Protein AF-0000000083561039 (afdb_homodimer)

InterPro domains:
  IPR004045 Glutathione S-transferase, N-terminal [PF02798] (5-71)
  IPR004045 Glutathione S-transferase, N-terminal [PS50404] (2-79)
  IPR004046 Glutathione S-transferase, C-terminal [PF14497] (109-211)
  IPR010987 Glutathione S-transferase, C-terminal-like [PS50405] (82-212)
  IPR036249 Thioredoxin-like superfamily [SSF52833] (3-71)
  IPR036282 Glutathione S-transferase, C-terminal domain superfamily [SSF47616] (82-211)
  IPR040079 Glutathione transferase family [SFLDS00019] (1-210)
  IPR050213 Glutathione S-transferase superfamily [PTHR11571] (1-210)

pLDDT: mean 95.52, std 8.39, range [45.25, 98.94]

Nearest PDB structures (foldseek):
  6ztc-assembly1_B  TM=8.923E-01  e=7.999E-13  Homo sapiens
  1m0u-assembly1_B  TM=8.845E-01  e=2.140E-12  Drosophila melanogaster
  2on5-assembly4_E  TM=8.518E-01  e=4.477E-12  Necator americanus
  1tw9-assembly2_C  TM=8.919E-01  e=4.306E-11  Heligmosomoides polygyrus
  4oft-assembly1_B  TM=8.261E-01  e=2.386E-11  Necator americanus

Solvent-accessible surface area (backbone atoms only — not comparable to full-atom values): 22756 Å² total; per-residue (Å²): 130,74,53,37,36,41,36,35,54,84,58,57,76,80,45,33,55,34,54,49,31,24,49,64,41,68,48,76,61,40,78,43,57,41,59,73,88,52,39,77,76,48,31,82,75,34,78,78,57,58,72,36,32,39,30,53,73,83,45,78,43,46,47,50,67,22,49,31,49,38,31,13,48,77,36,63,26,38,50,66,88,37,56,65,60,32,25,53,34,37,27,48,39,54,51,46,47,54,56,52,60,68,47,45,64,36,63,68,43,81,49,66,69,59,21,42,51,45,38,49,55,37,61,70,42,63,47,52,54,51,51,48,36,50,35,52,50,52,51,54,46,54,70,62,47,81,66,77,58,86,58,65,37,82,54,80,52,72,35,53,33,41,43,44,50,30,51,55,52,46,44,49,52,69,50,73,41,74,73,46,59,53,66,75,56,64,91,31,62,67,54,46,44,27,30,51,52,52,60,61,33,66,49,48,43,51,52,62,56,64,76,98,132,73,54,37,36,41,36,36,54,83,58,56,78,79,45,32,54,36,52,49,31,25,50,64,41,68,49,75,62,42,77,42,58,41,58,72,87,53,40,77,74,48,32,82,75,34,79,78,57,57,73,37,33,38,30,54,73,84,46,77,42,45,46,50,68,21,49,32,50,37,32,13,49,77,35,63,26,38,49,66,88,36,56,67,60,32,26,54,34,37,25,49,39,55,52,48,48,55,54,51,58,69,47,44,64,37,63,69,42,81,49,67,69,60,20,43,50,44,38,50,55,36,62,68,42,64,48,52,55,52,53,50,38,51,37,52,48,53,52,54,47,54,68,63,46,82,69,74,61,88,58,64,39,82,54,82,52,71,33,52,32,43,42,44,50,31,51,55,53,47,44,49,51,69,49,73,43,72,73,48,57,54,66,76,55,65,90,31,62,66,54,48,44,27,29,51,51,52,59,62,31,68,51,46,42,51,54,61,56,65,77,98

Secondary structure (DSSP, 8-state):
---EEEEEESSSGGGHHHHHHHHHHT---EEEEE-GGGHHHHGGGSTTS-S-EEEETTEEE--HHHHHHHHHHHHT-S-TT-HHHHHHHHHHHHHHHHHHHHHHHHHH--SHHHHHHHHHHHHHTHHHHHHHHHHHHHHHHHHH--S---SSSSSSS--HHHHHHHHHHHHHHSSSSTT--GGGGTT-HHHHHHHHHHHH-HHHHHHHHHT-/---EEEEEESSSGGGHHHHHHHHHHT---EEEEE-GGGHHHHGGGSTTS-S-EEEETTEEE--HHHHHHHHHHHHT-S-TT-HHHHHHHHHHHHHHHHHHHHHHHHHH--SHHHHHHHHHHHHHTHHHHHHHHHHHHHHHHHHH--S---SSSSSSS--HHHHHHHHHHHHHHSSSSTT--GGGGTT-HHHHHHHHHHHH-HHHHHHHHHT-

Organism: NCBI:txid157072

Radius of gyration: 21.38 Å; Cα contacts (8 Å, |Δi|>4): 603; chains: 2; bounding box: 51×62×48 Å

Foldseek 3Di:
DWAKEWEDALDCPLCVLLVLLCLQLVHDYHDHHDHPVCLVVCQVVAPNSDDGWMATNRDIDDDSVVSNQVSQVSSVQADPPDVVSNVQLVVLLVLLVVLVVLCVVLLPDPDPVVSLVSQVVCLPPVNLVSLVVSLVVLVVQVVPPPDDQPALDSHSDHHSSLSSLLVSLCCQQVCSRVNRHNCSNVVRVSSVRSNVVSCPPPSNVVSVVVSD/DWAKEWEDAPDCPLCVLLVLLCLLLVHDYHDHHDHPVCLVVCQVVAPNSDDGWMATNRDIDDDSVVSNQVSQVSSVQADPPDVVSNVQLVVLLVLLVVLVVLCVVLLPDPDPVVSLVSQVVCLPPVNLVSLVVSLVSLVVQVVPPPDDQPALDSDSDHHSSLSSLLVSLCCQQVCSRVNRHNCSNVVRVSSVRSNVVSCPPPSNVVSVVVSD

Sequence (424 aa):
MPRLKLTYFDMPGRAEVTRLAFAIGGIAFDDHRLPRDQWPALKPTTPFLQIPILDVDGVVYSQSHAIERYAGTLSGLYPTTDALAALLVDEIVDFNEEILTLLIPARLEADPAAKRELTNALAAKPLPDKLALLEARLAATSAAKKSHGDGPWLLDAMSLADLAIHGIVDRLTSGWLPDMSPAIVDPYPRTMSIYHAVRMHPKVVAWYASKKMPRLKLTYFDMPGRAEVTRLAFAIGGIAFDDHRLPRDQWPALKPTTPFLQIPILDVDGVVYSQSHAIERYAGTLSGLYPTTDALAALLVDEIVDFNEEILTLLIPARLEADPAAKRELTNALAAKPLPDKLALLEARLAATSAAKKSHGDGPWLLDAMSLADLAIHGIVDRLTSGWLPDMSPAIVDPYPRTMSIYHAVRMHPKVVAWYASKK

Structure (mmCIF, N/CA/C/O backbone):
data_AF-0000000083561039-model_v1
#
loop_
_entity.id
_entity.type
_entity.pdbx_description
1 polymer 'GST N-terminal domain-containing protein'
#
loop_
_atom_site.group_PDB
_atom_site.id
_atom_site.type_symbol
_atom_site.label_atom_id
_atom_site.label_alt_id
_atom_site.label_comp_id
_atom_site.label_asym_id
_atom_site.label_entity_id
_atom_site.label_seq_id
_atom_site.pdbx_PDB_ins_code
_atom_site.Cartn_x
_atom_site.Cartn_y
_atom_site.Cartn_z
_atom_site.occupancy
_atom_site.B_iso_or_equiv
_atom_site.auth_seq_id
_atom_site.auth_comp_id
_atom_site.auth_asym_id
_atom_site.auth_atom_id
_atom_site.pdbx_PDB_model_num
ATOM 1 N N . MET A 1 1 ? 24.125 -11.258 8.539 1 85 1 MET A N 1
ATOM 2 C CA . MET A 1 1 ? 22.734 -11.117 8.102 1 85 1 MET A CA 1
ATOM 3 C C . MET A 1 1 ? 21.797 -11.109 9.297 1 85 1 MET A C 1
ATOM 5 O O . MET A 1 1 ? 22.062 -11.758 10.312 1 85 1 MET A O 1
ATOM 9 N N . PRO A 1 2 ? 20.734 -10.32 9.211 1 94.5 2 PRO A N 1
ATOM 10 C CA . PRO A 1 2 ? 19.812 -10.281 10.359 1 94.5 2 PRO A CA 1
ATOM 11 C C . PRO A 1 2 ? 19.109 -11.609 10.586 1 94.5 2 PRO A C 1
ATOM 13 O O . PRO A 1 2 ? 18.984 -12.422 9.664 1 94.5 2 PRO A O 1
ATOM 16 N N . ARG A 1 3 ? 18.781 -11.883 11.797 1 98.06 3 ARG A N 1
ATOM 17 C CA . ARG A 1 3 ? 17.875 -12.992 12.109 1 98.06 3 ARG A CA 1
ATOM 18 C C . ARG A 1 3 ? 16.438 -12.617 11.797 1 98.06 3 ARG A C 1
ATOM 20 O O . ARG A 1 3 ? 15.906 -11.648 12.344 1 98.06 3 ARG A O 1
ATOM 27 N N . LEU A 1 4 ? 15.852 -13.43 10.93 1 98.81 4 LEU A N 1
ATOM 28 C CA . LEU A 1 4 ? 14.508 -13.125 10.453 1 98.81 4 LEU A CA 1
ATOM 29 C C . LEU A 1 4 ? 13.516 -14.211 10.875 1 98.81 4 LEU A C 1
ATOM 31 O O . LEU A 1 4 ? 13.812 -15.398 10.758 1 98.81 4 LEU A O 1
ATOM 35 N N . LYS A 1 5 ? 12.336 -13.789 11.367 1 98.88 5 LYS A N 1
ATOM 36 C CA . LYS A 1 5 ? 11.211 -14.68 11.633 1 98.88 5 LYS A CA 1
ATOM 37 C C . LYS A 1 5 ? 9.914 -14.117 11.062 1 98.88 5 LYS A C 1
ATOM 39 O O . LYS A 1 5 ? 9.461 -13.047 11.477 1 98.88 5 LYS A O 1
ATOM 44 N N . LEU A 1 6 ? 9.43 -14.789 10.07 1 98.88 6 LEU A N 1
ATOM 45 C CA . LEU A 1 6 ? 8.148 -14.43 9.469 1 98.88 6 LEU A CA 1
ATOM 46 C C . LEU A 1 6 ? 7.016 -15.242 10.07 1 98.88 6 LEU A C 1
ATOM 48 O O . LEU A 1 6 ? 7.07 -16.484 10.086 1 98.88 6 LEU A O 1
ATOM 52 N N . THR A 1 7 ? 6.02 -14.547 10.617 1 98.94 7 THR A N 1
ATOM 53 C CA . THR A 1 7 ? 4.887 -15.227 11.234 1 98.94 7 THR A CA 1
ATOM 54 C C . THR A 1 7 ? 3.611 -14.992 10.438 1 98.94 7 THR A C 1
ATOM 56 O O . THR A 1 7 ? 3.23 -13.852 10.18 1 98.94 7 THR A O 1
ATOM 59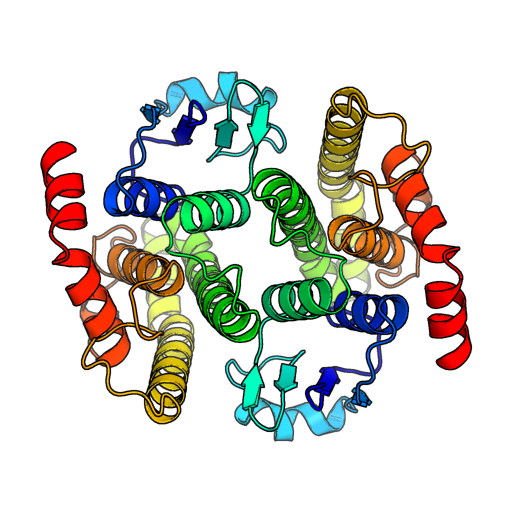 N N . TYR A 1 8 ? 3.006 -16.031 10.039 1 98.62 8 TYR A N 1
ATOM 60 C CA . TYR A 1 8 ? 1.712 -16.047 9.367 1 98.62 8 TYR A CA 1
ATOM 61 C C . TYR A 1 8 ? 1.059 -17.422 9.5 1 98.62 8 TYR A C 1
ATOM 63 O O . TYR A 1 8 ? 1.65 -18.344 10.055 1 98.62 8 TYR A O 1
ATOM 71 N N . PHE A 1 9 ? -0.193 -17.562 9.07 1 97.81 9 PHE A N 1
ATOM 72 C CA . PHE A 1 9 ? -0.894 -18.844 9.133 1 97.81 9 PHE A CA 1
ATOM 73 C C . PHE A 1 9 ? -0.246 -19.859 8.203 1 97.81 9 PHE A C 1
ATOM 75 O O . PHE A 1 9 ? 0.525 -19.5 7.312 1 97.81 9 PHE A O 1
ATOM 82 N N . ASP A 1 10 ? -0.614 -21.078 8.398 1 95.62 10 ASP A N 1
ATOM 83 C CA . ASP A 1 10 ? -0.091 -22.156 7.555 1 95.62 10 ASP A CA 1
ATOM 84 C C . ASP A 1 10 ? -0.804 -22.188 6.207 1 95.62 10 ASP A C 1
ATOM 86 O O . ASP A 1 10 ? -1.53 -23.141 5.906 1 95.62 10 ASP A O 1
ATOM 90 N N . MET A 1 11 ? -0.539 -21.281 5.41 1 93.88 11 MET A N 1
ATOM 91 C CA . MET A 1 11 ? -1.055 -21.062 4.062 1 93.88 11 MET A CA 1
ATOM 92 C C . MET A 1 11 ? -0.25 -19.984 3.334 1 93.88 11 MET A C 1
ATOM 94 O O . MET A 1 11 ? 0.396 -19.156 3.971 1 93.88 11 MET A O 1
ATOM 98 N N . PRO A 1 12 ? -0.147 -19.969 2.057 1 93.94 12 PRO A N 1
ATOM 99 C CA . PRO A 1 12 ? 0.582 -18.906 1.342 1 93.94 12 PRO A CA 1
ATOM 100 C C . PRO A 1 12 ? 0.128 -17.5 1.734 1 93.94 12 PRO A C 1
ATOM 102 O O . PRO A 1 12 ? 0.897 -16.75 2.33 1 93.94 12 PRO A O 1
ATOM 105 N N . GLY A 1 13 ? -1.205 -17.188 1.438 1 93.69 13 GLY A N 1
ATOM 106 C CA . GLY A 1 13 ? -1.816 -15.93 1.82 1 93.69 13 GLY A CA 1
ATOM 107 C C . GLY A 1 13 ? -0.916 -14.727 1.575 1 93.69 13 GLY A C 1
ATOM 108 O O . GLY A 1 13 ? -0.15 -14.711 0.61 1 93.69 13 GLY A O 1
ATOM 109 N N . ARG A 1 14 ? -0.997 -13.727 2.42 1 96.25 14 ARG A N 1
ATOM 110 C CA . ARG A 1 14 ? -0.314 -12.445 2.266 1 96.25 14 ARG A CA 1
ATOM 111 C C . ARG A 1 14 ? 1.175 -12.578 2.566 1 96.25 14 ARG A C 1
ATOM 113 O O . ARG A 1 14 ? 1.965 -11.703 2.221 1 96.25 14 ARG A O 1
ATOM 120 N N . ALA A 1 15 ? 1.604 -13.648 3.117 1 98.12 15 ALA A N 1
ATOM 121 C CA . ALA A 1 15 ? 3.008 -13.812 3.488 1 98.12 15 ALA A CA 1
ATOM 122 C C . ALA A 1 15 ? 3.801 -14.461 2.355 1 98.12 15 ALA A C 1
ATOM 124 O O . ALA A 1 15 ? 5.031 -14.5 2.398 1 98.12 15 ALA A O 1
ATOM 125 N N . GLU A 1 16 ? 3.113 -14.898 1.347 1 98.06 16 GLU A N 1
ATOM 126 C CA . GLU A 1 16 ? 3.762 -15.773 0.373 1 98.06 16 GLU A CA 1
ATOM 127 C C . GLU A 1 16 ? 4.777 -15.008 -0.466 1 98.06 16 GLU A C 1
ATOM 129 O O . GLU A 1 16 ? 5.832 -15.539 -0.815 1 98.06 16 GLU A O 1
ATOM 134 N N . VAL A 1 17 ? 4.445 -13.82 -0.854 1 98.62 17 VAL A N 1
ATOM 135 C CA . VAL A 1 17 ? 5.383 -13.016 -1.626 1 98.62 17 VAL A CA 1
ATOM 136 C C . VAL A 1 17 ? 6.691 -12.867 -0.856 1 98.62 17 VAL A C 1
ATOM 138 O O . VAL A 1 17 ? 7.777 -13 -1.429 1 98.62 17 VAL A O 1
ATOM 141 N N . THR A 1 18 ? 6.586 -12.617 0.443 1 98.88 18 THR A N 1
ATOM 142 C CA . THR A 1 18 ? 7.766 -12.477 1.29 1 98.88 18 THR A CA 1
ATOM 143 C C . THR A 1 18 ? 8.531 -13.797 1.362 1 98.88 18 THR A C 1
ATOM 145 O O . THR A 1 18 ? 9.758 -13.812 1.219 1 98.88 18 THR A O 1
ATOM 148 N N . ARG A 1 19 ? 7.832 -14.875 1.546 1 98.75 19 ARG A N 1
ATOM 149 C CA . ARG A 1 19 ? 8.453 -16.203 1.599 1 98.75 19 ARG A CA 1
ATOM 150 C C . ARG A 1 19 ? 9.227 -16.484 0.316 1 98.75 19 ARG A C 1
ATOM 152 O O . ARG A 1 19 ? 10.383 -16.922 0.364 1 98.75 19 ARG A O 1
ATOM 159 N N . LEU A 1 20 ? 8.602 -16.266 -0.782 1 98.75 20 LEU A N 1
ATOM 160 C CA . LEU A 1 20 ? 9.234 -16.516 -2.074 1 98.75 20 LEU A CA 1
ATOM 161 C C . LEU A 1 20 ? 10.43 -15.602 -2.289 1 98.75 20 LEU A C 1
ATOM 163 O O . LEU A 1 20 ? 11.453 -16.031 -2.834 1 98.75 20 LEU A O 1
ATOM 167 N N . ALA A 1 21 ? 10.312 -14.312 -1.922 1 98.81 21 ALA A N 1
ATOM 168 C CA . ALA A 1 21 ? 11.445 -13.398 -2.047 1 98.81 21 ALA A CA 1
ATOM 169 C C . ALA A 1 21 ? 12.656 -13.906 -1.273 1 98.81 21 ALA A C 1
ATOM 171 O O . ALA A 1 21 ? 13.773 -13.938 -1.799 1 98.81 21 ALA A O 1
ATOM 172 N N . PHE A 1 22 ? 12.43 -14.312 -0.012 1 98.69 22 PHE A N 1
ATOM 173 C CA . PHE A 1 22 ? 13.516 -14.836 0.803 1 98.69 22 PHE A CA 1
ATOM 174 C C . PHE A 1 22 ? 14.109 -16.094 0.177 1 98.69 22 PHE A C 1
ATOM 176 O O . PHE A 1 22 ? 15.328 -16.25 0.111 1 98.69 22 PHE A O 1
ATOM 183 N N . ALA A 1 23 ? 13.258 -16.969 -0.322 1 98.31 23 ALA A N 1
ATOM 184 C CA . ALA A 1 23 ? 13.695 -18.219 -0.94 1 98.31 23 ALA A CA 1
ATOM 185 C C . ALA A 1 23 ? 14.539 -17.938 -2.184 1 98.31 23 ALA A C 1
ATOM 187 O O . ALA A 1 23 ? 15.625 -18.5 -2.344 1 98.31 23 ALA A O 1
ATOM 188 N N . ILE A 1 24 ? 14.086 -17.078 -3.014 1 98.31 24 ILE A N 1
ATOM 189 C CA . ILE A 1 24 ? 14.75 -16.75 -4.266 1 98.31 24 ILE A CA 1
ATOM 190 C C . ILE A 1 24 ? 16.094 -16.078 -3.975 1 98.31 24 ILE A C 1
ATOM 192 O O . ILE A 1 24 ? 17.094 -16.359 -4.645 1 98.31 24 ILE A O 1
ATOM 196 N N . GLY A 1 25 ? 16.109 -15.219 -2.982 1 97.88 25 GLY A N 1
ATOM 197 C CA . GLY A 1 25 ? 17.312 -14.484 -2.625 1 97.88 25 GLY A CA 1
ATOM 198 C C . GLY A 1 25 ? 18.281 -15.312 -1.806 1 97.88 25 GLY A C 1
ATOM 199 O O . GLY A 1 25 ? 19.406 -14.859 -1.527 1 97.88 25 GLY A O 1
ATOM 200 N N . GLY A 1 26 ? 17.859 -16.5 -1.407 1 97.75 26 GLY A N 1
ATOM 201 C CA . GLY A 1 26 ? 18.703 -17.312 -0.547 1 97.75 26 GLY A CA 1
ATOM 202 C C . GLY A 1 26 ? 18.859 -16.75 0.851 1 97.75 26 GLY A C 1
ATOM 203 O O . GLY A 1 26 ? 19.938 -16.844 1.452 1 97.75 26 GLY A O 1
ATOM 204 N N . ILE A 1 27 ? 17.891 -16.109 1.326 1 98.19 27 ILE A N 1
ATOM 205 C CA . ILE A 1 27 ? 17.906 -15.484 2.645 1 98.19 27 ILE A CA 1
ATOM 206 C C . ILE A 1 27 ? 17.312 -16.438 3.674 1 98.19 27 ILE A C 1
ATOM 208 O O . ILE A 1 27 ? 16.156 -16.859 3.549 1 98.19 27 ILE A O 1
ATOM 212 N N . ALA A 1 28 ? 18.078 -16.766 4.676 1 98.06 28 ALA A N 1
ATOM 213 C CA . ALA A 1 28 ? 17.594 -17.625 5.754 1 98.06 28 ALA A CA 1
ATOM 214 C C . ALA A 1 28 ? 16.562 -16.891 6.613 1 98.06 28 ALA A C 1
ATOM 216 O O . ALA A 1 28 ? 16.734 -15.711 6.93 1 98.06 28 ALA A O 1
ATOM 217 N N . PHE A 1 29 ? 15.516 -17.625 6.957 1 98.5 29 PHE A N 1
ATOM 218 C CA . PHE A 1 29 ? 14.5 -17.078 7.852 1 98.5 29 PHE A CA 1
ATOM 219 C C . PHE A 1 29 ? 13.719 -18.188 8.531 1 98.5 29 PHE A C 1
ATOM 221 O O . PHE A 1 29 ? 13.648 -19.312 8.016 1 98.5 29 PHE A O 1
ATOM 228 N N . ASP A 1 30 ? 13.203 -17.875 9.664 1 98.56 30 ASP A N 1
ATOM 229 C CA . ASP A 1 30 ? 12.266 -18.75 10.336 1 98.56 30 ASP A CA 1
ATOM 230 C C . ASP A 1 30 ? 10.844 -18.547 9.828 1 98.56 30 ASP A C 1
ATOM 232 O O . ASP A 1 30 ? 10.234 -17.5 10.078 1 98.56 30 ASP A O 1
ATOM 236 N N . ASP A 1 31 ? 10.328 -19.516 9.109 1 98.31 31 ASP A N 1
ATOM 237 C CA . ASP A 1 31 ? 8.953 -19.484 8.633 1 98.31 31 ASP A CA 1
ATOM 238 C C . ASP A 1 31 ? 7.988 -20 9.703 1 98.31 31 ASP A C 1
ATOM 240 O O . ASP A 1 31 ? 7.57 -21.156 9.656 1 98.31 31 ASP A O 1
ATOM 244 N N . HIS A 1 32 ? 7.59 -19.141 10.539 1 98.56 32 HIS A N 1
ATOM 245 C CA . HIS A 1 32 ? 6.719 -19.531 11.648 1 98.56 32 HIS A CA 1
ATOM 246 C C . HIS A 1 32 ? 5.262 -19.594 11.203 1 98.56 32 HIS A C 1
ATOM 248 O O . HIS A 1 32 ? 4.574 -18.578 11.148 1 98.56 32 HIS A O 1
ATOM 254 N N . ARG A 1 33 ? 4.836 -20.781 10.992 1 97.94 33 ARG A N 1
ATOM 255 C CA . ARG A 1 33 ? 3.451 -21.016 10.602 1 97.94 33 ARG A CA 1
ATOM 256 C C . ARG A 1 33 ? 2.549 -21.141 11.82 1 97.94 33 ARG A C 1
ATOM 258 O O . ARG A 1 33 ? 2.529 -22.172 12.492 1 97.94 33 ARG A O 1
ATOM 265 N N . LEU A 1 34 ? 1.799 -20.141 12.023 1 98.31 34 LEU A N 1
ATOM 266 C CA . LEU A 1 34 ? 0.98 -20 13.227 1 98.31 34 LEU A CA 1
ATOM 267 C C . LEU A 1 34 ? -0.303 -20.812 13.102 1 98.31 34 LEU A C 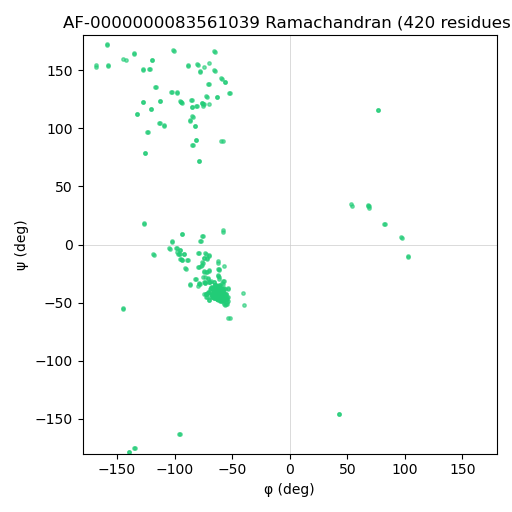1
ATOM 269 O O . LEU A 1 34 ? -1.104 -20.594 12.195 1 98.31 34 LEU A O 1
ATOM 273 N N . PRO A 1 35 ? -0.495 -21.797 14.023 1 97.75 35 PRO A N 1
ATOM 274 C CA . PRO A 1 35 ? -1.82 -22.422 14.062 1 97.75 35 PRO A CA 1
ATOM 275 C C . PRO A 1 35 ? -2.938 -21.422 14.344 1 97.75 35 PRO A C 1
ATOM 277 O O . PRO A 1 35 ? -2.773 -20.531 15.18 1 97.75 35 PRO A O 1
ATOM 280 N N . ARG A 1 36 ? -3.99 -21.594 13.75 1 96.62 36 ARG A N 1
ATOM 281 C CA . ARG A 1 36 ? -5.094 -20.641 13.812 1 96.62 36 ARG A CA 1
ATOM 282 C C . ARG A 1 36 ? -5.586 -20.469 15.25 1 96.62 36 ARG A C 1
ATOM 284 O O . ARG A 1 36 ? -6 -19.391 15.648 1 96.62 36 ARG A O 1
ATOM 291 N N . ASP A 1 37 ? -5.59 -21.484 15.992 1 97.62 37 ASP A N 1
ATOM 292 C CA . ASP A 1 37 ? -6.125 -21.453 17.344 1 97.62 37 ASP A CA 1
ATOM 293 C C . ASP A 1 37 ? -5.211 -20.672 18.281 1 97.62 37 ASP A C 1
ATOM 295 O O . ASP A 1 37 ? -5.602 -20.344 19.406 1 97.62 37 ASP A O 1
ATOM 299 N N . GLN A 1 38 ? -4.02 -20.359 17.844 1 98.38 38 GLN A N 1
ATOM 300 C CA . GLN A 1 38 ? -3.082 -19.578 18.656 1 98.38 38 GLN A CA 1
ATOM 301 C C . GLN A 1 38 ? -3.16 -18.094 18.312 1 98.38 38 GLN A C 1
ATOM 303 O O . GLN A 1 38 ? -2.562 -17.266 19 1 98.38 38 GLN A O 1
ATOM 308 N N . TRP A 1 39 ? -3.914 -17.766 17.359 1 98.19 39 TRP A N 1
ATOM 309 C CA . TRP A 1 39 ? -4.004 -16.391 16.875 1 98.19 39 TRP A CA 1
ATOM 310 C C . TRP A 1 39 ? -4.582 -15.469 17.953 1 98.19 39 TRP A C 1
ATOM 312 O O . TRP A 1 39 ? -4.035 -14.398 18.219 1 98.19 39 TRP A O 1
ATOM 322 N N . PRO A 1 40 ? -5.664 -15.859 18.641 1 98.25 40 PRO A N 1
ATOM 323 C CA . PRO A 1 40 ? -6.242 -14.953 19.641 1 98.25 40 PRO A CA 1
ATOM 324 C C . PRO A 1 40 ? -5.234 -14.539 20.719 1 98.25 40 PRO A C 1
ATOM 326 O O . PRO A 1 40 ? -5.258 -13.398 21.188 1 98.25 40 PRO A O 1
ATOM 329 N N . ALA A 1 41 ? -4.32 -15.383 21.047 1 98.44 41 ALA A N 1
ATOM 330 C CA . ALA A 1 41 ? -3.318 -15.086 22.062 1 98.44 41 ALA A CA 1
ATOM 331 C C . ALA A 1 41 ? -2.225 -14.18 21.5 1 98.44 41 ALA A C 1
ATOM 333 O O . ALA A 1 41 ? -1.692 -13.328 22.219 1 98.44 41 ALA A O 1
ATOM 334 N N . LEU A 1 42 ? -1.891 -14.328 20.25 1 98.44 42 LEU A N 1
ATOM 335 C CA . LEU A 1 42 ? -0.807 -13.57 19.641 1 98.44 42 LEU A CA 1
ATOM 336 C C . LEU A 1 42 ? -1.284 -12.188 19.219 1 98.44 42 LEU A C 1
ATOM 338 O O . LEU A 1 42 ? -0.517 -11.219 19.266 1 98.44 42 LEU A O 1
ATOM 342 N N . LYS A 1 43 ? -2.549 -12.086 18.891 1 98.38 43 LYS A N 1
ATOM 343 C CA . LYS A 1 43 ? -3.115 -10.906 18.234 1 98.38 43 LYS A CA 1
ATOM 344 C C . LYS A 1 43 ? -2.812 -9.641 19.031 1 98.38 43 LYS A C 1
ATOM 346 O O . LYS A 1 43 ? -2.264 -8.68 18.484 1 98.38 43 LYS A O 1
ATOM 351 N N . PRO A 1 44 ? -3.033 -9.594 20.281 1 97.88 44 PRO A N 1
ATOM 352 C CA . PRO A 1 44 ? -2.83 -8.344 21.016 1 97.88 44 PRO A CA 1
ATOM 353 C C . PRO A 1 44 ? -1.354 -7.969 21.141 1 97.88 44 PRO A C 1
ATOM 355 O O . PRO A 1 44 ? -1.032 -6.848 21.547 1 97.88 44 PRO A O 1
ATOM 358 N N . THR A 1 45 ? -0.451 -8.844 20.766 1 97.31 45 THR A N 1
ATOM 359 C CA . THR A 1 45 ? 0.976 -8.578 20.922 1 97.31 45 THR A CA 1
ATOM 360 C C . THR A 1 45 ? 1.553 -8.023 19.609 1 97.31 45 THR A C 1
ATOM 362 O O . THR A 1 45 ? 2.707 -7.594 19.578 1 97.31 45 THR A O 1
ATOM 365 N N . THR A 1 46 ? 0.765 -8.039 18.562 1 98.25 46 THR A N 1
ATOM 366 C CA . THR A 1 46 ? 1.245 -7.551 17.281 1 98.25 46 THR A CA 1
ATOM 367 C C . THR A 1 46 ? 0.998 -6.051 17.141 1 98.25 46 THR A C 1
ATOM 369 O O . THR A 1 46 ? 0.072 -5.512 17.75 1 98.25 46 THR A O 1
ATOM 372 N N . PRO A 1 47 ? 1.764 -5.355 16.359 1 97.69 47 PRO A N 1
ATOM 373 C CA . PRO A 1 47 ? 1.692 -3.895 16.281 1 97.69 47 PRO A CA 1
ATOM 374 C C . PRO A 1 47 ? 0.299 -3.389 15.914 1 97.69 47 PRO A C 1
ATOM 376 O O . PRO A 1 47 ? -0.176 -2.404 16.484 1 97.69 47 PRO A O 1
ATOM 379 N N . PHE A 1 48 ? -0.357 -3.98 14.984 1 98.5 48 PHE A N 1
ATOM 380 C CA . PHE A 1 48 ? -1.636 -3.484 14.484 1 98.5 48 PHE A CA 1
ATOM 381 C C . PHE A 1 48 ? -2.695 -4.578 14.531 1 98.5 48 PHE A C 1
ATOM 383 O O . PHE A 1 48 ? -3.664 -4.543 13.773 1 98.5 48 PHE A O 1
ATOM 390 N N . LEU A 1 49 ? -2.434 -5.629 15.328 1 98.44 49 LEU A N 1
ATOM 391 C CA . LEU A 1 49 ? -3.393 -6.703 15.57 1 98.44 49 LEU A CA 1
ATOM 392 C C . LEU A 1 49 ? -3.619 -7.523 14.305 1 98.44 49 LEU A C 1
ATOM 394 O O . LEU A 1 49 ? -4.738 -7.957 14.031 1 98.44 49 LEU A O 1
ATOM 398 N N . GLN A 1 50 ? -2.566 -7.645 13.562 1 98.12 50 GLN A N 1
ATOM 399 C CA . GLN A 1 50 ? -2.658 -8.367 12.297 1 98.12 50 GLN A CA 1
ATOM 400 C C . GLN A 1 50 ? -1.374 -9.141 12.016 1 98.12 50 GLN A C 1
ATOM 402 O O . GLN A 1 50 ? -0.326 -8.852 12.594 1 98.12 50 GLN A O 1
ATOM 407 N N . ILE A 1 51 ? -1.394 -10.086 11.219 1 98.5 51 ILE A N 1
ATOM 408 C CA . ILE A 1 51 ? -0.269 -10.805 10.625 1 98.5 51 ILE A CA 1
ATOM 409 C C . ILE A 1 51 ? -0.419 -10.828 9.109 1 98.5 51 ILE A C 1
ATOM 411 O O . ILE A 1 51 ? -1.53 -10.727 8.586 1 98.5 51 ILE A O 1
ATOM 415 N N . PRO A 1 52 ? 0.664 -10.875 8.352 1 98.62 52 PRO A N 1
ATOM 416 C CA . PRO A 1 52 ? 2.012 -11.297 8.742 1 98.62 52 PRO A CA 1
ATOM 417 C C . PRO A 1 52 ? 2.758 -10.219 9.531 1 98.62 52 PRO A C 1
ATOM 419 O O . PRO A 1 52 ? 2.471 -9.031 9.391 1 98.62 52 PRO A O 1
ATOM 422 N N . ILE A 1 53 ? 3.6 -10.648 10.414 1 98.94 53 ILE A N 1
ATOM 423 C CA . ILE A 1 53 ? 4.617 -9.812 11.039 1 98.94 53 ILE A CA 1
ATOM 424 C C . ILE A 1 53 ? 6 -10.391 10.773 1 98.94 53 ILE A C 1
ATOM 426 O O . ILE A 1 53 ? 6.145 -11.594 10.531 1 98.94 53 ILE A O 1
ATOM 430 N N . LEU A 1 54 ? 6.98 -9.562 10.727 1 98.94 54 LEU A N 1
ATOM 431 C CA . LEU A 1 54 ? 8.383 -9.93 10.555 1 98.94 54 LEU A CA 1
ATOM 432 C C . LEU A 1 54 ? 9.219 -9.453 11.734 1 98.94 54 LEU A C 1
ATOM 434 O O . LEU A 1 54 ? 9.25 -8.258 12.031 1 98.94 54 LEU A O 1
ATOM 438 N N . ASP A 1 55 ? 9.773 -10.359 12.43 1 98.75 55 ASP A N 1
ATOM 439 C CA . ASP A 1 55 ? 10.758 -10.062 13.469 1 98.75 55 ASP A CA 1
ATOM 440 C C . ASP A 1 55 ? 12.156 -9.938 12.875 1 98.75 55 ASP A C 1
ATOM 442 O O . ASP A 1 55 ? 12.648 -10.867 12.227 1 98.75 55 ASP A O 1
ATOM 446 N N . VAL A 1 56 ? 12.773 -8.812 12.984 1 98.44 56 VAL A N 1
ATOM 447 C CA . VAL A 1 56 ? 14.148 -8.57 12.555 1 98.44 56 VAL A CA 1
ATOM 448 C C . VAL A 1 56 ? 15.031 -8.305 13.773 1 98.44 56 VAL A C 1
ATOM 450 O O . VAL A 1 56 ? 14.984 -7.219 14.359 1 98.44 56 VAL A O 1
ATOM 453 N N . ASP A 1 57 ? 15.844 -9.266 14.172 1 97.81 57 ASP A N 1
ATOM 454 C CA . ASP A 1 57 ? 16.75 -9.164 15.305 1 97.81 57 ASP A CA 1
ATOM 455 C C . ASP A 1 57 ? 16.016 -8.734 16.562 1 97.81 57 ASP A C 1
ATOM 457 O O . ASP A 1 57 ? 16.5 -7.887 17.312 1 97.81 57 ASP A O 1
ATOM 461 N N . GLY A 1 58 ? 14.812 -9.18 16.672 1 96.5 58 GLY A N 1
ATOM 462 C CA . GLY A 1 58 ? 14.078 -8.961 17.922 1 96.5 58 GLY A CA 1
ATOM 463 C C . GLY A 1 58 ? 13.062 -7.836 17.828 1 96.5 58 GLY A C 1
ATOM 464 O O . GLY A 1 58 ? 12.25 -7.648 18.734 1 96.5 58 GLY A O 1
ATOM 465 N N . VAL A 1 59 ? 13.094 -7.074 16.781 1 96.44 59 VAL A N 1
ATOM 466 C CA . VAL A 1 59 ? 12.117 -6.004 16.594 1 96.44 59 VAL A CA 1
ATOM 467 C C . VAL A 1 59 ? 11.055 -6.438 15.586 1 96.44 59 VAL A C 1
ATOM 469 O O . VAL A 1 59 ? 11.375 -6.898 14.492 1 96.44 59 VAL A O 1
ATOM 472 N N . VAL A 1 60 ? 9.75 -6.266 15.906 1 98.19 60 VAL A N 1
ATOM 473 C CA . VAL A 1 60 ? 8.633 -6.773 15.109 1 98.19 60 VAL A CA 1
ATOM 474 C C . VAL A 1 60 ? 8.086 -5.66 14.219 1 98.19 60 VAL A C 1
ATOM 476 O O . VAL A 1 60 ? 7.844 -4.547 14.688 1 98.19 60 VAL A O 1
ATOM 479 N N . TYR A 1 61 ? 7.945 -6.004 12.984 1 98.38 61 TYR A N 1
ATOM 480 C CA . TYR A 1 61 ? 7.344 -5.121 11.984 1 98.38 61 TYR A CA 1
ATOM 481 C C . TYR A 1 61 ? 6.102 -5.758 11.375 1 98.38 61 TYR A C 1
ATOM 483 O O . TYR A 1 61 ? 5.938 -6.977 11.422 1 98.38 61 TYR A O 1
ATOM 491 N N . SER A 1 62 ? 5.254 -4.875 10.812 1 98.44 62 SER A N 1
ATOM 492 C CA . SER A 1 62 ? 3.996 -5.352 10.242 1 98.44 62 SER A CA 1
ATOM 493 C C . SER A 1 62 ? 3.74 -4.727 8.875 1 98.44 62 SER A C 1
ATOM 495 O O . SER A 1 62 ? 4.617 -4.066 8.312 1 98.44 62 SER A O 1
ATOM 497 N N . GLN A 1 63 ? 2.545 -5.059 8.352 1 98.56 63 GLN A N 1
ATOM 498 C CA . GLN A 1 63 ? 2.105 -4.617 7.031 1 98.56 63 GLN A CA 1
ATOM 499 C C . GLN A 1 63 ? 2.793 -5.418 5.926 1 98.56 63 GLN A C 1
ATOM 501 O O . GLN A 1 63 ? 3.998 -5.273 5.707 1 98.56 63 GLN A O 1
ATOM 506 N N . SER A 1 64 ? 2.021 -6.148 5.203 1 98.31 64 SER A N 1
ATOM 507 C CA . SER A 1 64 ? 2.514 -7.141 4.25 1 98.31 64 SER A CA 1
ATOM 508 C C . SER A 1 64 ? 3.387 -6.496 3.182 1 98.31 64 SER A C 1
ATOM 510 O O . SER A 1 64 ? 4.5 -6.953 2.922 1 98.31 64 SER A O 1
ATOM 512 N N . HIS A 1 65 ? 2.924 -5.383 2.65 1 98.31 65 HIS A N 1
ATOM 513 C CA . HIS A 1 65 ? 3.648 -4.781 1.535 1 98.31 65 HIS A CA 1
ATOM 514 C C . HIS A 1 65 ? 4.941 -4.125 2.008 1 98.31 65 HIS A C 1
ATOM 516 O O . HIS A 1 65 ? 5.938 -4.109 1.279 1 98.31 65 HIS A O 1
ATOM 522 N N . ALA A 1 66 ? 4.938 -3.576 3.244 1 98.81 66 ALA A N 1
ATOM 523 C CA . ALA A 1 66 ? 6.172 -3.061 3.834 1 98.81 66 ALA A CA 1
ATOM 524 C C . ALA A 1 66 ? 7.199 -4.172 4.016 1 98.81 66 ALA A C 1
ATOM 526 O O . ALA A 1 66 ? 8.367 -4.016 3.65 1 98.81 66 ALA A O 1
ATOM 527 N N . ILE A 1 67 ? 6.719 -5.289 4.512 1 98.88 67 ILE A N 1
ATOM 528 C CA . ILE A 1 67 ? 7.57 -6.449 4.758 1 98.88 67 ILE A CA 1
ATOM 529 C C . ILE A 1 67 ? 8.102 -6.992 3.43 1 98.88 67 ILE A C 1
ATOM 531 O O . ILE A 1 67 ? 9.273 -7.344 3.318 1 98.88 67 ILE A O 1
ATOM 535 N N . GLU A 1 68 ? 7.238 -7 2.418 1 98.88 68 GLU A N 1
ATOM 536 C CA . GLU A 1 68 ? 7.621 -7.48 1.093 1 98.88 68 GLU A CA 1
ATOM 537 C C . GLU A 1 68 ? 8.742 -6.629 0.499 1 98.88 68 GLU A C 1
ATOM 539 O O . GLU A 1 68 ? 9.672 -7.16 -0.103 1 98.88 68 GLU A O 1
ATOM 544 N N . ARG A 1 69 ? 8.617 -5.332 0.649 1 98.75 69 ARG A N 1
ATOM 545 C CA . ARG A 1 69 ? 9.641 -4.457 0.09 1 98.75 69 ARG A CA 1
ATOM 546 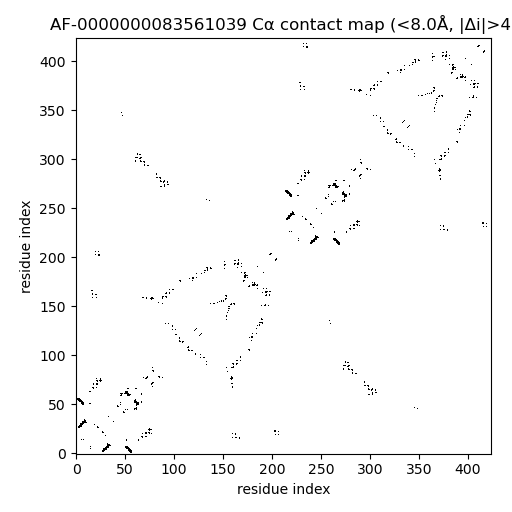C C . ARG A 1 69 ? 10.969 -4.633 0.815 1 98.75 69 ARG A C 1
ATOM 548 O O . ARG A 1 69 ? 12.031 -4.594 0.192 1 98.75 69 ARG A O 1
ATOM 555 N N . TYR A 1 70 ? 10.953 -4.836 2.129 1 98.88 70 TYR A N 1
ATOM 556 C CA . TYR A 1 70 ? 12.164 -5.152 2.881 1 98.88 70 TYR A CA 1
ATOM 557 C C . TYR A 1 70 ? 12.805 -6.441 2.377 1 98.88 70 TYR A C 1
ATOM 559 O O . TYR A 1 70 ? 14 -6.477 2.076 1 98.88 70 TYR A O 1
ATOM 567 N N . ALA A 1 71 ? 11.992 -7.492 2.203 1 98.88 71 ALA A N 1
ATOM 568 C CA . ALA A 1 71 ? 12.469 -8.773 1.693 1 98.88 71 ALA A CA 1
ATOM 569 C C . ALA A 1 71 ? 13.023 -8.633 0.279 1 98.88 71 ALA A C 1
ATOM 571 O O . ALA A 1 71 ? 14.047 -9.227 -0.058 1 98.88 71 ALA A O 1
ATOM 572 N N . GLY A 1 72 ? 12.281 -7.871 -0.512 1 98.75 72 GLY A N 1
ATOM 573 C CA . GLY A 1 72 ? 12.734 -7.609 -1.867 1 98.75 72 GLY A CA 1
ATOM 574 C C . GLY A 1 72 ? 14.078 -6.91 -1.917 1 98.75 72 GLY A C 1
ATOM 575 O O . GLY A 1 72 ? 14.914 -7.211 -2.775 1 98.75 72 GLY A O 1
ATOM 576 N N . THR A 1 73 ? 14.242 -5.957 -1.021 1 98.44 73 THR A N 1
ATOM 577 C CA . THR A 1 73 ? 15.516 -5.238 -0.945 1 98.44 73 THR A CA 1
ATOM 578 C C . THR A 1 73 ? 16.656 -6.188 -0.581 1 98.44 73 THR A C 1
ATOM 580 O O . THR A 1 73 ? 17.703 -6.184 -1.229 1 98.44 73 THR A O 1
ATOM 583 N N . LEU A 1 74 ? 16.469 -7.051 0.37 1 97.94 74 LEU A N 1
ATOM 584 C CA . LEU A 1 74 ? 17.484 -8 0.808 1 97.94 74 LEU A CA 1
ATOM 585 C C . LEU A 1 74 ? 17.812 -9.008 -0.293 1 97.94 74 LEU A C 1
ATOM 587 O O . LEU A 1 74 ? 18.938 -9.461 -0.416 1 97.94 74 LEU A O 1
ATOM 591 N N . SER A 1 75 ? 16.797 -9.328 -1.098 1 98.12 75 SER A N 1
ATOM 592 C CA . SER A 1 75 ? 16.922 -10.43 -2.047 1 98.12 75 SER A CA 1
ATOM 593 C C . SER A 1 75 ? 17.281 -9.922 -3.438 1 98.12 75 SER A C 1
ATOM 595 O O . SER A 1 75 ? 17.469 -10.711 -4.363 1 98.12 75 SER A O 1
ATOM 597 N N . GLY A 1 76 ? 17.281 -8.609 -3.592 1 97.44 76 GLY A N 1
ATOM 598 C CA . GLY A 1 76 ? 17.562 -8.039 -4.898 1 97.44 76 GLY A CA 1
ATOM 599 C C . GLY A 1 76 ? 16.359 -8.023 -5.82 1 97.44 76 GLY A C 1
ATOM 600 O O . GLY A 1 76 ? 16.5 -7.836 -7.031 1 97.44 76 GLY A O 1
ATOM 601 N N . LEU A 1 77 ? 15.188 -8.172 -5.273 1 98.62 77 LEU A N 1
ATOM 602 C CA . LEU A 1 77 ? 13.969 -8.242 -6.062 1 98.62 77 LEU A CA 1
ATOM 603 C C . LEU A 1 77 ? 13.219 -6.91 -6.023 1 98.62 77 LEU A C 1
ATOM 605 O O . LEU A 1 77 ? 12.102 -6.805 -6.535 1 98.62 77 LEU A O 1
ATOM 609 N N . TYR A 1 78 ? 13.727 -5.926 -5.387 1 98.5 78 TYR A N 1
ATOM 610 C CA . TYR A 1 78 ? 13.242 -4.551 -5.363 1 98.5 78 TYR A CA 1
ATOM 611 C C . TYR A 1 78 ? 14.352 -3.572 -5.727 1 98.5 78 TYR A C 1
ATOM 613 O O . TYR A 1 78 ? 15.422 -3.58 -5.109 1 98.5 78 TYR A O 1
ATOM 621 N N . PRO A 1 79 ? 14.133 -2.76 -6.773 1 97 79 PRO A N 1
ATOM 622 C CA . PRO A 1 79 ? 15.227 -1.922 -7.281 1 97 79 PRO A CA 1
ATOM 623 C C . PRO A 1 79 ? 15.422 -0.648 -6.465 1 97 79 PRO A C 1
ATOM 625 O O . PRO A 1 79 ? 15.039 0.439 -6.906 1 97 79 PRO A O 1
ATOM 628 N N . THR A 1 80 ? 16.203 -0.642 -5.477 1 94.62 80 THR A N 1
ATOM 629 C CA . THR A 1 80 ? 16.391 0.466 -4.547 1 94.62 80 THR A CA 1
ATOM 630 C C . THR A 1 80 ? 17.25 1.562 -5.172 1 94.62 80 THR A C 1
ATOM 632 O O . THR A 1 80 ? 17.25 2.703 -4.707 1 94.62 80 THR A O 1
ATOM 635 N N . THR A 1 81 ? 17.984 1.246 -6.242 1 95.62 81 THR A N 1
ATOM 636 C CA . THR A 1 81 ? 18.906 2.225 -6.82 1 95.62 81 THR A CA 1
ATOM 637 C C . THR A 1 81 ? 18.344 2.795 -8.117 1 95.62 81 THR A C 1
ATOM 639 O O . THR A 1 81 ? 19 3.594 -8.789 1 95.62 81 THR A O 1
ATOM 642 N N . ASP A 1 82 ? 17.281 2.359 -8.547 1 96.81 82 ASP A N 1
ATOM 643 C CA . ASP A 1 82 ? 16.562 2.842 -9.727 1 96.81 82 ASP A CA 1
ATOM 644 C C . ASP A 1 82 ? 15.133 3.244 -9.359 1 96.81 82 ASP A C 1
ATOM 646 O O . ASP A 1 82 ? 14.219 2.412 -9.391 1 96.81 82 ASP A O 1
ATOM 650 N N . ALA A 1 83 ? 14.93 4.512 -9.133 1 97.31 83 ALA A N 1
ATOM 651 C CA . ALA A 1 83 ? 13.68 5.031 -8.578 1 97.31 83 ALA A CA 1
ATOM 652 C C . ALA A 1 83 ? 12.516 4.789 -9.531 1 97.31 83 ALA A C 1
ATOM 654 O O . ALA A 1 83 ? 11.391 4.523 -9.094 1 97.31 83 ALA A O 1
ATOM 655 N N . LEU A 1 84 ? 12.734 4.898 -10.797 1 97.06 84 LEU A N 1
ATOM 656 C CA . LEU A 1 84 ? 11.664 4.691 -11.758 1 97.06 84 LEU A CA 1
ATOM 657 C C . LEU A 1 84 ? 11.273 3.217 -11.836 1 97.06 84 LEU A C 1
ATOM 659 O O . LEU A 1 84 ? 10.094 2.887 -11.938 1 97.06 84 LEU A O 1
ATOM 663 N N . ALA A 1 85 ? 12.297 2.32 -11.828 1 96.94 85 ALA A N 1
ATOM 664 C CA . ALA A 1 85 ? 12 0.891 -11.789 1 96.94 85 ALA A CA 1
ATOM 665 C C . ALA A 1 85 ? 11.219 0.529 -10.531 1 96.94 85 ALA A C 1
ATOM 667 O O . ALA A 1 85 ? 10.281 -0.265 -10.578 1 96.94 85 ALA A O 1
ATOM 668 N N . ALA A 1 86 ? 11.617 1.145 -9.406 1 98.44 86 ALA A N 1
ATOM 669 C CA . ALA A 1 86 ? 10.906 0.907 -8.148 1 98.44 86 ALA A CA 1
ATOM 670 C C . ALA A 1 86 ? 9.469 1.397 -8.234 1 98.44 86 ALA A C 1
ATOM 672 O O . ALA A 1 86 ? 8.547 0.732 -7.754 1 98.44 86 ALA A O 1
ATOM 673 N N . LEU A 1 87 ? 9.273 2.533 -8.844 1 98.56 87 LEU A N 1
ATOM 674 C CA . LEU A 1 87 ? 7.941 3.09 -9.055 1 98.56 87 LEU A CA 1
ATOM 675 C C . LEU A 1 87 ? 7.066 2.125 -9.844 1 98.56 87 LEU A C 1
ATOM 677 O O . LEU A 1 87 ? 5.91 1.89 -9.484 1 98.56 87 LEU A O 1
ATOM 681 N N . LEU A 1 88 ? 7.613 1.587 -10.852 1 97.94 88 LEU A N 1
ATOM 682 C CA . LEU A 1 88 ? 6.871 0.654 -11.695 1 97.94 88 LEU A CA 1
ATOM 683 C C . LEU A 1 88 ? 6.52 -0.614 -10.922 1 97.94 88 LEU A C 1
ATOM 685 O O . LEU A 1 88 ? 5.398 -1.117 -11.023 1 97.94 88 LEU A O 1
ATOM 689 N N . VAL A 1 89 ? 7.473 -1.145 -10.172 1 98.56 89 VAL A N 1
ATOM 690 C CA . VAL A 1 89 ? 7.23 -2.324 -9.352 1 98.56 89 VAL A CA 1
ATOM 691 C C . VAL A 1 89 ? 6.102 -2.041 -8.367 1 98.56 89 VAL A C 1
ATOM 693 O O . VAL A 1 89 ? 5.141 -2.811 -8.273 1 98.56 89 VAL A O 1
ATOM 696 N N . ASP A 1 90 ? 6.18 -0.919 -7.695 1 98.75 90 ASP A N 1
ATOM 697 C CA . ASP A 1 90 ? 5.18 -0.558 -6.695 1 98.75 90 ASP A CA 1
ATOM 698 C C . ASP A 1 90 ? 3.811 -0.344 -7.34 1 98.75 90 ASP A C 1
ATOM 700 O O . ASP A 1 90 ? 2.781 -0.664 -6.742 1 98.75 90 ASP A O 1
ATOM 704 N N . GLU A 1 91 ? 3.779 0.241 -8.508 1 98.81 91 GLU A N 1
ATOM 705 C CA . GLU A 1 91 ? 2.529 0.437 -9.242 1 98.81 91 GLU A CA 1
ATOM 706 C C . GLU A 1 91 ? 1.792 -0.885 -9.43 1 98.81 91 GLU A C 1
ATOM 708 O O . GLU A 1 91 ? 0.598 -0.984 -9.141 1 98.81 91 GLU A O 1
ATOM 713 N N . ILE A 1 92 ? 2.504 -1.88 -9.844 1 98.69 92 ILE A N 1
ATOM 714 C CA . ILE A 1 92 ? 1.904 -3.178 -10.133 1 98.69 92 ILE A CA 1
ATOM 715 C C . ILE A 1 92 ? 1.515 -3.867 -8.828 1 98.69 92 ILE A C 1
ATOM 717 O O . ILE A 1 92 ? 0.435 -4.457 -8.727 1 98.69 92 ILE A O 1
ATOM 721 N N . VAL A 1 93 ? 2.377 -3.801 -7.816 1 98.75 93 VAL A N 1
ATOM 722 C CA . VAL A 1 93 ? 2.086 -4.402 -6.52 1 98.75 93 VAL A CA 1
ATOM 723 C C . VAL A 1 93 ? 0.822 -3.779 -5.934 1 98.75 93 VAL A C 1
ATOM 725 O O . VAL A 1 93 ? -0.066 -4.488 -5.457 1 98.75 93 VAL A O 1
ATOM 728 N N . ASP A 1 94 ? 0.757 -2.438 -5.992 1 98.62 94 ASP A N 1
ATOM 729 C CA . ASP A 1 94 ? -0.401 -1.733 -5.449 1 98.62 94 ASP A CA 1
ATOM 730 C C . ASP A 1 94 ? -1.668 -2.08 -6.23 1 98.62 94 ASP A C 1
ATOM 732 O O . ASP A 1 94 ? -2.74 -2.242 -5.645 1 98.62 94 ASP A O 1
ATOM 736 N N . PHE A 1 95 ? -1.589 -2.17 -7.535 1 98.75 95 PHE A N 1
ATOM 737 C CA . PHE A 1 95 ? -2.762 -2.514 -8.328 1 98.75 95 PHE A CA 1
ATOM 738 C C . PHE A 1 95 ? -3.213 -3.941 -8.039 1 98.75 95 PHE A C 1
ATOM 740 O O . PHE A 1 95 ? -4.414 -4.223 -8 1 98.75 95 PHE A O 1
ATOM 747 N N . ASN A 1 96 ? -2.266 -4.859 -7.855 1 98.44 96 ASN A N 1
ATOM 748 C CA . ASN A 1 96 ? -2.598 -6.223 -7.457 1 98.44 96 ASN A CA 1
ATOM 749 C C . ASN A 1 96 ? -3.357 -6.25 -6.133 1 98.44 96 ASN A C 1
ATOM 751 O O . ASN A 1 96 ? -4.246 -7.082 -5.941 1 98.44 96 ASN A O 1
ATOM 755 N N . GLU A 1 97 ? -2.977 -5.395 -5.25 1 97.69 97 GLU A N 1
ATOM 756 C CA . GLU A 1 97 ? -3.703 -5.297 -3.988 1 97.69 97 GLU A CA 1
ATOM 757 C C . GLU A 1 97 ? -5.16 -4.918 -4.219 1 97.69 97 GLU A C 1
ATOM 759 O O . GLU A 1 97 ? -6.051 -5.391 -3.51 1 97.69 97 GLU A O 1
ATOM 764 N N . GLU A 1 98 ? -5.438 -4.039 -5.18 1 97.56 98 GLU A N 1
ATOM 765 C CA . GLU A 1 98 ? -6.82 -3.689 -5.504 1 97.56 98 GLU A CA 1
ATOM 766 C C . GLU A 1 98 ? -7.602 -4.91 -5.977 1 97.56 98 GLU A C 1
ATOM 768 O O . GLU A 1 98 ? -8.766 -5.082 -5.625 1 97.56 98 GLU A O 1
ATOM 773 N N . ILE A 1 99 ? -6.957 -5.738 -6.758 1 98.25 99 ILE A N 1
ATOM 774 C CA . ILE A 1 99 ? -7.602 -6.957 -7.238 1 98.25 99 ILE A CA 1
ATOM 775 C C . ILE A 1 99 ? -7.887 -7.887 -6.062 1 98.25 99 ILE A C 1
ATOM 777 O O . ILE A 1 99 ? -8.992 -8.414 -5.934 1 98.25 99 ILE A O 1
ATOM 781 N N . LEU A 1 100 ? -6.918 -8.062 -5.188 1 97.19 100 LEU A N 1
ATOM 782 C CA . LEU A 1 100 ? -7.082 -8.938 -4.027 1 97.19 100 LEU A CA 1
ATOM 783 C C . LEU A 1 100 ? -8.227 -8.453 -3.143 1 97.19 100 LEU A C 1
ATOM 785 O O . LEU A 1 100 ? -9.047 -9.25 -2.691 1 97.19 100 LEU A O 1
ATOM 789 N N . THR A 1 101 ? -8.266 -7.172 -2.918 1 95.5 101 THR A N 1
ATOM 790 C CA . THR A 1 101 ? -9.281 -6.582 -2.051 1 95.5 101 THR A CA 1
ATOM 791 C C . THR A 1 101 ? -10.68 -6.844 -2.602 1 95.5 101 THR A C 1
ATOM 793 O O . THR A 1 101 ? -11.625 -7.055 -1.836 1 95.5 101 THR A O 1
ATOM 796 N N . LEU A 1 102 ? -10.797 -6.848 -3.877 1 95.81 102 LEU A N 1
ATOM 797 C CA . LEU A 1 102 ? -12.062 -7.133 -4.539 1 95.81 102 LEU A CA 1
ATOM 798 C C . LEU A 1 102 ? -12.539 -8.547 -4.219 1 95.81 102 LEU A C 1
ATOM 800 O O . LEU A 1 102 ? -13.742 -8.812 -4.199 1 95.81 102 LEU A O 1
ATOM 804 N N . LEU A 1 103 ? -11.641 -9.453 -3.922 1 97.12 103 LEU A N 1
ATOM 805 C CA . LEU A 1 103 ? -11.945 -10.875 -3.771 1 97.12 103 LEU A CA 1
ATOM 806 C C . LEU A 1 103 ? -12.312 -11.195 -2.326 1 97.12 103 LEU A C 1
ATOM 808 O O . LEU A 1 103 ? -12.992 -12.195 -2.062 1 97.12 103 LEU A O 1
ATOM 812 N N . ILE A 1 104 ? -11.93 -10.391 -1.432 1 95.19 104 ILE A N 1
ATOM 813 C CA . ILE A 1 104 ? -11.93 -10.711 -0.007 1 95.19 104 ILE A CA 1
ATOM 814 C C . ILE A 1 104 ? -13.367 -10.891 0.48 1 95.19 104 ILE A C 1
ATOM 816 O O . ILE A 1 104 ? -13.672 -11.859 1.179 1 95.19 104 ILE A O 1
ATOM 820 N N . PRO A 1 105 ? -14.312 -9.992 0.1 1 95 105 PRO A N 1
ATOM 821 C CA . PRO A 1 105 ? -15.68 -10.188 0.583 1 95 105 PRO A CA 1
ATOM 822 C C . PRO A 1 105 ? -16.25 -11.547 0.191 1 95 105 PRO A C 1
ATOM 824 O O . PRO A 1 105 ? -16.906 -12.203 1.004 1 95 105 PRO A O 1
ATOM 827 N N . ALA A 1 106 ? -16.016 -11.992 -1.027 1 96.56 106 ALA A N 1
ATOM 828 C CA . ALA A 1 106 ? -16.484 -13.305 -1.455 1 96.56 106 ALA A CA 1
ATOM 829 C C . ALA A 1 106 ? -15.82 -14.414 -0.646 1 96.56 106 ALA A C 1
ATOM 831 O O . ALA A 1 106 ? -16.484 -15.375 -0.235 1 96.56 106 ALA A O 1
ATOM 832 N N . ARG A 1 107 ? -14.57 -14.258 -0.402 1 95.62 107 ARG A N 1
ATOM 833 C CA . ARG A 1 107 ? -13.82 -15.273 0.333 1 95.62 107 ARG A CA 1
ATOM 834 C C . ARG A 1 107 ? -14.336 -15.406 1.76 1 95.62 107 ARG A C 1
ATOM 836 O O . ARG A 1 107 ? -14.391 -16.516 2.303 1 95.62 107 ARG A O 1
ATOM 843 N N . LEU A 1 108 ? -14.75 -14.352 2.357 1 94.69 108 LEU A N 1
ATOM 844 C CA . LEU A 1 108 ? -15.125 -14.336 3.768 1 94.69 108 LEU A CA 1
ATOM 845 C C . LEU A 1 108 ? -16.594 -14.695 3.947 1 94.69 108 LEU A C 1
ATOM 847 O O . LEU A 1 108 ? -17.031 -14.969 5.066 1 94.69 108 LEU A O 1
ATOM 851 N N . GLU A 1 109 ? -17.344 -14.68 2.84 1 96.88 109 GLU A N 1
ATOM 852 C CA . GLU A 1 109 ? -18.766 -15.016 2.916 1 96.88 109 GLU A CA 1
ATOM 853 C C . GLU A 1 109 ? -18.969 -16.453 3.381 1 96.88 109 GLU A C 1
ATOM 855 O O . GLU A 1 109 ? -18.422 -17.391 2.789 1 96.88 109 GLU A O 1
ATOM 860 N N . ALA A 1 110 ? -19.797 -16.641 4.453 1 95.81 110 ALA A N 1
ATOM 861 C CA . ALA A 1 110 ? -19.953 -17.938 5.098 1 95.81 110 ALA A CA 1
ATOM 862 C C . ALA A 1 110 ? -21.031 -18.766 4.406 1 95.81 110 ALA A C 1
ATOM 864 O O . ALA A 1 110 ? -20.938 -20 4.355 1 95.81 110 ALA A O 1
ATOM 865 N N . ASP A 1 111 ? -22.047 -18.109 3.922 1 97.69 111 ASP A N 1
ATOM 866 C CA . ASP A 1 111 ? -23.141 -18.797 3.238 1 97.69 111 ASP A CA 1
ATOM 867 C C . ASP A 1 111 ? -22.719 -19.25 1.841 1 97.69 111 ASP A C 1
ATOM 869 O O . ASP A 1 111 ? -22.406 -18.406 0.987 1 97.69 111 ASP A O 1
ATOM 873 N N . PRO A 1 112 ? -22.797 -20.531 1.634 1 96.31 112 PRO A N 1
ATOM 874 C CA . PRO A 1 112 ? -22.297 -21.047 0.355 1 96.31 112 PRO A CA 1
ATOM 875 C C . PRO A 1 112 ? -23.047 -20.469 -0.844 1 96.31 112 PRO A C 1
ATOM 877 O O . PRO A 1 112 ? -22.438 -20.188 -1.878 1 96.31 112 PRO A O 1
ATOM 880 N N . ALA A 1 113 ? -24.297 -20.328 -0.676 1 97.56 113 ALA A N 1
ATOM 881 C CA . ALA A 1 113 ? -25.078 -19.781 -1.78 1 97.56 113 ALA A CA 1
ATOM 882 C C . ALA A 1 113 ? -24.719 -18.312 -2.027 1 97.56 113 ALA A C 1
ATOM 884 O O . ALA A 1 113 ? -24.562 -17.891 -3.176 1 97.56 113 ALA A O 1
ATOM 885 N N . ALA A 1 114 ? -24.625 -17.562 -1.005 1 97.81 114 ALA A N 1
ATOM 886 C CA . ALA A 1 114 ? -24.234 -16.156 -1.114 1 97.81 114 ALA A CA 1
ATOM 887 C C . ALA A 1 114 ? -22.812 -16.031 -1.659 1 97.81 114 ALA A C 1
ATOM 889 O O . ALA A 1 114 ? -22.531 -15.125 -2.453 1 97.81 114 ALA A O 1
ATOM 890 N N . LYS A 1 115 ? -21.969 -16.922 -1.272 1 97.69 115 LYS A N 1
ATOM 891 C CA . LYS A 1 115 ? -20.594 -16.938 -1.759 1 97.69 115 LYS A CA 1
ATOM 892 C C . LYS A 1 115 ? -20.547 -17.172 -3.266 1 97.69 115 LYS A C 1
ATOM 894 O O . LYS A 1 115 ? -19.812 -16.484 -3.984 1 97.69 115 LYS A O 1
ATOM 899 N N . ARG A 1 116 ? -21.25 -18.094 -3.676 1 97.38 116 ARG A N 1
ATOM 900 C CA . ARG A 1 116 ? -21.312 -18.391 -5.102 1 97.38 116 ARG A CA 1
ATOM 901 C C . ARG A 1 116 ? -21.844 -17.188 -5.887 1 97.38 116 ARG A C 1
ATOM 903 O O . ARG A 1 116 ? -21.312 -16.859 -6.945 1 97.38 116 ARG A O 1
ATOM 910 N N . GLU A 1 117 ? -22.828 -16.562 -5.34 1 97.81 117 GLU A N 1
ATOM 911 C CA . GLU A 1 117 ? -23.406 -15.391 -6 1 97.81 117 GLU A CA 1
ATOM 912 C C . GLU A 1 117 ? -22.391 -14.258 -6.09 1 97.81 117 GLU A C 1
ATOM 914 O O . GLU A 1 117 ? -22.25 -13.625 -7.137 1 97.81 117 GLU A O 1
ATOM 919 N N . LEU A 1 118 ? -21.703 -14.039 -5.02 1 97.62 118 LEU A N 1
ATOM 920 C CA . LEU A 1 118 ? -20.672 -13.008 -5 1 97.62 118 LEU A CA 1
ATOM 921 C C . LEU A 1 118 ? -19.547 -13.336 -5.984 1 97.62 118 LEU A C 1
ATOM 923 O O . LEU A 1 118 ? -19.094 -12.453 -6.719 1 97.62 118 LEU A O 1
ATOM 927 N N . THR A 1 119 ? -19.172 -14.547 -6.012 1 97.75 119 THR A N 1
ATOM 928 C CA . THR A 1 119 ? -18.094 -14.977 -6.887 1 97.75 119 THR A CA 1
ATOM 929 C C . THR A 1 119 ? -18.484 -14.82 -8.352 1 97.75 119 THR A C 1
ATOM 931 O O . THR A 1 119 ? -17.703 -14.312 -9.156 1 97.75 119 THR A O 1
ATOM 934 N N . ASN A 1 120 ? -19.672 -15.18 -8.664 1 97.44 120 ASN A N 1
ATOM 935 C CA . ASN A 1 120 ? -20.172 -15.047 -10.031 1 97.44 120 ASN A CA 1
ATOM 936 C C . ASN A 1 120 ? -20.25 -13.578 -10.445 1 97.44 120 ASN A C 1
ATOM 938 O O . ASN A 1 120 ? -19.922 -13.234 -11.586 1 97.44 120 ASN A O 1
ATOM 942 N N . ALA A 1 121 ? -20.734 -12.812 -9.555 1 97.69 121 ALA A N 1
ATOM 943 C CA . ALA A 1 121 ? -20.828 -11.383 -9.836 1 97.69 121 ALA A CA 1
ATOM 944 C C . ALA A 1 121 ? -19.453 -10.781 -10.094 1 97.69 121 ALA A C 1
ATOM 946 O O . ALA A 1 121 ? -19.297 -9.953 -10.992 1 97.69 121 ALA A O 1
ATOM 947 N N . LEU A 1 122 ? -18.469 -11.18 -9.336 1 97.69 122 LEU A N 1
ATOM 948 C CA . LEU A 1 122 ? -17.094 -10.727 -9.516 1 97.69 122 LEU A CA 1
ATOM 949 C C . LEU A 1 122 ? -16.547 -11.164 -10.867 1 97.69 122 LEU A C 1
ATOM 951 O O . LEU A 1 122 ? -15.867 -10.391 -11.555 1 97.69 122 LEU A O 1
ATOM 955 N N . ALA A 1 123 ? -16.844 -12.359 -11.203 1 97.69 123 ALA A N 1
ATOM 956 C CA . ALA A 1 123 ? -16.312 -12.961 -12.43 1 97.69 123 ALA A CA 1
ATOM 957 C C . ALA A 1 123 ? -16.938 -12.328 -13.664 1 97.69 123 ALA A C 1
ATOM 959 O O . ALA A 1 123 ? -16.344 -12.359 -14.75 1 97.69 123 ALA A O 1
ATOM 960 N N . ALA A 1 124 ? -18.062 -11.766 -13.531 1 97.31 124 ALA A N 1
ATOM 961 C CA . ALA A 1 124 ? -18.828 -11.227 -14.664 1 97.31 124 ALA A CA 1
ATOM 962 C C . ALA A 1 124 ? -18.188 -9.945 -15.188 1 97.31 124 ALA A C 1
ATOM 964 O O . ALA A 1 124 ? -18.062 -9.758 -16.406 1 97.31 124 ALA A O 1
ATOM 965 N N . LYS A 1 125 ? -17.781 -9.102 -14.266 1 96.25 125 LYS A N 1
ATOM 966 C CA . LYS A 1 125 ? -17.328 -7.832 -14.836 1 96.25 125 LYS A CA 1
ATOM 967 C C . LYS A 1 125 ? -16.156 -7.262 -14.039 1 96.25 125 LYS A C 1
ATOM 969 O O . LYS A 1 125 ? -15.086 -7.016 -14.594 1 96.25 125 LYS A O 1
ATOM 974 N N . PRO A 1 126 ? -16.281 -7.066 -12.727 1 97.5 126 PRO A N 1
ATOM 975 C CA . PRO A 1 126 ? -15.234 -6.328 -12.008 1 97.5 126 PRO A CA 1
ATOM 976 C C . PRO A 1 126 ? -13.859 -6.984 -12.133 1 97.5 126 PRO A C 1
ATOM 978 O O . PRO A 1 126 ? -12.859 -6.293 -12.312 1 97.5 126 PRO A O 1
ATOM 981 N N . LEU A 1 127 ? -13.867 -8.266 -11.961 1 98.25 127 LEU A N 1
ATOM 982 C CA . LEU A 1 127 ? -12.578 -8.953 -11.969 1 98.25 127 LEU A CA 1
ATOM 983 C C . LEU A 1 127 ? -11.977 -8.961 -13.375 1 98.25 127 LEU A C 1
ATOM 985 O O . LEU A 1 127 ? -10.82 -8.594 -13.555 1 98.25 127 LEU A O 1
ATOM 989 N N . PRO A 1 128 ? -12.727 -9.312 -14.438 1 98.5 128 PRO A N 1
ATOM 990 C CA . PRO A 1 128 ? -12.195 -9.211 -15.805 1 98.5 128 PRO A CA 1
ATOM 991 C C . PRO A 1 128 ? -11.742 -7.797 -16.156 1 98.5 128 PRO A C 1
ATOM 993 O O . PRO A 1 128 ? -10.727 -7.621 -16.828 1 98.5 128 PRO A O 1
ATOM 996 N N . ASP A 1 129 ? -12.477 -6.785 -15.719 1 98.56 129 ASP A N 1
ATOM 997 C CA . ASP A 1 129 ? -12.078 -5.406 -15.961 1 98.56 129 ASP A CA 1
ATOM 998 C C . ASP A 1 129 ? -10.703 -5.117 -15.359 1 98.56 129 ASP A C 1
ATOM 1000 O O . ASP A 1 129 ? -9.844 -4.516 -16 1 98.56 129 ASP A O 1
ATOM 1004 N N . LYS A 1 130 ? -10.508 -5.555 -14.125 1 98.75 130 LYS A N 1
ATOM 1005 C CA . LYS A 1 130 ? -9.227 -5.328 -13.453 1 98.75 130 LYS A CA 1
ATOM 1006 C C . LYS A 1 130 ? -8.109 -6.113 -14.117 1 98.75 130 LYS A C 1
ATOM 1008 O O . LYS A 1 130 ? -7.004 -5.598 -14.297 1 98.75 130 LYS A O 1
ATOM 1013 N N . LEU A 1 131 ? -8.359 -7.336 -14.453 1 98.81 131 LEU A N 1
ATOM 1014 C CA . LEU A 1 131 ? -7.348 -8.172 -15.086 1 98.81 131 LEU A CA 1
ATOM 1015 C C . LEU A 1 131 ? -6.973 -7.625 -16.469 1 98.81 131 LEU A C 1
ATOM 1017 O O . LEU A 1 131 ? -5.812 -7.699 -16.875 1 98.81 131 LEU A O 1
ATOM 1021 N N . ALA A 1 132 ? -7.941 -7.07 -17.156 1 98.81 132 ALA A N 1
ATOM 1022 C CA . ALA A 1 132 ? -7.676 -6.457 -18.453 1 98.81 132 ALA A CA 1
ATOM 1023 C C . ALA A 1 132 ? -6.781 -5.23 -18.312 1 98.81 132 ALA A C 1
ATOM 1025 O O . ALA A 1 132 ? -5.898 -5 -19.141 1 98.81 132 ALA A O 1
ATOM 1026 N N . LEU A 1 133 ? -7.039 -4.457 -17.312 1 98.81 133 LEU A N 1
ATOM 1027 C CA . LEU A 1 133 ? -6.203 -3.293 -17.047 1 98.81 133 LEU A CA 1
ATOM 1028 C C . LEU A 1 133 ? -4.773 -3.715 -16.719 1 98.81 133 LEU A C 1
ATOM 1030 O O . LEU A 1 133 ? -3.816 -3.098 -17.203 1 98.81 133 LEU A O 1
ATOM 1034 N N . LEU A 1 134 ? -4.625 -4.762 -15.922 1 98.81 134 LEU A N 1
ATOM 1035 C CA . LEU A 1 134 ? -3.299 -5.289 -15.609 1 98.81 134 LEU A CA 1
ATOM 1036 C C . LEU A 1 134 ? -2.586 -5.742 -16.891 1 98.81 134 LEU A C 1
ATOM 1038 O O . LEU A 1 134 ? -1.433 -5.375 -17.125 1 98.81 134 LEU A O 1
ATOM 1042 N N . GLU A 1 135 ? -3.277 -6.473 -17.672 1 98.5 135 GLU A N 1
ATOM 1043 C CA . GLU A 1 135 ? -2.74 -6.98 -18.938 1 98.5 135 GLU A CA 1
ATOM 1044 C C . GLU A 1 135 ? -2.275 -5.844 -19.844 1 98.5 135 GLU A C 1
ATOM 1046 O O . GLU A 1 135 ? -1.188 -5.91 -20.422 1 98.5 135 GLU A O 1
ATOM 1051 N N . ALA A 1 136 ? -3.082 -4.848 -19.969 1 97.94 136 ALA A N 1
ATOM 1052 C CA . ALA A 1 136 ? -2.762 -3.697 -20.812 1 97.94 136 ALA A CA 1
ATOM 1053 C C . ALA A 1 136 ? -1.528 -2.963 -20.281 1 97.94 136 ALA A C 1
ATOM 1055 O O . ALA A 1 136 ? -0.687 -2.52 -21.078 1 97.94 136 ALA A O 1
ATOM 1056 N N . ARG A 1 137 ? -1.429 -2.834 -19 1 97.81 137 ARG A N 1
ATOM 1057 C CA . ARG A 1 137 ? -0.29 -2.135 -18.422 1 97.81 137 ARG A CA 1
ATOM 1058 C C . ARG A 1 137 ? 1.004 -2.91 -18.641 1 97.81 137 ARG A C 1
ATOM 1060 O O . ARG A 1 137 ? 2.041 -2.322 -18.953 1 97.81 137 ARG A O 1
ATOM 1067 N N . LEU A 1 138 ? 0.927 -4.184 -18.469 1 96.75 138 LEU A N 1
ATOM 1068 C CA . LEU A 1 138 ? 2.084 -5.035 -18.719 1 96.75 138 LEU A CA 1
ATOM 1069 C C . LEU A 1 138 ? 2.518 -4.938 -20.188 1 96.75 138 LEU A C 1
ATOM 1071 O O . LEU A 1 138 ? 3.715 -4.867 -20.469 1 96.75 138 LEU A O 1
ATOM 1075 N N . ALA A 1 139 ? 1.584 -4.918 -21.078 1 94.12 139 ALA A N 1
ATOM 1076 C CA . ALA A 1 139 ? 1.878 -4.793 -22.5 1 94.12 139 ALA A CA 1
ATOM 1077 C C . ALA A 1 139 ? 2.557 -3.463 -22.797 1 94.12 139 ALA A C 1
ATOM 1079 O O . ALA A 1 139 ? 3.555 -3.42 -23.531 1 94.12 139 ALA A O 1
ATOM 1080 N N . ALA A 1 140 ? 2.061 -2.426 -22.219 1 93.25 140 ALA A N 1
ATOM 1081 C CA . ALA A 1 140 ? 2.619 -1.094 -22.453 1 93.25 140 ALA A CA 1
ATOM 1082 C C . ALA A 1 140 ? 4.047 -1 -21.906 1 93.25 140 ALA A C 1
ATOM 1084 O O . ALA A 1 140 ? 4.91 -0.384 -22.531 1 93.25 140 ALA A O 1
ATOM 1085 N N . THR A 1 141 ? 4.23 -1.599 -20.766 1 91.62 141 THR A N 1
ATOM 1086 C CA . THR A 1 141 ? 5.547 -1.572 -20.156 1 91.62 141 THR A CA 1
ATOM 1087 C C . THR A 1 141 ? 6.551 -2.383 -20.969 1 91.62 141 THR A C 1
ATOM 1089 O O . THR A 1 141 ? 7.695 -1.964 -21.141 1 91.62 141 THR A O 1
ATOM 1092 N N . SER A 1 142 ? 6.156 -3.5 -21.422 1 85.38 142 SER A N 1
ATOM 1093 C CA . SER A 1 142 ? 7.004 -4.352 -22.25 1 85.38 142 SER A CA 1
ATOM 1094 C C . SER A 1 142 ? 7.398 -3.648 -23.547 1 85.38 142 SER A C 1
ATOM 1096 O O . SER A 1 142 ? 8.547 -3.74 -23.984 1 85.38 142 SER A O 1
ATOM 1098 N N . ALA A 1 143 ? 6.527 -2.918 -24.109 1 80.94 143 ALA A N 1
ATOM 1099 C CA . ALA A 1 143 ? 6.773 -2.209 -25.359 1 80.94 143 ALA A CA 1
ATOM 1100 C C . ALA A 1 143 ? 7.785 -1.086 -25.172 1 80.94 143 ALA A C 1
ATOM 1102 O O . ALA A 1 143 ? 8.547 -0.765 -26.078 1 80.94 143 ALA A O 1
ATOM 1103 N N . ALA A 1 144 ? 7.812 -0.522 -24.047 1 77.5 144 ALA A N 1
ATOM 1104 C CA . ALA A 1 144 ? 8.703 0.596 -23.734 1 77.5 144 ALA A CA 1
ATOM 1105 C C . ALA A 1 144 ? 10.109 0.104 -23.422 1 77.5 144 ALA A C 1
ATOM 1107 O O . ALA A 1 144 ? 11.086 0.854 -23.531 1 77.5 144 ALA A O 1
ATOM 1108 N N . LYS A 1 145 ? 10.125 -1.018 -22.797 1 74.31 145 LYS A N 1
ATOM 1109 C CA . LYS A 1 145 ? 11.422 -1.598 -22.469 1 74.31 145 LYS A CA 1
ATOM 1110 C C . LYS A 1 145 ? 12.258 -1.821 -23.719 1 74.31 145 LYS A C 1
ATOM 1112 O O . LYS A 1 145 ? 11.758 -2.318 -24.734 1 74.31 145 LYS A O 1
ATOM 1117 N N . LYS A 1 146 ? 13.016 -0.621 -23.969 1 51.44 146 LYS A N 1
ATOM 1118 C CA . LYS A 1 146 ? 13.961 -0.762 -25.078 1 51.44 146 LYS A CA 1
ATOM 1119 C C . LYS A 1 146 ? 14.641 -2.127 -25.047 1 51.44 146 LYS A C 1
ATOM 1121 O O . LYS A 1 146 ? 15.312 -2.51 -26.016 1 51.44 146 LYS A O 1
ATOM 1126 N N . SER A 1 147 ? 14.984 -2.457 -23.766 1 45.97 147 SER A N 1
ATOM 1127 C CA . SER A 1 147 ? 16.031 -3.467 -23.609 1 45.97 147 SER A CA 1
ATOM 1128 C C . SER A 1 147 ? 15.5 -4.859 -23.922 1 45.97 147 SER A C 1
ATOM 1130 O O . SER A 1 147 ? 14.289 -5.102 -23.859 1 45.97 147 SER A O 1
ATOM 1132 N N . HIS A 1 148 ? 16.453 -5.594 -24.328 1 45.84 148 HIS A N 1
ATOM 1133 C CA . HIS A 1 148 ? 16.797 -6.906 -24.859 1 45.84 148 HIS A CA 1
ATOM 1134 C C . HIS A 1 148 ? 16.344 -8.016 -23.922 1 45.84 148 HIS A C 1
ATOM 1136 O O . HIS A 1 148 ? 16.641 -9.195 -24.156 1 45.84 148 HIS A O 1
ATOM 1142 N N . GLY A 1 149 ? 16.047 -7.754 -22.562 1 53.06 149 GLY A N 1
ATOM 1143 C CA . GLY A 1 149 ? 16.047 -9.094 -22 1 53.06 149 GLY A CA 1
ATOM 1144 C C . GLY A 1 149 ? 14.805 -9.891 -22.344 1 53.06 149 GLY A C 1
ATOM 1145 O O . GLY A 1 149 ? 13.75 -9.312 -22.609 1 53.06 149 GLY A O 1
ATOM 1146 N N . ASP A 1 150 ? 14.859 -10.922 -22.969 1 60.94 150 ASP A N 1
ATOM 1147 C CA . ASP A 1 150 ? 13.93 -11.906 -23.531 1 60.94 150 ASP A CA 1
ATOM 1148 C C . ASP A 1 150 ? 13.031 -12.492 -22.438 1 60.94 150 ASP A C 1
ATOM 1150 O O . ASP A 1 150 ? 12.219 -13.383 -22.719 1 60.94 150 ASP A O 1
ATOM 1154 N N . GLY A 1 151 ? 13.023 -11.875 -21.234 1 78.25 151 GLY A N 1
ATOM 1155 C CA . GLY A 1 151 ? 12.266 -12.648 -20.266 1 78.25 151 GLY A CA 1
ATOM 1156 C C . GLY A 1 151 ? 10.867 -12.109 -20.031 1 78.25 151 GLY A C 1
ATOM 1157 O O . GLY A 1 151 ? 10.492 -11.078 -20.594 1 78.25 151 GLY A O 1
ATOM 1158 N N . PRO A 1 152 ? 10.062 -12.812 -19.422 1 91.31 152 PRO A N 1
ATOM 1159 C CA . PRO A 1 152 ? 8.641 -12.516 -19.203 1 91.31 152 PRO A CA 1
ATOM 1160 C C . PRO A 1 152 ? 8.422 -11.477 -18.109 1 91.31 152 PRO A C 1
ATOM 1162 O O . PRO A 1 152 ? 7.277 -11.133 -17.797 1 91.31 152 PRO A O 1
ATOM 1165 N N . TRP A 1 153 ? 9.523 -10.977 -17.594 1 95.19 153 TRP A N 1
ATOM 1166 C CA . TRP A 1 153 ? 9.422 -10.195 -16.359 1 95.19 153 TRP A CA 1
ATOM 1167 C C . TRP A 1 153 ? 8.977 -8.766 -16.672 1 95.19 153 TRP A C 1
ATOM 1169 O O . TRP A 1 153 ? 9.18 -8.266 -17.781 1 95.19 153 TRP A O 1
ATOM 1179 N N . LEU A 1 154 ? 8.352 -8.094 -15.664 1 95.19 154 LEU A N 1
ATOM 1180 C CA . LEU A 1 154 ? 7.984 -6.688 -15.789 1 95.19 154 LEU A CA 1
ATOM 1181 C C . LEU A 1 154 ? 9.203 -5.84 -16.141 1 95.19 154 LEU A C 1
ATOM 1183 O O . LEU A 1 154 ? 9.133 -5 -17.047 1 95.19 154 LEU A O 1
ATOM 1187 N N . LEU A 1 155 ? 10.266 -6.035 -15.336 1 94.44 155 LEU A N 1
ATOM 1188 C CA . LEU A 1 155 ? 11.539 -5.371 -15.594 1 94.44 155 LEU A CA 1
ATOM 1189 C C . LEU A 1 155 ? 12.484 -6.281 -16.375 1 94.44 155 LEU A C 1
ATOM 1191 O O . LEU A 1 155 ? 12.031 -7.207 -17.062 1 94.44 155 LEU A O 1
ATOM 1195 N N . ASP A 1 156 ? 13.789 -5.953 -16.391 1 91.94 156 ASP A N 1
ATOM 1196 C CA . ASP A 1 156 ? 14.766 -6.789 -17.078 1 91.94 156 ASP A CA 1
ATOM 1197 C C . ASP A 1 156 ? 15.008 -8.094 -16.328 1 91.94 156 ASP A C 1
ATOM 1199 O O . ASP A 1 156 ? 15.445 -9.086 -16.906 1 91.94 156 ASP A O 1
ATOM 1203 N N . ALA A 1 157 ? 14.742 -8.078 -15.055 1 93.38 157 ALA A N 1
ATOM 1204 C CA . ALA A 1 157 ? 14.844 -9.242 -14.18 1 93.38 157 ALA A CA 1
ATOM 1205 C C . ALA A 1 157 ? 13.625 -9.352 -13.266 1 93.38 157 ALA A C 1
ATOM 1207 O O . ALA A 1 157 ? 12.852 -8.406 -13.141 1 93.38 157 ALA A O 1
ATOM 1208 N N . MET A 1 158 ? 13.484 -10.539 -12.688 1 96.81 158 MET A N 1
ATOM 1209 C CA . MET A 1 158 ? 12.367 -10.789 -11.773 1 96.81 158 MET A CA 1
ATOM 1210 C C . MET A 1 158 ? 12.359 -9.781 -10.633 1 96.81 158 MET A C 1
ATOM 1212 O O . MET A 1 158 ? 13.414 -9.445 -10.086 1 96.81 158 MET A O 1
ATOM 1216 N N . SER A 1 159 ? 11.195 -9.328 -10.258 1 98.25 159 SER A N 1
ATOM 1217 C CA . SER A 1 159 ? 11.016 -8.406 -9.133 1 98.25 159 SER A CA 1
ATOM 1218 C C . SER A 1 159 ? 9.789 -8.773 -8.305 1 98.25 159 SER A C 1
ATOM 1220 O O . SER A 1 159 ? 9.094 -9.742 -8.617 1 98.25 159 SER A O 1
ATOM 1222 N N . LEU A 1 160 ? 9.492 -8.023 -7.281 1 98.81 160 LEU A N 1
ATOM 1223 C CA . LEU A 1 160 ? 8.328 -8.203 -6.426 1 98.81 160 LEU A CA 1
ATOM 1224 C C . LEU A 1 160 ? 7.039 -8.125 -7.242 1 98.81 160 LEU A C 1
ATOM 1226 O O . LEU A 1 160 ? 6.047 -8.781 -6.906 1 98.81 160 LEU A O 1
ATOM 1230 N N . ALA A 1 161 ? 7.055 -7.293 -8.281 1 98.69 161 ALA A N 1
ATOM 1231 C CA . ALA A 1 161 ? 5.867 -7.168 -9.117 1 98.69 161 ALA A CA 1
ATOM 1232 C C . ALA A 1 161 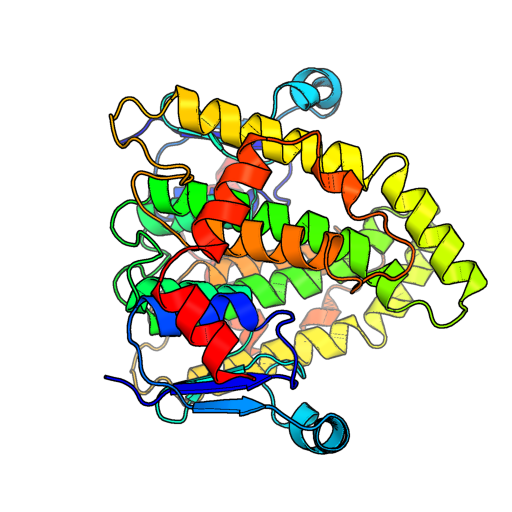? 5.473 -8.516 -9.719 1 98.69 161 ALA A C 1
ATOM 1234 O O . ALA A 1 161 ? 4.293 -8.859 -9.766 1 98.69 161 ALA A O 1
ATOM 1235 N N . ASP A 1 162 ? 6.445 -9.266 -10.125 1 98.69 162 ASP A N 1
ATOM 1236 C CA . ASP A 1 162 ? 6.195 -10.57 -10.734 1 98.69 162 ASP A CA 1
ATOM 1237 C C . ASP A 1 162 ? 5.66 -11.562 -9.703 1 98.69 162 ASP A C 1
ATOM 1239 O O . ASP A 1 162 ? 4.777 -12.367 -10.008 1 98.69 162 ASP A O 1
ATOM 1243 N N . LEU A 1 163 ? 6.184 -11.484 -8.523 1 98.88 163 LEU A N 1
ATOM 1244 C CA . LEU A 1 163 ? 5.703 -12.352 -7.449 1 98.88 163 LEU A CA 1
ATOM 1245 C C . LEU A 1 163 ? 4.27 -12 -7.07 1 98.88 163 LEU A C 1
ATOM 1247 O O . LEU A 1 163 ? 3.477 -12.883 -6.738 1 98.88 163 LEU A O 1
ATOM 1251 N N . ALA A 1 164 ? 3.953 -10.711 -7.062 1 98.75 164 ALA A N 1
ATOM 1252 C CA . ALA A 1 164 ? 2.586 -10.273 -6.785 1 98.75 164 ALA A CA 1
ATOM 1253 C C . ALA A 1 164 ? 1.616 -10.82 -7.832 1 98.75 164 ALA A C 1
ATOM 1255 O O . ALA A 1 164 ? 0.526 -11.289 -7.492 1 98.75 164 ALA A O 1
ATOM 1256 N N . ILE A 1 165 ? 2.031 -10.734 -9.07 1 98.75 165 ILE A N 1
ATOM 1257 C CA . ILE A 1 165 ? 1.216 -11.258 -10.164 1 98.75 165 ILE A CA 1
ATOM 1258 C C . ILE A 1 165 ? 1.023 -12.766 -9.984 1 98.75 165 ILE A C 1
ATOM 1260 O O . ILE A 1 165 ? -0.094 -13.273 -10.109 1 98.75 165 ILE A O 1
ATOM 1264 N N . HIS A 1 166 ? 2.104 -13.445 -9.68 1 98.69 166 HIS A N 1
ATOM 1265 C CA . HIS A 1 166 ? 2.018 -14.875 -9.391 1 98.69 166 HIS A CA 1
ATOM 1266 C C . HIS A 1 166 ? 0.994 -15.156 -8.297 1 98.69 166 HIS A C 1
ATOM 1268 O O . HIS A 1 166 ? 0.193 -16.078 -8.414 1 98.69 166 HIS A O 1
ATOM 1274 N N . GLY A 1 167 ? 1.015 -14.391 -7.258 1 97.69 167 GLY A N 1
ATOM 1275 C CA . GLY A 1 167 ? 0.108 -14.57 -6.137 1 97.69 167 GLY A CA 1
ATOM 1276 C C . GLY A 1 167 ? -1.353 -14.43 -6.52 1 97.69 167 GLY A C 1
ATOM 1277 O O . GLY A 1 167 ? -2.191 -15.234 -6.102 1 97.69 167 GLY A O 1
ATOM 1278 N N . ILE A 1 168 ? -1.683 -13.398 -7.312 1 98.12 168 ILE A N 1
ATOM 1279 C CA . ILE A 1 168 ? -3.066 -13.148 -7.699 1 98.12 168 ILE A CA 1
ATOM 1280 C C . ILE A 1 168 ? -3.564 -14.281 -8.594 1 98.12 168 ILE A C 1
ATOM 1282 O O . ILE A 1 168 ? -4.668 -14.797 -8.391 1 98.12 168 ILE A O 1
ATOM 1286 N N . VAL A 1 169 ? -2.736 -14.688 -9.555 1 98.5 169 VAL A N 1
ATOM 1287 C CA . VAL A 1 169 ? -3.123 -15.766 -10.453 1 98.5 169 VAL A CA 1
ATOM 1288 C C . VAL A 1 169 ? -3.305 -17.062 -9.664 1 98.5 169 VAL A C 1
ATOM 1290 O O . VAL A 1 169 ? -4.266 -17.797 -9.883 1 98.5 169 VAL A O 1
ATOM 1293 N N . ASP A 1 170 ? -2.416 -17.328 -8.766 1 97 170 ASP A N 1
ATOM 1294 C CA . ASP A 1 170 ? -2.523 -18.531 -7.926 1 97 170 ASP A CA 1
ATOM 1295 C C . ASP A 1 170 ? -3.844 -18.531 -7.156 1 97 170 ASP A C 1
ATOM 1297 O O . ASP A 1 170 ? -4.523 -19.562 -7.098 1 97 170 ASP A O 1
ATOM 1301 N N . ARG A 1 171 ? -4.266 -17.438 -6.602 1 96.62 171 ARG A N 1
ATOM 1302 C CA . ARG A 1 171 ? -5.52 -17.328 -5.859 1 96.62 171 ARG A CA 1
ATOM 1303 C C . ARG A 1 171 ? -6.711 -17.609 -6.77 1 96.62 171 ARG A C 1
ATOM 1305 O O . ARG A 1 171 ? -7.688 -18.234 -6.348 1 96.62 171 ARG A O 1
ATOM 1312 N N . LEU A 1 172 ? -6.609 -17.156 -7.973 1 97.75 172 LEU A N 1
ATOM 1313 C CA . LEU A 1 172 ? -7.734 -17.25 -8.898 1 97.75 172 LEU A CA 1
ATOM 1314 C C . LEU A 1 172 ? -7.84 -18.656 -9.484 1 97.75 172 LEU A C 1
ATOM 1316 O O . LEU A 1 172 ? -8.906 -19.047 -9.977 1 97.75 172 LEU A O 1
ATOM 1320 N N . THR A 1 173 ? -6.734 -19.453 -9.414 1 97.44 173 THR A N 1
ATOM 1321 C CA . THR A 1 173 ? -6.719 -20.703 -10.172 1 97.44 173 THR A CA 1
ATOM 1322 C C . THR A 1 173 ? -6.586 -21.906 -9.227 1 97.44 173 THR A C 1
ATOM 1324 O O . THR A 1 173 ? -6.789 -23.047 -9.641 1 97.44 173 THR A O 1
ATOM 1327 N N . SER A 1 174 ? -6.352 -21.703 -7.961 1 94.69 174 SER A N 1
ATOM 1328 C CA . SER A 1 174 ? -5.996 -22.781 -7.035 1 94.69 174 SER A CA 1
ATOM 1329 C C . SER A 1 174 ? 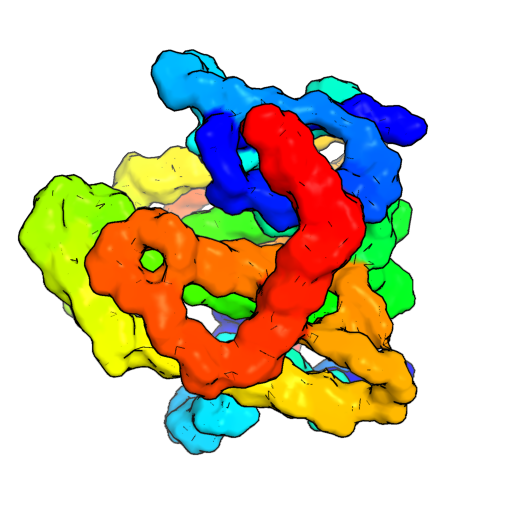-7.23 -23.328 -6.332 1 94.69 174 SER A C 1
ATOM 1331 O O . SER A 1 174 ? -7.145 -24.312 -5.598 1 94.69 174 SER A O 1
ATOM 1333 N N . GLY A 1 175 ? -8.391 -22.672 -6.387 1 93.81 175 GLY A N 1
ATOM 1334 C CA . GLY A 1 175 ? -9.57 -23.047 -5.625 1 93.81 175 GLY A CA 1
ATOM 1335 C C . GLY A 1 175 ? -9.734 -22.266 -4.34 1 93.81 175 GLY A C 1
ATOM 1336 O O . GLY A 1 175 ? -10.633 -22.547 -3.543 1 93.81 175 GLY A O 1
ATOM 1337 N N . TRP A 1 176 ? -8.891 -21.297 -4.145 1 93.56 176 TRP A N 1
ATOM 1338 C CA . TRP A 1 176 ? -9 -20.406 -2.994 1 93.56 176 TRP A CA 1
ATOM 1339 C C . TRP A 1 176 ? -10.398 -19.797 -2.918 1 93.56 176 TRP A C 1
ATOM 1341 O O . TRP A 1 176 ? -10.938 -19.609 -1.828 1 93.56 176 TRP A O 1
ATOM 1351 N N . LEU A 1 177 ? -10.906 -19.5 -4.012 1 94.81 177 LEU A N 1
ATOM 1352 C CA . LEU A 1 177 ? -12.32 -19.188 -4.191 1 94.81 177 LEU A CA 1
ATOM 1353 C C . LEU A 1 177 ? -13.039 -20.297 -4.945 1 94.81 177 LEU A C 1
ATOM 1355 O O . LEU A 1 177 ? -12.898 -20.422 -6.164 1 94.81 177 LEU A O 1
ATOM 1359 N N . PRO A 1 178 ? -13.766 -21.141 -4.273 1 93.31 178 PRO A N 1
ATOM 1360 C CA . PRO A 1 178 ? -14.242 -22.406 -4.812 1 93.31 178 PRO A CA 1
ATOM 1361 C C . PRO A 1 178 ? -15.047 -22.234 -6.102 1 93.31 178 PRO A C 1
ATOM 1363 O O . PRO A 1 178 ? -14.961 -23.078 -7 1 93.31 178 PRO A O 1
ATOM 1366 N N . ASP A 1 179 ? -15.875 -21.234 -6.277 1 94.44 179 ASP A N 1
ATOM 1367 C CA . ASP A 1 179 ? -16.766 -21.109 -7.426 1 94.44 179 ASP A CA 1
ATOM 1368 C C . ASP A 1 179 ? -16.125 -20.281 -8.531 1 94.44 179 ASP A C 1
ATOM 1370 O O . ASP A 1 179 ? -16.75 -20 -9.555 1 94.44 179 ASP A O 1
ATOM 1374 N N . MET A 1 180 ? -14.898 -19.984 -8.383 1 97.56 180 MET A N 1
ATOM 1375 C CA . MET A 1 180 ? -14.172 -19.266 -9.422 1 97.56 180 MET A CA 1
ATOM 1376 C C . MET A 1 180 ? -13.609 -20.219 -10.461 1 97.56 180 MET A C 1
ATOM 1378 O O . MET A 1 180 ? -12.883 -21.156 -10.125 1 97.56 180 MET A O 1
ATOM 1382 N N . SER A 1 181 ? -13.938 -20 -11.68 1 97.44 181 SER A N 1
ATOM 1383 C CA . SER A 1 181 ? -13.359 -20.797 -12.758 1 97.44 181 SER A CA 1
ATOM 1384 C C . SER A 1 181 ? -11.898 -20.438 -12.992 1 97.44 181 SER A C 1
ATOM 1386 O O . SER A 1 181 ? -11.57 -19.281 -13.234 1 97.44 181 SER A O 1
ATOM 1388 N N . PRO A 1 182 ? -10.992 -21.453 -12.984 1 97.44 182 PRO A N 1
ATOM 1389 C CA . PRO A 1 182 ? -9.586 -21.156 -13.266 1 97.44 182 PRO A CA 1
ATOM 1390 C C . PRO A 1 182 ? -9.375 -20.594 -14.672 1 97.44 182 PRO A C 1
ATOM 1392 O O . PRO A 1 182 ? -8.328 -19.984 -14.945 1 97.44 182 PRO A O 1
ATOM 1395 N N . ALA A 1 183 ? -10.305 -20.688 -15.539 1 97.88 183 ALA A N 1
ATOM 1396 C CA . ALA A 1 183 ? -10.203 -20.203 -16.906 1 97.88 183 ALA A CA 1
ATOM 1397 C C . ALA A 1 183 ? -10.289 -18.688 -16.969 1 97.88 183 ALA A C 1
ATOM 1399 O O . ALA A 1 183 ? -10.016 -18.078 -18.016 1 97.88 183 ALA A O 1
ATOM 1400 N N . ILE A 1 184 ? -10.586 -18.031 -15.828 1 98.38 184 ILE A N 1
ATOM 1401 C CA . ILE A 1 184 ? -10.797 -16.594 -15.758 1 98.38 184 ILE A CA 1
ATOM 1402 C C . ILE A 1 184 ? -9.523 -15.859 -16.172 1 98.38 184 ILE A C 1
ATOM 1404 O O . ILE A 1 184 ? -9.57 -14.703 -16.609 1 98.38 184 ILE A O 1
ATOM 1408 N N . VAL A 1 185 ? -8.375 -16.578 -16.078 1 98.56 185 VAL A N 1
ATOM 1409 C CA . VAL A 1 185 ? -7.09 -15.922 -16.328 1 98.56 185 VAL A CA 1
ATOM 1410 C C . VAL A 1 185 ? -6.637 -16.219 -17.766 1 98.56 185 VAL A C 1
ATOM 1412 O O . VAL A 1 185 ? -5.641 -15.656 -18.219 1 98.56 185 VAL A O 1
ATOM 1415 N N . ASP A 1 186 ? -7.309 -16.984 -18.531 1 98.31 186 ASP A N 1
ATOM 1416 C CA . ASP A 1 186 ? -6.906 -17.453 -19.859 1 98.31 186 ASP A CA 1
ATOM 1417 C C . ASP A 1 186 ? -6.762 -16.297 -20.844 1 98.31 186 ASP A C 1
ATOM 1419 O O . ASP A 1 186 ? -5.867 -16.297 -21.688 1 98.31 186 ASP A O 1
ATOM 1423 N N . PRO A 1 187 ? -7.609 -15.25 -20.766 1 98.56 187 PRO A N 1
ATOM 1424 C CA . PRO A 1 187 ? -7.555 -14.18 -21.766 1 98.56 187 PRO A CA 1
ATOM 1425 C C . PRO A 1 187 ? -6.375 -13.234 -21.562 1 98.56 187 PRO A C 1
ATOM 1427 O O . PRO A 1 187 ? -6.25 -12.234 -22.266 1 98.56 187 PRO A O 1
ATOM 1430 N N . TYR A 1 188 ? -5.523 -13.547 -20.672 1 98.62 188 TYR A N 1
ATOM 1431 C CA . TYR A 1 188 ? -4.48 -12.594 -20.297 1 98.62 188 TYR A CA 1
ATOM 1432 C C . TYR A 1 188 ? -3.1 -13.227 -20.422 1 98.62 188 TYR A C 1
ATOM 1434 O O . TYR A 1 188 ? -2.453 -13.508 -19.406 1 98.62 188 TYR A O 1
ATOM 1442 N N . PRO A 1 189 ? -2.574 -13.312 -21.625 1 97.62 189 PRO A N 1
ATOM 1443 C CA . PRO A 1 189 ? -1.367 -14.094 -21.891 1 97.62 189 PRO A CA 1
ATOM 1444 C C . PRO A 1 189 ? -0.118 -13.492 -21.25 1 97.62 189 PRO A C 1
ATOM 1446 O O . PRO A 1 189 ? 0.793 -14.227 -20.859 1 97.62 189 PRO A O 1
ATOM 1449 N N . ARG A 1 190 ? 0.04 -12.18 -21.203 1 96.56 190 ARG A N 1
ATOM 1450 C CA . ARG A 1 190 ? 1.223 -11.602 -20.578 1 96.56 190 ARG A CA 1
ATOM 1451 C C . ARG A 1 190 ? 1.241 -11.883 -19.078 1 96.56 190 ARG A C 1
ATOM 1453 O O . ARG A 1 190 ? 2.285 -12.227 -18.516 1 96.56 190 ARG A O 1
ATOM 1460 N N . THR A 1 191 ? 0.095 -11.703 -18.484 1 98.31 191 THR A N 1
ATOM 1461 C CA . THR A 1 191 ? -0.057 -12.031 -17.062 1 98.31 191 THR A CA 1
ATOM 1462 C C . THR A 1 191 ? 0.303 -13.492 -16.812 1 98.31 191 THR A C 1
ATOM 1464 O O . THR A 1 191 ? 1.075 -13.797 -15.906 1 98.31 191 THR A O 1
ATOM 1467 N N . MET A 1 192 ? -0.179 -14.344 -17.641 1 98.31 192 MET A N 1
ATOM 1468 C CA . MET A 1 192 ? 0.044 -15.781 -17.469 1 98.31 192 MET A CA 1
ATOM 1469 C C . MET A 1 192 ? 1.499 -16.141 -17.75 1 98.31 192 MET A C 1
ATOM 1471 O O . MET A 1 192 ? 2.049 -17.047 -17.125 1 98.31 192 MET A O 1
ATOM 1475 N N . SER A 1 193 ? 2.117 -15.43 -18.656 1 97.38 193 SER A N 1
ATOM 1476 C CA . SER A 1 193 ? 3.533 -15.656 -18.922 1 97.38 193 SER A CA 1
ATOM 1477 C C . SER A 1 193 ? 4.383 -15.406 -17.688 1 97.38 193 SER A C 1
ATOM 1479 O O . SER A 1 193 ? 5.277 -16.188 -17.375 1 97.38 193 SER A O 1
ATOM 1481 N N . ILE A 1 194 ? 4.105 -14.359 -17 1 98.12 194 ILE A N 1
ATOM 1482 C CA . ILE A 1 194 ? 4.816 -14.039 -15.773 1 98.12 194 ILE A CA 1
ATOM 1483 C C . ILE A 1 194 ? 4.523 -15.102 -14.719 1 98.12 194 ILE A C 1
ATOM 1485 O O . ILE A 1 194 ? 5.434 -15.586 -14.047 1 98.12 194 ILE A O 1
ATOM 1489 N N . TYR A 1 195 ? 3.279 -15.492 -14.617 1 98.31 195 TYR A N 1
ATOM 1490 C CA . TYR A 1 195 ? 2.885 -16.516 -13.656 1 98.31 195 TYR A CA 1
ATOM 1491 C C . TYR A 1 195 ? 3.676 -17.797 -13.867 1 98.31 195 TYR A C 1
ATOM 1493 O O . TYR A 1 195 ? 4.27 -18.328 -12.922 1 98.31 195 TYR A O 1
ATOM 1501 N N . HIS A 1 196 ? 3.695 -18.266 -15.031 1 97.81 196 HIS A N 1
ATOM 1502 C CA . HIS A 1 196 ? 4.367 -19.516 -15.344 1 97.81 196 HIS A CA 1
ATOM 1503 C C . HIS A 1 196 ? 5.871 -19.406 -15.125 1 97.81 196 HIS A C 1
ATOM 1505 O O . HIS A 1 196 ? 6.508 -20.344 -14.648 1 97.81 196 HIS A O 1
ATOM 1511 N N . ALA A 1 197 ? 6.41 -18.297 -15.539 1 97.5 197 ALA A N 1
ATOM 1512 C CA . ALA A 1 197 ? 7.844 -18.078 -15.352 1 97.5 197 ALA A CA 1
ATOM 1513 C C . ALA A 1 197 ? 8.219 -18.156 -13.867 1 97.5 197 ALA A C 1
ATOM 1515 O O . ALA A 1 197 ? 9.211 -18.797 -13.508 1 97.5 197 ALA A O 1
ATOM 1516 N N . VAL A 1 198 ? 7.453 -17.5 -13.031 1 98.25 198 VAL A N 1
ATOM 1517 C CA . VAL A 1 198 ? 7.715 -17.547 -11.594 1 98.25 198 VAL A CA 1
ATOM 1518 C C . VAL A 1 198 ? 7.582 -18.984 -11.086 1 98.25 198 VAL A C 1
ATOM 1520 O O . VAL A 1 198 ? 8.445 -19.484 -10.359 1 98.25 198 VAL A O 1
ATOM 1523 N N . ARG A 1 199 ? 6.535 -19.641 -11.492 1 97 199 ARG A N 1
ATOM 1524 C CA . ARG A 1 199 ? 6.234 -20.984 -11.023 1 97 199 ARG A CA 1
ATOM 1525 C C . ARG A 1 199 ? 7.344 -21.969 -11.406 1 97 199 ARG A C 1
ATOM 1527 O O . ARG A 1 199 ? 7.613 -22.922 -10.68 1 97 199 ARG A O 1
ATOM 1534 N N . MET A 1 200 ? 7.98 -21.656 -12.461 1 96.75 200 MET A N 1
ATOM 1535 C CA . MET A 1 200 ? 8.984 -22.578 -12.992 1 96.75 200 MET A CA 1
ATOM 1536 C C . MET A 1 200 ? 10.375 -22.203 -12.492 1 96.75 200 MET A C 1
ATOM 1538 O O . MET A 1 200 ? 11.344 -22.938 -12.711 1 96.75 200 MET A O 1
ATOM 1542 N N . HIS A 1 201 ? 10.508 -21.062 -11.93 1 97.06 201 HIS A N 1
ATOM 1543 C CA . HIS A 1 201 ? 11.805 -20.688 -11.375 1 97.06 201 HIS A CA 1
ATOM 1544 C C . HIS A 1 201 ? 12.328 -21.75 -10.43 1 97.06 201 HIS A C 1
ATOM 1546 O O . HIS A 1 201 ? 11.609 -22.203 -9.539 1 97.06 201 HIS A O 1
ATOM 1552 N N . PRO A 1 202 ? 13.539 -22.188 -10.57 1 97.69 202 PRO A N 1
ATOM 1553 C CA . PRO A 1 202 ? 14.062 -23.328 -9.812 1 97.69 202 PRO A CA 1
ATOM 1554 C C . PRO A 1 202 ? 13.93 -23.141 -8.305 1 97.69 202 PRO A C 1
ATOM 1556 O O . PRO A 1 202 ? 13.586 -24.094 -7.59 1 97.69 202 PRO A O 1
ATOM 1559 N N . LYS A 1 203 ? 14.203 -22.016 -7.805 1 97.62 203 LYS A N 1
ATOM 1560 C CA . LYS A 1 203 ? 14.133 -21.781 -6.367 1 97.62 203 LYS A CA 1
ATOM 1561 C C . LYS A 1 203 ? 12.688 -21.766 -5.883 1 97.62 203 LYS A C 1
ATOM 1563 O O . LYS A 1 203 ? 12.414 -22.062 -4.719 1 97.62 203 LYS A O 1
ATOM 1568 N N . VAL A 1 204 ? 11.758 -21.359 -6.727 1 98.06 204 VAL A N 1
ATOM 1569 C CA . VAL A 1 204 ? 10.344 -21.391 -6.391 1 98.06 204 VAL A CA 1
ATOM 1570 C C . VAL A 1 204 ? 9.844 -22.844 -6.387 1 98.06 204 VAL A C 1
ATOM 1572 O O . VAL A 1 204 ? 9.117 -23.25 -5.477 1 98.06 204 VAL A O 1
ATOM 1575 N N . VAL A 1 205 ? 10.219 -23.578 -7.371 1 97.88 205 VAL A N 1
ATOM 1576 C CA . VAL A 1 205 ? 9.883 -25 -7.43 1 97.88 205 VAL A CA 1
ATOM 1577 C C . VAL A 1 205 ? 10.375 -25.703 -6.164 1 97.88 205 VAL A C 1
ATOM 1579 O O . VAL A 1 205 ? 9.633 -26.453 -5.531 1 97.88 205 VAL A O 1
ATOM 1582 N N . ALA A 1 206 ? 11.617 -25.422 -5.805 1 97.69 206 ALA A N 1
ATOM 1583 C CA . ALA A 1 206 ? 12.203 -26.016 -4.605 1 97.69 206 ALA A CA 1
ATOM 1584 C C . ALA A 1 206 ? 11.414 -25.625 -3.361 1 97.69 206 ALA A C 1
ATOM 1586 O O . ALA A 1 206 ? 11.211 -26.438 -2.463 1 97.69 206 ALA A O 1
ATOM 1587 N N . TRP A 1 207 ? 10.992 -24.359 -3.297 1 97.44 207 TRP A N 1
ATOM 1588 C CA . TRP A 1 207 ? 10.227 -23.859 -2.16 1 97.44 207 TRP A CA 1
ATOM 1589 C C . TRP A 1 207 ? 8.93 -24.656 -1.992 1 97.44 207 TRP A C 1
ATOM 1591 O O . TRP A 1 207 ? 8.609 -25.109 -0.892 1 97.44 207 TRP A O 1
ATOM 1601 N N . TYR A 1 208 ? 8.195 -24.844 -3.068 1 95.38 208 TYR A N 1
ATOM 1602 C CA . TYR A 1 208 ? 6.895 -25.516 -2.99 1 95.38 208 TYR A CA 1
ATOM 1603 C C . TYR A 1 208 ? 7.062 -27.016 -2.793 1 95.38 208 TYR A C 1
ATOM 1605 O O . TYR A 1 208 ? 6.18 -27.672 -2.244 1 95.38 208 TYR A O 1
ATOM 1613 N N . ALA A 1 209 ? 8.219 -27.547 -3.188 1 94.44 209 ALA A N 1
ATOM 1614 C CA . ALA A 1 209 ? 8.5 -28.953 -2.971 1 94.44 209 ALA A CA 1
ATOM 1615 C C . ALA A 1 209 ? 8.828 -29.234 -1.506 1 94.44 209 ALA A C 1
ATOM 1617 O O . ALA A 1 209 ? 8.578 -30.328 -1.005 1 94.44 209 ALA A O 1
ATOM 1618 N N . SER A 1 210 ? 9.445 -28.219 -0.874 1 87.88 210 SER A N 1
ATOM 1619 C CA . SER A 1 210 ? 9.852 -28.391 0.519 1 87.88 210 SER A CA 1
ATOM 1620 C C . SER A 1 210 ? 8.648 -28.312 1.453 1 87.88 210 SER A C 1
ATOM 1622 O O . SER A 1 210 ? 8.711 -28.766 2.596 1 87.88 210 SER A O 1
ATOM 1624 N N . LYS A 1 211 ? 7.617 -27.641 1.166 1 72.75 211 LYS A N 1
ATOM 1625 C CA . LYS A 1 211 ? 6.418 -27.469 1.983 1 72.75 211 LYS A CA 1
ATOM 1626 C C . LYS A 1 211 ? 5.555 -28.734 1.954 1 72.75 211 LYS A C 1
ATOM 1628 O O . LYS A 1 211 ? 4.598 -28.859 2.725 1 72.75 211 LYS A O 1
ATOM 1633 N N . LYS A 1 212 ? 5.855 -29.594 0.977 1 54.03 212 LYS A N 1
ATOM 1634 C CA . LYS A 1 212 ? 5.184 -30.891 0.914 1 54.03 212 LYS A CA 1
ATOM 1635 C C . LYS A 1 212 ? 5.828 -31.891 1.873 1 54.03 212 LYS A C 1
ATOM 1637 O O . LYS A 1 212 ? 7.031 -31.828 2.129 1 54.03 212 LYS A O 1
ATOM 1642 N N . MET B 1 1 ? 17.359 16.984 -14.094 1 84.69 1 MET B N 1
ATOM 1643 C CA . MET B 1 1 ? 16.203 16.484 -13.352 1 84.69 1 MET B CA 1
ATOM 1644 C C . MET B 1 1 ? 15.047 16.172 -14.289 1 84.69 1 MET B C 1
ATOM 1646 O O . MET B 1 1 ? 14.875 16.828 -15.32 1 84.69 1 MET B O 1
ATOM 1650 N N . PRO B 1 2 ? 14.297 15.125 -14 1 94.44 2 PRO B N 1
ATOM 1651 C CA . PRO B 1 2 ? 13.188 14.781 -14.898 1 94.44 2 PRO B CA 1
ATOM 1652 C C . PRO B 1 2 ? 12.094 15.852 -14.922 1 94.44 2 PRO B C 1
ATOM 1654 O O . PRO B 1 2 ? 11.969 16.625 -13.977 1 94.44 2 PRO B O 1
ATOM 1657 N N . ARG B 1 3 ? 11.438 15.984 -16.016 1 98 3 ARG B N 1
ATOM 1658 C CA . ARG B 1 3 ? 10.219 16.781 -16.078 1 98 3 ARG B CA 1
ATOM 1659 C C . ARG B 1 3 ? 9.047 16.031 -15.461 1 98 3 ARG B C 1
ATOM 1661 O O . ARG B 1 3 ? 8.695 14.93 -15.898 1 98 3 ARG B O 1
ATOM 1668 N N . LEU B 1 4 ? 8.477 16.672 -14.453 1 98.81 4 LEU B N 1
ATOM 1669 C CA . LEU B 1 4 ? 7.422 16.016 -13.688 1 98.81 4 LEU B CA 1
ATOM 1670 C C . LEU B 1 4 ? 6.102 16.766 -13.836 1 98.81 4 LEU B C 1
ATOM 1672 O O . LEU B 1 4 ? 6.07 18 -13.758 1 98.81 4 LEU B O 1
ATOM 1676 N N . LYS B 1 5 ? 5.008 16 -14.062 1 98.88 5 LYS B N 1
ATOM 1677 C CA . LYS B 1 5 ? 3.65 16.531 -14.039 1 98.88 5 LYS B CA 1
ATOM 1678 C C . LYS B 1 5 ? 2.73 15.648 -13.203 1 98.88 5 LYS B C 1
ATOM 1680 O O . LYS B 1 5 ? 2.512 14.484 -13.531 1 98.88 5 LYS B O 1
ATOM 1685 N N . LEU B 1 6 ? 2.307 16.188 -12.102 1 98.88 6 LEU B N 1
ATOM 1686 C CA . LEU B 1 6 ? 1.354 15.508 -11.234 1 98.88 6 LEU B CA 1
ATOM 1687 C C . LEU B 1 6 ? -0.074 15.953 -11.539 1 98.88 6 LEU B C 1
ATOM 1689 O O . LEU B 1 6 ? -0.372 17.156 -11.531 1 98.88 6 LEU B O 1
ATOM 1693 N N . THR B 1 7 ? -0.926 14.977 -11.859 1 98.94 7 THR B N 1
ATOM 1694 C CA . THR B 1 7 ? -2.314 15.289 -12.18 1 98.94 7 THR B CA 1
ATOM 1695 C C . THR B 1 7 ? -3.256 14.734 -11.117 1 98.94 7 THR B C 1
ATOM 1697 O O . THR B 1 7 ? -3.23 13.539 -10.82 1 98.94 7 THR B O 1
ATOM 1700 N N . TYR B 1 8 ? -4.02 15.578 -10.555 1 98.62 8 TYR B N 1
ATOM 1701 C CA . TYR B 1 8 ? -5.078 15.266 -9.602 1 98.62 8 TYR B CA 1
ATOM 1702 C C . TYR B 1 8 ? -6.105 16.391 -9.539 1 98.62 8 TYR B C 1
ATOM 1704 O O . TYR B 1 8 ? -5.949 17.422 -10.195 1 98.62 8 TYR B O 1
ATOM 1712 N N . PHE B 1 9 ? -7.219 16.172 -8.844 1 97.88 9 PHE B N 1
ATOM 1713 C CA . PHE B 1 9 ? -8.25 17.203 -8.703 1 97.88 9 PHE B CA 1
ATOM 1714 C C . PHE B 1 9 ? -7.715 18.391 -7.914 1 97.88 9 PHE B C 1
ATOM 1716 O O . PHE B 1 9 ? -6.691 18.281 -7.234 1 97.88 9 PHE B O 1
ATOM 1723 N N . ASP B 1 10 ? -8.438 19.453 -7.98 1 95.69 10 ASP B N 1
ATOM 1724 C CA . ASP B 1 10 ? -8.062 20.656 -7.25 1 95.69 10 ASP B CA 1
ATOM 1725 C C . ASP B 1 10 ? -8.43 20.547 -5.77 1 95.69 10 ASP B C 1
ATOM 1727 O O . ASP B 1 10 ? -9.305 21.25 -5.285 1 95.69 10 ASP B O 1
ATOM 1731 N N . MET B 1 11 ? -7.73 19.766 -5.086 1 93.88 11 MET B N 1
ATOM 1732 C CA . MET B 1 11 ? -7.844 19.469 -3.662 1 93.88 11 MET B CA 1
ATOM 1733 C C . MET B 1 11 ? -6.629 18.688 -3.17 1 93.88 11 MET B C 1
ATOM 1735 O O . MET B 1 11 ? -5.934 18.047 -3.963 1 93.88 11 MET B O 1
ATOM 1739 N N . PRO B 1 12 ? -6.238 18.719 -1.952 1 93.94 12 PRO B N 1
ATOM 1740 C CA . PRO B 1 12 ? -5.102 17.953 -1.453 1 93.94 12 PRO B CA 1
ATOM 1741 C C . PRO B 1 12 ? -5.219 16.453 -1.771 1 93.94 12 PRO B C 1
ATOM 1743 O O . PRO B 1 12 ? -4.43 15.93 -2.555 1 93.94 12 PRO B O 1
ATOM 1746 N N . GLY B 1 13 ? -6.301 15.797 -1.188 1 93.75 13 GLY B N 1
ATOM 1747 C CA . GLY B 1 13 ? -6.602 14.398 -1.451 1 93.75 13 GLY B CA 1
ATOM 1748 C C . GLY B 1 13 ? -5.371 13.516 -1.465 1 93.75 13 GLY B C 1
ATOM 1749 O O . GLY B 1 13 ? -4.43 13.742 -0.703 1 93.75 13 GLY B O 1
ATOM 1750 N N . ARG B 1 14 ? -5.355 12.5 -2.305 1 96.38 14 ARG B N 1
ATOM 1751 C CA . ARG B 1 14 ? -4.324 11.469 -2.359 1 96.38 14 ARG B CA 1
ATOM 1752 C C . ARG B 1 14 ? -3.045 12.008 -2.992 1 96.38 14 ARG B C 1
ATOM 1754 O O . ARG B 1 14 ? -1.982 11.398 -2.873 1 96.38 14 ARG B O 1
ATOM 1761 N N . ALA B 1 15 ? -3.068 13.141 -3.584 1 98.19 15 ALA B N 1
ATOM 1762 C CA . ALA B 1 15 ? -1.894 13.68 -4.262 1 98.19 15 ALA B CA 1
ATOM 1763 C C . ALA B 1 15 ? -1.076 14.562 -3.32 1 98.19 15 ALA B C 1
ATOM 1765 O O . ALA B 1 15 ? 0.05 14.945 -3.643 1 98.19 15 ALA B O 1
ATOM 1766 N N . GLU B 1 16 ? -1.607 14.828 -2.17 1 98.06 16 GLU B N 1
ATOM 1767 C CA . GLU B 1 16 ? -1.025 15.875 -1.343 1 98.06 16 GLU B CA 1
ATOM 1768 C C . GLU B 1 16 ? 0.33 15.453 -0.784 1 98.06 16 GLU B C 1
ATOM 1770 O O . GLU B 1 16 ? 1.242 16.281 -0.665 1 98.06 16 GLU B O 1
ATOM 1775 N N . VAL B 1 17 ? 0.44 14.234 -0.368 1 98.62 17 VAL B N 1
ATOM 1776 C CA . VAL B 1 17 ? 1.719 13.75 0.142 1 98.62 17 VAL B CA 1
ATOM 1777 C C . VAL B 1 17 ? 2.805 13.953 -0.914 1 98.62 17 VAL B C 1
ATOM 1779 O O . VAL B 1 17 ? 3.908 14.406 -0.601 1 98.62 17 VAL B O 1
ATOM 1782 N N . THR B 1 18 ? 2.475 13.633 -2.162 1 98.88 18 THR B N 1
ATOM 1783 C CA . THR B 1 18 ? 3.418 13.805 -3.262 1 98.88 18 THR B CA 1
ATOM 1784 C C . THR B 1 18 ? 3.752 15.281 -3.465 1 98.88 18 THR B C 1
ATOM 1786 O O . THR B 1 18 ? 4.922 15.641 -3.605 1 98.88 18 THR B O 1
ATOM 1789 N N . ARG B 1 19 ? 2.752 16.125 -3.449 1 98.75 19 ARG B N 1
ATOM 1790 C CA . ARG B 1 19 ? 2.951 17.562 -3.6 1 98.75 19 ARG B CA 1
ATOM 1791 C C . ARG B 1 19 ? 3.881 18.109 -2.52 1 98.75 19 ARG B C 1
ATOM 1793 O O . ARG B 1 19 ? 4.832 18.828 -2.816 1 98.75 19 ARG B O 1
ATOM 1800 N N . LEU B 1 20 ? 3.619 17.75 -1.31 1 98.75 20 LEU B N 1
ATOM 1801 C CA . LEU B 1 20 ? 4.426 18.203 -0.188 1 98.75 20 LEU B CA 1
ATOM 1802 C C . LEU B 1 20 ? 5.852 17.672 -0.284 1 98.75 20 LEU B C 1
ATOM 1804 O O . LEU B 1 20 ? 6.809 18.391 0.026 1 98.75 20 LEU B O 1
ATOM 1808 N N . ALA B 1 21 ? 6.012 16.391 -0.657 1 98.81 21 ALA B N 1
ATOM 1809 C CA . ALA B 1 21 ? 7.352 15.836 -0.825 1 98.81 21 ALA B CA 1
ATOM 1810 C C . ALA B 1 21 ? 8.156 16.641 -1.84 1 98.81 21 ALA B C 1
ATOM 1812 O O . ALA B 1 21 ? 9.312 17 -1.585 1 98.81 21 ALA B O 1
ATOM 1813 N N . PHE B 1 22 ? 7.551 16.922 -2.996 1 98.69 22 PHE B N 1
ATOM 1814 C CA . PHE B 1 22 ? 8.234 17.703 -4.023 1 98.69 22 PHE B CA 1
ATOM 1815 C C . PHE B 1 22 ? 8.57 19.094 -3.504 1 98.69 22 PHE B C 1
ATOM 1817 O O . PHE B 1 22 ? 9.68 19.594 -3.713 1 98.69 22 PHE B O 1
ATOM 1824 N N . ALA B 1 23 ? 7.652 19.719 -2.805 1 98.31 23 ALA B N 1
ATOM 1825 C CA . ALA B 1 23 ? 7.859 21.062 -2.264 1 98.31 23 ALA B CA 1
ATOM 1826 C C . ALA B 1 23 ? 9 21.062 -1.255 1 98.31 23 ALA B C 1
ATOM 1828 O O . ALA B 1 23 ? 9.891 21.922 -1.33 1 98.31 23 ALA B O 1
ATOM 1829 N N . ILE B 1 24 ? 9.008 20.141 -0.366 1 98.31 24 ILE B N 1
ATOM 1830 C CA . ILE B 1 24 ? 10.008 20.062 0.69 1 98.31 24 ILE B CA 1
ATOM 1831 C C . ILE B 1 24 ? 11.375 19.781 0.078 1 98.31 24 ILE B C 1
ATOM 1833 O O . ILE B 1 24 ? 12.383 20.344 0.512 1 98.31 24 ILE B O 1
ATOM 1837 N N . GLY B 1 25 ? 11.406 18.922 -0.917 1 97.81 25 GLY B N 1
ATOM 1838 C CA . GLY B 1 25 ? 12.648 18.547 -1.565 1 97.81 25 GLY B CA 1
ATOM 1839 C C . GLY B 1 25 ? 13.141 19.578 -2.559 1 97.81 25 GLY B C 1
ATOM 1840 O O . GLY B 1 25 ? 14.242 19.453 -3.098 1 97.81 25 GLY B O 1
ATOM 1841 N N . GLY B 1 26 ? 12.32 20.594 -2.812 1 97.75 26 GLY B N 1
ATOM 1842 C CA . GLY B 1 26 ? 12.68 21.578 -3.814 1 97.75 26 GLY B CA 1
ATOM 1843 C C . GLY B 1 26 ? 12.664 21.031 -5.23 1 97.75 26 GLY B C 1
ATOM 1844 O O . GLY B 1 26 ? 13.5 21.406 -6.055 1 97.75 26 GLY B O 1
ATOM 1845 N N . ILE B 1 27 ? 11.82 20.141 -5.492 1 98.19 27 ILE B N 1
ATOM 1846 C CA . ILE B 1 27 ? 11.711 19.5 -6.797 1 98.19 27 ILE B CA 1
ATOM 1847 C C . ILE B 1 27 ? 10.648 20.219 -7.629 1 98.19 27 ILE B C 1
ATOM 1849 O O . ILE B 1 27 ? 9.484 20.281 -7.23 1 98.19 27 ILE B O 1
ATOM 1853 N N . ALA B 1 28 ? 11.047 20.703 -8.773 1 98 28 ALA B N 1
ATOM 1854 C CA . ALA B 1 28 ? 10.102 21.344 -9.68 1 98 28 ALA B CA 1
ATOM 1855 C C . ALA B 1 28 ? 9.156 20.328 -10.305 1 98 28 ALA B C 1
ATOM 1857 O O . ALA B 1 28 ? 9.57 19.234 -10.688 1 98 28 ALA B O 1
ATOM 1858 N N . PHE B 1 29 ? 7.891 20.734 -10.375 1 98.5 29 PHE B N 1
ATOM 1859 C CA . PHE B 1 29 ? 6.898 19.891 -11.031 1 98.5 29 PHE B CA 1
ATOM 1860 C C . PHE B 1 29 ? 5.699 20.719 -11.484 1 98.5 29 PHE B C 1
ATOM 1862 O O . PHE B 1 29 ? 5.438 21.781 -10.922 1 98.5 29 PHE B O 1
ATOM 1869 N N . ASP B 1 30 ? 5.047 20.219 -12.477 1 98.5 30 ASP B N 1
ATOM 1870 C CA . ASP B 1 30 ? 3.766 20.781 -12.883 1 98.5 30 ASP B CA 1
ATOM 1871 C C . ASP B 1 30 ? 2.617 20.203 -12.062 1 98.5 30 ASP B C 1
ATOM 1873 O O . ASP B 1 30 ? 2.287 19.016 -12.203 1 98.5 30 ASP B O 1
ATOM 1877 N N . ASP B 1 31 ? 2.033 21.016 -11.219 1 98.31 31 ASP B N 1
ATOM 1878 C CA . ASP B 1 31 ? 0.866 20.609 -10.445 1 98.31 31 ASP B CA 1
ATOM 1879 C C . ASP B 1 31 ? -0.421 20.797 -11.242 1 98.31 31 ASP B C 1
ATOM 1881 O O . ASP B 1 31 ? -1.127 21.797 -11.062 1 98.31 31 ASP B O 1
ATOM 1885 N N . HIS B 1 32 ? -0.736 19.828 -12.008 1 98.56 32 HIS B N 1
ATOM 1886 C CA . HIS B 1 32 ? -1.906 19.922 -12.875 1 98.56 32 HIS B CA 1
ATOM 1887 C C . HIS B 1 32 ? -3.186 19.594 -12.109 1 98.56 32 HIS B C 1
ATOM 1889 O O . HIS B 1 32 ? -3.523 18.422 -11.922 1 98.56 32 HIS B O 1
ATOM 1895 N N . ARG B 1 33 ? -3.867 20.609 -11.773 1 98 33 ARG B N 1
ATOM 1896 C CA . ARG B 1 33 ? -5.137 20.469 -11.07 1 98 33 ARG B CA 1
ATOM 1897 C C . ARG B 1 33 ? -6.293 20.297 -12.047 1 98 33 ARG B C 1
ATOM 1899 O O . ARG B 1 33 ? -6.746 21.25 -12.664 1 98 33 ARG B O 1
ATOM 1906 N N . LEU B 1 34 ? -6.77 19.125 -12.094 1 98.31 34 LEU B N 1
ATOM 1907 C CA . LEU B 1 34 ? -7.77 18.719 -13.078 1 98.31 34 LEU B CA 1
ATOM 1908 C C . LEU B 1 34 ? -9.164 19.141 -12.633 1 98.31 34 LEU B C 1
ATOM 1910 O O . LEU B 1 34 ? -9.641 18.719 -11.578 1 98.31 34 LEU B O 1
ATOM 1914 N N . PRO B 1 35 ? -9.82 20 -13.461 1 97.75 35 PRO B N 1
ATOM 1915 C CA . PRO B 1 35 ? -11.242 20.234 -13.172 1 97.75 35 PRO B CA 1
ATOM 1916 C C . PRO B 1 35 ? -12.062 18.938 -13.227 1 97.75 35 PRO B C 1
ATOM 1918 O O . PRO B 1 35 ? -11.852 18.109 -14.109 1 97.75 35 PRO B O 1
ATOM 1921 N N . ARG B 1 36 ? -12.969 18.828 -12.406 1 96.56 36 ARG B N 1
ATOM 1922 C CA . ARG B 1 36 ? -13.742 17.594 -12.25 1 96.56 36 ARG B CA 1
ATOM 1923 C C . ARG B 1 36 ? -14.477 17.25 -13.539 1 96.56 36 ARG B C 1
ATOM 1925 O O . ARG B 1 36 ? -14.648 16.078 -13.875 1 96.56 36 ARG B O 1
ATOM 1932 N N . ASP B 1 37 ? -14.93 18.203 -14.227 1 97.62 37 ASP B N 1
ATOM 1933 C CA . ASP B 1 37 ? -15.727 17.984 -15.43 1 97.62 37 ASP B CA 1
ATOM 1934 C C . ASP B 1 37 ? -14.867 17.453 -16.578 1 97.62 37 ASP B C 1
ATOM 1936 O O . ASP B 1 37 ? -15.391 16.984 -17.594 1 97.62 37 ASP B O 1
ATOM 1940 N N . GLN B 1 38 ? -13.562 17.5 -16.438 1 98.38 38 GLN B N 1
ATOM 1941 C CA . GLN B 1 38 ? -12.656 16.984 -17.453 1 98.38 38 GLN B CA 1
ATOM 1942 C C . GLN B 1 38 ? -12.234 15.555 -17.141 1 98.38 38 GLN B C 1
ATOM 1944 O O . GLN B 1 38 ? -11.594 14.898 -17.969 1 98.38 38 GLN B O 1
ATOM 1949 N N . TRP B 1 39 ? -12.625 15.047 -16.062 1 98.19 39 TRP B N 1
ATOM 1950 C CA . TRP B 1 39 ? -12.219 13.719 -15.617 1 98.19 39 TRP B CA 1
ATOM 1951 C C . TRP B 1 39 ? -12.75 12.641 -16.562 1 98.19 39 TRP B C 1
ATOM 1953 O O . TRP B 1 39 ? -12 11.758 -16.984 1 98.19 39 TRP B O 1
ATOM 1963 N N . PRO B 1 40 ? -14.016 12.695 -16.984 1 98.31 40 PRO B N 1
ATOM 1964 C CA . PRO B 1 40 ? -14.531 11.625 -17.844 1 98.31 40 PRO B CA 1
ATOM 1965 C C . PRO B 1 40 ? -13.719 11.477 -19.125 1 98.31 40 PRO B C 1
ATOM 1967 O O . PRO B 1 40 ? -13.531 10.359 -19.609 1 98.31 40 PRO B O 1
ATOM 1970 N N . ALA B 1 41 ? -13.172 12.523 -19.625 1 98.44 41 ALA B N 1
ATOM 1971 C CA . ALA B 1 41 ? -12.383 12.484 -20.859 1 98.44 41 ALA B CA 1
ATOM 1972 C C . ALA B 1 41 ? -10.984 11.945 -20.594 1 98.44 41 ALA B C 1
ATOM 1974 O O . ALA B 1 41 ? -10.414 11.25 -21.438 1 98.44 41 ALA B O 1
ATOM 1975 N N . LEU B 1 42 ? -10.43 12.227 -19.453 1 98.5 42 LEU B N 1
ATOM 1976 C CA . LEU B 1 42 ? -9.062 11.82 -19.125 1 98.5 42 LEU B CA 1
ATOM 1977 C C . LEU B 1 42 ? -9.023 10.375 -18.656 1 98.5 42 LEU B C 1
ATOM 1979 O O . LEU B 1 42 ? -8.047 9.664 -18.906 1 98.5 42 LEU B O 1
ATOM 1983 N N . LYS B 1 43 ? -10.102 9.938 -18.047 1 98.38 43 LYS B N 1
ATOM 1984 C CA . LYS B 1 43 ? -10.148 8.672 -17.328 1 98.38 43 LYS B CA 1
ATOM 1985 C C . LYS B 1 43 ? -9.695 7.512 -18.203 1 98.38 43 LYS B C 1
ATOM 1987 O O . LYS B 1 43 ? -8.789 6.762 -17.828 1 98.38 43 LYS B O 1
ATOM 1992 N N . PRO B 1 44 ? -10.172 7.371 -19.375 1 97.94 44 PRO B N 1
ATOM 1993 C CA . PRO B 1 44 ? -9.805 6.203 -20.172 1 97.94 44 PRO B CA 1
ATOM 1994 C C . PRO B 1 44 ? -8.352 6.246 -20.641 1 97.94 44 PRO B C 1
ATOM 1996 O O . PRO B 1 44 ? -7.832 5.246 -21.156 1 97.94 44 PRO B O 1
ATOM 1999 N N . THR B 1 45 ? -7.668 7.352 -20.469 1 97.38 45 THR B N 1
ATOM 2000 C CA . THR B 1 45 ? -6.293 7.48 -20.938 1 97.38 45 THR B CA 1
ATOM 2001 C C . THR B 1 45 ? -5.309 7.156 -19.812 1 97.38 45 THR B C 1
ATOM 2003 O O . THR B 1 45 ? -4.102 7.074 -20.047 1 97.38 45 THR B O 1
ATOM 2006 N N . THR B 1 46 ? -5.801 6.988 -18.625 1 98.25 46 THR B N 1
ATOM 2007 C CA . THR B 1 46 ? -4.926 6.699 -17.484 1 98.25 46 THR B CA 1
ATOM 2008 C C . THR B 1 46 ? -4.703 5.199 -17.344 1 98.25 46 THR B C 1
ATOM 2010 O O . THR B 1 46 ? -5.551 4.398 -17.75 1 98.25 46 THR B O 1
ATOM 2013 N N . PRO B 1 47 ? -3.629 4.77 -16.766 1 97.75 47 PRO B N 1
ATOM 2014 C CA . PRO B 1 47 ? -3.27 3.352 -16.734 1 97.75 47 PRO B CA 1
ATOM 2015 C C . PRO B 1 47 ? -4.344 2.49 -16.078 1 97.75 47 PRO B C 1
ATOM 2017 O O . PRO B 1 47 ? -4.645 1.395 -16.547 1 97.75 47 PRO B O 1
ATOM 2020 N N . PHE B 1 48 ? -4.914 2.912 -14.992 1 98.5 48 PHE B N 1
ATOM 2021 C CA . PHE B 1 48 ? -5.855 2.094 -14.234 1 98.5 48 PHE B CA 1
ATOM 2022 C C . PHE B 1 48 ? -7.16 2.846 -14.008 1 98.5 48 PHE B C 1
ATOM 2024 O O . PHE B 1 48 ? -7.887 2.564 -13.047 1 98.5 48 PHE B O 1
ATOM 2031 N N . LEU B 1 49 ? -7.391 3.904 -14.812 1 98.44 49 LEU B N 1
ATOM 2032 C CA . LEU B 1 49 ? -8.641 4.66 -14.797 1 98.44 49 LEU B CA 1
ATOM 2033 C C . LEU B 1 49 ? -8.789 5.43 -13.484 1 98.44 49 LEU B C 1
ATOM 2035 O O . LEU B 1 49 ? -9.898 5.551 -12.953 1 98.44 49 LEU B O 1
ATOM 2039 N N . GLN B 1 50 ? -7.66 5.84 -12.992 1 98.06 50 GLN B N 1
ATOM 2040 C CA . GLN B 1 50 ? -7.652 6.551 -11.719 1 98.06 50 GLN B CA 1
ATOM 2041 C C . GLN B 1 50 ? -6.617 7.672 -11.719 1 98.06 50 GLN B C 1
ATOM 2043 O O . GLN B 1 50 ? -5.703 7.676 -12.547 1 98.06 50 GLN B O 1
ATOM 2048 N N . ILE B 1 51 ? -6.727 8.609 -10.906 1 98.5 51 ILE B N 1
ATOM 2049 C CA . ILE B 1 51 ? -5.742 9.625 -10.57 1 98.5 51 ILE B CA 1
ATOM 2050 C C . ILE B 1 51 ? -5.543 9.672 -9.055 1 98.5 51 ILE B C 1
ATOM 2052 O O . ILE B 1 51 ? -6.43 9.281 -8.297 1 98.5 51 ILE B O 1
ATOM 2056 N N . PRO B 1 52 ? -4.363 10.039 -8.562 1 98.69 52 PRO B N 1
ATOM 2057 C CA . PRO B 1 52 ? -3.312 10.805 -9.242 1 98.69 52 PRO B CA 1
ATOM 2058 C C . PRO B 1 52 ? -2.496 9.953 -10.211 1 98.69 52 PRO B C 1
ATOM 2060 O O . PRO B 1 52 ? -2.396 8.734 -10.039 1 98.69 52 PRO B O 1
ATOM 2063 N N . ILE B 1 53 ? -2.035 10.578 -11.234 1 98.94 53 ILE B N 1
ATOM 2064 C CA . ILE B 1 53 ? -0.994 10.039 -12.109 1 98.94 53 ILE B CA 1
ATOM 2065 C C . ILE B 1 53 ? 0.198 10.992 -12.141 1 98.94 53 ILE B C 1
ATOM 2067 O O . ILE B 1 53 ? 0.047 12.195 -11.898 1 98.94 53 ILE B O 1
ATOM 2071 N N . LEU B 1 54 ? 1.349 10.469 -12.344 1 98.94 54 LEU B N 1
ATOM 2072 C CA . LEU B 1 54 ? 2.588 11.219 -12.484 1 98.94 54 LEU B CA 1
ATOM 2073 C C . LEU B 1 54 ? 3.234 10.953 -13.844 1 98.94 54 LEU B C 1
ATOM 2075 O O . LEU B 1 54 ? 3.537 9.812 -14.18 1 98.94 54 LEU B O 1
ATOM 2079 N N . ASP B 1 55 ? 3.336 11.961 -14.617 1 98.75 55 ASP B N 1
ATOM 2080 C CA . ASP B 1 55 ? 4.102 11.922 -15.859 1 98.75 55 ASP B CA 1
ATOM 2081 C C . ASP B 1 55 ? 5.578 12.211 -15.602 1 98.75 55 ASP B C 1
ATOM 2083 O O . ASP B 1 55 ? 5.922 13.266 -15.055 1 98.75 55 ASP B O 1
ATOM 2087 N N . VAL B 1 56 ? 6.445 11.305 -15.891 1 98.44 56 VAL B N 1
ATOM 2088 C CA . VAL B 1 56 ? 7.895 11.469 -15.797 1 98.44 56 VAL B CA 1
ATOM 2089 C C . VAL B 1 56 ? 8.508 11.422 -17.188 1 98.44 56 VAL B C 1
ATOM 2091 O O . VAL B 1 56 ? 8.641 10.352 -17.781 1 98.44 56 VAL B O 1
ATOM 2094 N N . ASP B 1 57 ? 8.906 12.57 -17.734 1 97.81 57 ASP B N 1
ATOM 2095 C CA . ASP B 1 57 ? 9.523 12.688 -19.047 1 97.81 57 ASP B CA 1
ATOM 2096 C C . ASP B 1 57 ? 8.664 12.031 -20.125 1 97.81 57 ASP B C 1
ATOM 2098 O O . ASP B 1 57 ? 9.18 11.32 -21 1 97.81 57 ASP B O 1
ATOM 2102 N N . GLY B 1 58 ? 7.387 12.102 -19.938 1 96.56 58 GLY B N 1
ATOM 2103 C CA . GLY B 1 58 ? 6.488 11.648 -20.984 1 96.56 58 GLY B CA 1
ATOM 2104 C C . GLY B 1 58 ? 5.879 10.289 -20.703 1 96.56 58 GLY B C 1
ATOM 2105 O O . GLY B 1 58 ? 4.969 9.844 -21.406 1 96.56 58 GLY B O 1
ATOM 2106 N N . VAL B 1 59 ? 6.355 9.594 -19.703 1 96.5 59 VAL B N 1
ATOM 2107 C CA . VAL B 1 59 ? 5.797 8.297 -19.344 1 96.5 59 VAL B CA 1
ATOM 2108 C C . VAL B 1 59 ? 4.914 8.445 -18.109 1 96.5 59 VAL B C 1
ATOM 2110 O O . VAL B 1 59 ? 5.332 9.016 -17.094 1 96.5 59 VAL B O 1
ATOM 2113 N N . VAL B 1 60 ? 3.672 7.91 -18.125 1 98.19 60 VAL B N 1
ATOM 2114 C CA . VAL B 1 60 ? 2.676 8.109 -17.078 1 98.19 60 VAL B CA 1
ATOM 2115 C C . VAL B 1 60 ? 2.682 6.918 -16.125 1 98.19 60 VAL B C 1
ATOM 2117 O O . VAL B 1 60 ? 2.664 5.766 -16.562 1 98.19 60 VAL B O 1
ATOM 2120 N N . TYR B 1 61 ? 2.734 7.254 -14.883 1 98.38 61 TYR B N 1
ATOM 2121 C CA . TYR B 1 61 ? 2.646 6.27 -13.805 1 98.38 61 TYR B CA 1
ATOM 2122 C C . TYR B 1 61 ? 1.451 6.551 -12.906 1 98.38 61 TYR B C 1
ATOM 2124 O O . TYR B 1 61 ? 0.943 7.676 -12.867 1 98.38 61 TYR B O 1
ATOM 2132 N N . SER B 1 62 ? 1.039 5.496 -12.195 1 98.44 62 SER B N 1
ATOM 2133 C CA . SER B 1 62 ? -0.136 5.617 -11.336 1 98.44 62 SER B CA 1
ATOM 2134 C C . SER B 1 62 ? 0.111 4.992 -9.969 1 98.44 62 SER B C 1
ATOM 2136 O O . SER B 1 62 ? 1.243 4.629 -9.641 1 98.44 62 SER B O 1
ATOM 2138 N N . GLN B 1 63 ? -0.976 4.992 -9.172 1 98.62 63 GLN B N 1
ATOM 2139 C CA . GLN B 1 63 ? -0.966 4.484 -7.805 1 98.62 63 GLN B CA 1
ATOM 2140 C C . GLN B 1 63 ? -0.296 5.477 -6.855 1 98.62 63 GLN B C 1
ATOM 2142 O O . GLN B 1 63 ? 0.917 5.684 -6.926 1 98.62 63 GLN B O 1
ATOM 2147 N N . SER B 1 64 ? -1.057 5.988 -5.949 1 98.31 64 SER B N 1
ATOM 2148 C CA . SER B 1 64 ? -0.661 7.105 -5.098 1 98.31 64 SER B CA 1
ATOM 2149 C C . SER B 1 64 ? 0.581 6.77 -4.281 1 98.31 64 SER B C 1
ATOM 2151 O O . SER B 1 64 ? 1.551 7.527 -4.273 1 98.31 64 SER B O 1
ATOM 2153 N N . HIS B 1 65 ? 0.585 5.586 -3.703 1 98.38 65 HIS B N 1
ATOM 2154 C CA . HIS B 1 65 ? 1.684 5.25 -2.805 1 98.38 65 HIS B CA 1
ATOM 2155 C C . HIS B 1 65 ? 2.965 4.969 -3.582 1 98.38 65 HIS B C 1
ATOM 2157 O O . HIS B 1 65 ? 4.062 5.258 -3.102 1 98.38 65 HIS B O 1
ATOM 2163 N N . ALA B 1 66 ? 2.83 4.406 -4.797 1 98.81 66 ALA B N 1
ATOM 2164 C CA . ALA B 1 66 ? 3.99 4.238 -5.672 1 98.81 66 ALA B CA 1
ATOM 2165 C C . ALA B 1 66 ? 4.594 5.586 -6.047 1 98.81 66 ALA B C 1
ATOM 2167 O O . ALA B 1 66 ? 5.809 5.773 -5.965 1 98.81 66 ALA B O 1
ATOM 2168 N N . ILE B 1 67 ? 3.723 6.512 -6.387 1 98.88 67 ILE B N 1
ATOM 2169 C CA . ILE B 1 67 ? 4.133 7.855 -6.781 1 98.88 67 ILE B CA 1
ATOM 2170 C C . ILE B 1 67 ? 4.777 8.57 -5.594 1 98.88 67 ILE B C 1
ATOM 2172 O O . ILE B 1 67 ? 5.801 9.234 -5.742 1 98.88 67 ILE B O 1
ATOM 2176 N N . GLU B 1 68 ? 4.211 8.359 -4.414 1 98.88 68 GLU B N 1
ATOM 2177 C CA . GLU B 1 68 ? 4.734 8.977 -3.199 1 98.88 68 GLU B CA 1
ATOM 2178 C C . GLU B 1 68 ? 6.152 8.492 -2.906 1 98.88 68 GLU B C 1
ATOM 2180 O O . GLU B 1 68 ? 7.016 9.281 -2.516 1 98.88 68 GLU B O 1
ATOM 2185 N N . ARG B 1 69 ? 6.363 7.215 -3.064 1 98.75 69 ARG B N 1
ATOM 2186 C CA . ARG B 1 69 ? 7.691 6.68 -2.783 1 98.75 69 ARG B CA 1
ATOM 2187 C C . ARG B 1 69 ? 8.719 7.195 -3.789 1 98.75 69 ARG B C 1
ATOM 2189 O O . ARG B 1 69 ? 9.859 7.473 -3.43 1 98.75 69 ARG B O 1
ATOM 2196 N N . TYR B 1 70 ? 8.336 7.352 -5.047 1 98.88 70 TYR B N 1
ATOM 2197 C CA . TYR B 1 70 ? 9.203 7.969 -6.043 1 98.88 70 TYR B CA 1
ATOM 2198 C C . TYR B 1 70 ? 9.555 9.398 -5.652 1 98.88 70 TYR B C 1
ATOM 2200 O O . TYR B 1 70 ? 10.727 9.773 -5.629 1 98.88 70 TYR B O 1
ATOM 2208 N N . ALA B 1 71 ? 8.547 10.188 -5.277 1 98.88 71 ALA B N 1
ATOM 2209 C CA . ALA B 1 71 ? 8.758 11.57 -4.848 1 98.88 71 ALA B CA 1
ATOM 2210 C C . ALA B 1 71 ? 9.633 11.625 -3.6 1 98.88 71 ALA B C 1
ATOM 2212 O O . ALA B 1 71 ? 10.5 12.5 -3.486 1 98.88 71 ALA B O 1
ATOM 2213 N N . GLY B 1 72 ? 9.336 10.711 -2.688 1 98.75 72 GLY B N 1
ATOM 2214 C CA . GLY B 1 72 ? 10.148 10.633 -1.483 1 98.75 72 GLY B CA 1
ATOM 2215 C C . GLY B 1 72 ? 11.609 10.336 -1.765 1 98.75 72 GLY B C 1
ATOM 2216 O O . GLY B 1 72 ? 12.492 10.891 -1.109 1 98.75 72 GLY B O 1
ATOM 2217 N N . THR B 1 73 ? 11.812 9.445 -2.703 1 98.44 73 THR B N 1
ATOM 2218 C CA . THR B 1 73 ? 13.18 9.102 -3.092 1 98.44 73 THR B CA 1
ATOM 2219 C C . THR B 1 73 ? 13.898 10.32 -3.672 1 98.44 73 T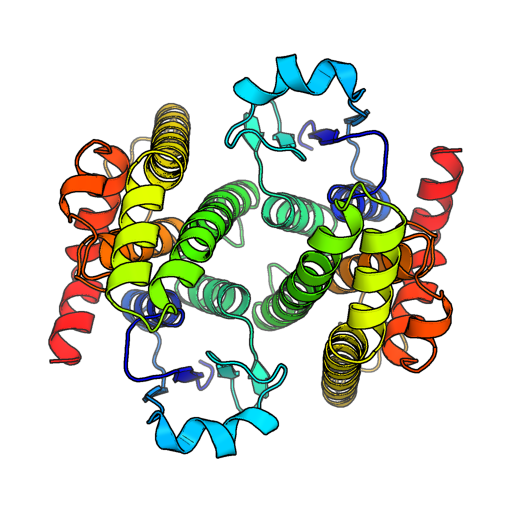HR B C 1
ATOM 2221 O O . THR B 1 73 ? 15.023 10.633 -3.277 1 98.44 73 THR B O 1
ATOM 2224 N N . LEU B 1 74 ? 13.266 11.078 -4.531 1 97.94 74 LEU B N 1
ATOM 2225 C CA . LEU B 1 74 ? 13.852 12.258 -5.156 1 97.94 74 LEU B CA 1
ATOM 2226 C C . LEU B 1 74 ? 14.117 13.344 -4.121 1 97.94 74 LEU B C 1
ATOM 2228 O O . LEU B 1 74 ? 15.086 14.102 -4.242 1 97.94 74 LEU B O 1
ATOM 2232 N N . SER B 1 75 ? 13.273 13.406 -3.105 1 98.12 75 SER B N 1
ATOM 2233 C CA . SER B 1 75 ? 13.297 14.523 -2.17 1 98.12 75 SER B CA 1
ATOM 2234 C C . SER B 1 75 ? 14.102 14.188 -0.919 1 98.12 75 SER B C 1
ATOM 2236 O O . SER B 1 75 ? 14.273 15.031 -0.037 1 98.12 75 SER B O 1
ATOM 2238 N N . GLY B 1 76 ? 14.484 12.93 -0.804 1 97.44 76 GLY B N 1
ATOM 2239 C CA . GLY B 1 76 ? 15.211 12.5 0.38 1 97.44 76 GLY B CA 1
ATOM 2240 C C . GLY B 1 76 ? 14.312 12.18 1.554 1 97.44 76 GLY B C 1
ATOM 2241 O O . GLY B 1 76 ? 14.773 12.086 2.693 1 97.44 76 GLY B O 1
ATOM 2242 N N . LEU B 1 77 ? 13.055 11.977 1.297 1 98.62 77 LEU B N 1
ATOM 2243 C CA . LEU B 1 77 ? 12.07 11.727 2.348 1 98.62 77 LEU B CA 1
ATOM 2244 C C . LEU B 1 77 ? 11.734 10.242 2.434 1 98.62 77 LEU B C 1
ATOM 2246 O O . LEU B 1 77 ? 10.844 9.844 3.182 1 98.62 77 LEU B O 1
ATOM 2250 N N . TYR B 1 78 ? 12.336 9.414 1.685 1 98.5 78 TYR B N 1
ATOM 2251 C CA . TYR B 1 78 ? 12.266 7.957 1.725 1 98.5 78 TYR B CA 1
ATOM 2252 C C . TYR B 1 78 ? 13.656 7.34 1.794 1 98.5 78 TYR B C 1
ATOM 2254 O O . TYR B 1 78 ? 14.508 7.625 0.95 1 98.5 78 TYR B O 1
ATOM 2262 N N . PRO B 1 79 ? 13.922 6.539 2.809 1 97 79 PRO B N 1
ATOM 2263 C CA . PRO B 1 79 ? 15.289 6.059 3.031 1 97 79 PRO B CA 1
ATOM 2264 C C . PRO B 1 79 ? 15.641 4.863 2.146 1 97 79 PRO B C 1
ATOM 2266 O O . PRO B 1 79 ? 15.711 3.73 2.629 1 97 79 PRO B O 1
ATOM 2269 N N . THR B 1 80 ? 16.141 5.047 1.021 1 94.81 80 THR B N 1
ATOM 2270 C CA . THR B 1 80 ? 16.406 4.008 0.036 1 94.81 80 THR B CA 1
ATOM 2271 C C . THR B 1 80 ? 17.672 3.221 0.41 1 94.81 80 THR B C 1
ATOM 2273 O O . THR B 1 80 ? 17.875 2.109 -0.081 1 94.81 80 THR B O 1
ATOM 2276 N N . THR B 1 81 ? 18.516 3.775 1.279 1 95.69 81 THR B N 1
ATOM 2277 C CA . THR B 1 81 ? 19.766 3.111 1.598 1 95.69 81 THR B CA 1
ATOM 2278 C C . THR B 1 81 ? 19.703 2.445 2.969 1 95.69 81 THR B C 1
ATOM 2280 O O . THR B 1 81 ? 20.688 1.877 3.441 1 95.69 81 THR B O 1
ATOM 2283 N N . ASP B 1 82 ? 18.703 2.584 3.65 1 96.81 82 ASP B N 1
ATOM 2284 C CA . ASP B 1 82 ? 18.438 1.958 4.941 1 96.81 82 ASP B CA 1
ATOM 2285 C C . ASP B 1 82 ? 17.141 1.158 4.906 1 96.81 82 ASP B C 1
ATOM 2287 O O . ASP B 1 82 ? 16.062 1.702 5.16 1 96.81 82 ASP B O 1
ATOM 2291 N N . ALA B 1 83 ? 17.25 -0.129 4.691 1 97.38 83 ALA B N 1
ATOM 2292 C CA . ALA B 1 83 ? 16.109 -0.995 4.418 1 97.38 83 ALA B CA 1
ATOM 2293 C C . ALA B 1 83 ? 15.164 -1.06 5.621 1 97.38 83 ALA B C 1
ATOM 2295 O O . ALA B 1 83 ? 13.945 -1.133 5.461 1 97.38 83 ALA B O 1
ATOM 2296 N N . LEU B 1 84 ? 15.688 -1.072 6.789 1 97.06 84 LEU B N 1
ATOM 2297 C CA . LEU B 1 84 ? 14.852 -1.145 7.98 1 97.06 84 LEU B CA 1
ATOM 2298 C C . LEU B 1 84 ? 14.094 0.163 8.195 1 97.06 84 LEU B C 1
ATOM 2300 O O . LEU B 1 84 ? 12.922 0.152 8.578 1 97.06 84 LEU B O 1
ATOM 2304 N N . ALA B 1 85 ? 14.789 1.313 7.988 1 96.94 85 ALA B N 1
ATOM 2305 C CA . ALA B 1 85 ? 14.102 2.6 8.062 1 96.94 85 ALA B CA 1
ATOM 2306 C C . ALA B 1 85 ? 12.984 2.689 7.031 1 96.94 85 ALA B C 1
ATOM 2308 O O . ALA B 1 85 ? 11.898 3.188 7.324 1 96.94 85 ALA B O 1
ATOM 2309 N N . ALA B 1 86 ? 13.273 2.168 5.82 1 98.44 86 ALA B N 1
ATOM 2310 C CA . ALA B 1 86 ? 12.258 2.156 4.773 1 98.44 86 ALA B CA 1
ATOM 2311 C C . ALA B 1 86 ? 11.07 1.284 5.172 1 98.44 86 ALA B C 1
ATOM 2313 O O . ALA B 1 86 ? 9.914 1.647 4.934 1 98.44 86 ALA B O 1
ATOM 2314 N N . LEU B 1 87 ? 11.352 0.16 5.77 1 98.62 87 LEU B N 1
ATOM 2315 C CA . LEU B 1 87 ? 10.312 -0.742 6.258 1 98.62 87 LEU B CA 1
ATOM 2316 C C . LEU B 1 87 ? 9.406 -0.037 7.262 1 98.62 87 LEU B C 1
ATOM 2318 O O . LEU B 1 87 ? 8.18 -0.147 7.184 1 98.62 87 LEU B O 1
ATOM 2322 N N . LEU B 1 88 ? 9.992 0.667 8.141 1 97.94 88 LEU B N 1
ATOM 2323 C CA . LEU B 1 88 ? 9.234 1.381 9.156 1 97.94 88 LEU B CA 1
ATOM 2324 C C . LEU B 1 88 ? 8.375 2.473 8.531 1 97.94 88 LEU B C 1
ATOM 2326 O O . LEU B 1 88 ? 7.211 2.643 8.906 1 97.94 88 LEU B O 1
ATOM 2330 N N . VAL B 1 89 ? 8.938 3.23 7.602 1 98.62 89 VAL B N 1
ATOM 2331 C CA . VAL B 1 89 ? 8.195 4.266 6.891 1 98.62 89 VAL B CA 1
ATOM 2332 C C . VAL B 1 89 ? 6.992 3.646 6.18 1 98.62 89 VAL B C 1
ATOM 2334 O O . VAL B 1 89 ? 5.859 4.113 6.34 1 98.62 89 VAL B O 1
ATOM 2337 N N . ASP B 1 90 ? 7.234 2.564 5.48 1 98.75 90 ASP B N 1
ATOM 2338 C CA . ASP B 1 90 ? 6.176 1.905 4.719 1 98.75 90 ASP B CA 1
ATOM 2339 C C . ASP B 1 90 ? 5.109 1.334 5.648 1 98.75 90 ASP B C 1
ATOM 2341 O O . ASP B 1 90 ? 3.924 1.328 5.312 1 98.75 90 ASP B O 1
ATOM 2345 N N . GLU B 1 91 ? 5.508 0.806 6.777 1 98.81 91 GLU B N 1
ATOM 2346 C CA . GLU B 1 91 ? 4.566 0.29 7.766 1 98.81 91 GLU B CA 1
ATOM 2347 C C . GLU B 1 91 ? 3.551 1.356 8.172 1 98.81 91 GLU B C 1
ATOM 2349 O O . GLU B 1 91 ? 2.344 1.105 8.164 1 98.81 91 GLU B O 1
ATOM 2354 N N . ILE B 1 92 ? 4.027 2.527 8.438 1 98.69 92 ILE B N 1
ATOM 2355 C CA . ILE B 1 92 ? 3.168 3.613 8.898 1 98.69 92 ILE B CA 1
ATOM 2356 C C . ILE B 1 92 ? 2.314 4.121 7.738 1 98.69 92 ILE B C 1
ATOM 2358 O O . ILE B 1 92 ? 1.118 4.375 7.906 1 98.69 92 ILE B O 1
ATOM 2362 N N . VAL B 1 93 ? 2.91 4.262 6.559 1 98.75 93 VAL B N 1
ATOM 2363 C CA . VAL B 1 93 ? 2.174 4.719 5.383 1 98.75 93 VAL B CA 1
ATOM 2364 C C . VAL B 1 93 ? 1.036 3.746 5.078 1 98.75 93 VAL B C 1
ATOM 2366 O O . VAL B 1 93 ? -0.099 4.164 4.836 1 98.75 93 VAL B O 1
ATOM 2369 N N . ASP B 1 94 ? 1.37 2.447 5.105 1 98.62 94 ASP B N 1
ATOM 2370 C CA . ASP B 1 94 ? 0.363 1.431 4.816 1 98.62 94 ASP B CA 1
ATOM 2371 C C . ASP B 1 94 ? -0.737 1.433 5.875 1 98.62 94 ASP B C 1
ATOM 2373 O O . ASP B 1 94 ? -1.916 1.265 5.555 1 98.62 94 ASP B O 1
ATOM 2377 N N . PHE B 1 95 ? -0.398 1.579 7.137 1 98.75 95 PHE B N 1
ATOM 2378 C CA . PHE B 1 95 ? -1.407 1.608 8.188 1 98.75 95 PHE B CA 1
ATOM 2379 C C . PHE B 1 95 ? -2.293 2.842 8.055 1 98.75 95 PHE B C 1
ATOM 2381 O O . PHE B 1 95 ? -3.5 2.775 8.297 1 98.75 95 PHE B O 1
ATOM 2388 N N . ASN B 1 96 ? -1.706 3.982 7.684 1 98.44 96 ASN B N 1
ATOM 2389 C CA . ASN B 1 96 ? -2.488 5.184 7.414 1 98.44 96 ASN B CA 1
ATOM 2390 C C . ASN B 1 96 ? -3.508 4.949 6.301 1 98.44 96 ASN B C 1
ATOM 2392 O O . ASN B 1 96 ? -4.613 5.496 6.344 1 98.44 96 ASN B O 1
ATOM 2396 N N . GLU B 1 97 ? -3.113 4.215 5.324 1 97.75 97 GLU B N 1
ATOM 2397 C CA . GLU B 1 97 ? -4.051 3.873 4.258 1 97.75 97 GLU B CA 1
ATOM 2398 C C . GLU B 1 97 ? -5.254 3.109 4.805 1 97.75 97 GLU B C 1
ATOM 2400 O O . GLU B 1 97 ? -6.375 3.291 4.328 1 97.75 97 GLU B O 1
ATOM 2405 N N . GLU B 1 98 ? -5.043 2.213 5.777 1 97.56 98 GLU B N 1
ATOM 2406 C CA . GLU B 1 98 ? -6.16 1.504 6.395 1 97.56 98 GLU B CA 1
ATOM 2407 C C . GLU B 1 98 ? -7.121 2.477 7.074 1 97.56 98 GLU B C 1
ATOM 2409 O O . GLU B 1 98 ? -8.336 2.301 7.004 1 97.56 98 GLU B O 1
ATOM 2414 N N . ILE B 1 99 ? -6.578 3.486 7.711 1 98.31 99 ILE B N 1
ATOM 2415 C CA . ILE B 1 99 ? -7.41 4.492 8.359 1 98.31 99 ILE B CA 1
ATOM 2416 C C . ILE B 1 99 ? -8.203 5.27 7.312 1 98.31 99 ILE B C 1
ATOM 2418 O O . ILE B 1 99 ? -9.414 5.457 7.453 1 98.31 99 ILE B O 1
ATOM 2422 N N . LEU B 1 100 ? -7.551 5.676 6.258 1 97.19 100 LEU B N 1
ATOM 2423 C CA . LEU B 1 100 ? -8.203 6.426 5.195 1 97.19 100 LEU B CA 1
ATOM 2424 C C . LEU B 1 100 ? -9.336 5.617 4.574 1 97.19 100 LEU B C 1
ATOM 2426 O O . LEU B 1 100 ? -10.43 6.145 4.348 1 97.19 100 LEU B O 1
ATOM 2430 N N . THR B 1 101 ? -9.07 4.375 4.32 1 95.5 101 THR B N 1
ATOM 2431 C CA . THR B 1 101 ? -10.055 3.504 3.682 1 95.5 101 THR B CA 1
ATOM 2432 C C . THR B 1 101 ? -11.305 3.379 4.543 1 95.5 101 THR B C 1
ATOM 2434 O O . THR B 1 101 ? -12.422 3.293 4.02 1 95.5 101 THR B O 1
ATOM 2437 N N . LEU B 1 102 ? -11.125 3.389 5.816 1 95.81 102 LEU B N 1
ATOM 2438 C CA . LEU B 1 102 ? -12.242 3.328 6.758 1 95.81 102 LEU B CA 1
ATOM 2439 C C . LEU B 1 102 ? -13.148 4.543 6.605 1 95.81 102 LEU B C 1
ATOM 2441 O O . LEU B 1 102 ? -14.352 4.461 6.867 1 95.81 102 LEU B O 1
ATOM 2445 N N . LEU B 1 103 ? -12.633 5.66 6.141 1 97.12 103 LEU B N 1
ATOM 2446 C CA . LEU B 1 103 ? -13.352 6.93 6.117 1 97.12 103 LEU B CA 1
ATOM 2447 C C . LEU B 1 103 ? -14.109 7.102 4.805 1 97.12 103 LEU B C 1
ATOM 2449 O O . LEU B 1 103 ? -15.078 7.859 4.742 1 97.12 103 LEU B O 1
ATOM 2453 N N . ILE B 1 104 ? -13.727 6.402 3.809 1 95.12 104 ILE B N 1
ATOM 2454 C CA . ILE B 1 104 ? -14.141 6.664 2.436 1 95.12 104 ILE B CA 1
ATOM 2455 C C . ILE B 1 104 ? -15.641 6.422 2.289 1 95.12 104 ILE B C 1
ATOM 2457 O O . ILE B 1 104 ? -16.359 7.242 1.717 1 95.12 104 ILE B O 1
ATOM 2461 N N . PRO B 1 105 ? -16.172 5.301 2.848 1 95 105 PRO B N 1
ATOM 2462 C CA . PRO B 1 105 ? -17.609 5.09 2.695 1 95 105 PRO B CA 1
ATOM 2463 C C . PRO B 1 105 ? -18.438 6.242 3.256 1 95 105 PRO B C 1
ATOM 2465 O O . PRO B 1 105 ? -19.422 6.66 2.639 1 95 105 PRO B O 1
ATOM 2468 N N . ALA B 1 106 ? -18.078 6.773 4.395 1 96.62 106 ALA B N 1
ATOM 2469 C CA . ALA B 1 106 ? -18.781 7.918 4.969 1 96.62 106 ALA B CA 1
ATOM 2470 C C . ALA B 1 106 ? -18.656 9.141 4.07 1 96.62 106 ALA B C 1
ATOM 2472 O O . ALA B 1 106 ? -19.641 9.867 3.855 1 96.62 106 ALA B O 1
ATOM 2473 N N . ARG B 1 107 ? -17.516 9.336 3.539 1 95.69 107 ARG B N 1
ATOM 2474 C CA . ARG B 1 107 ? -17.266 10.5 2.691 1 95.69 107 ARG B CA 1
ATOM 2475 C C . ARG B 1 107 ? -18.109 10.445 1.4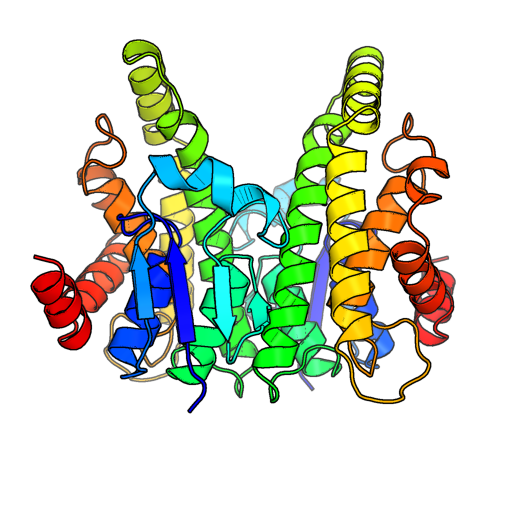25 1 95.69 107 ARG B C 1
ATOM 2477 O O . ARG B 1 107 ? -18.578 11.469 0.941 1 95.69 107 ARG B O 1
ATOM 2484 N N . LEU B 1 108 ? -18.344 9.289 0.903 1 94.69 108 LEU B N 1
ATOM 2485 C CA . LEU B 1 108 ? -19 9.125 -0.388 1 94.69 108 LEU B CA 1
ATOM 2486 C C . LEU B 1 108 ? -20.516 9.055 -0.219 1 94.69 108 LEU B C 1
ATOM 2488 O O . LEU B 1 108 ? -21.25 9.156 -1.197 1 94.69 108 LEU B O 1
ATOM 2492 N N . GLU B 1 109 ? -20.953 8.867 1.027 1 96.88 109 GLU B N 1
ATOM 2493 C CA . GLU B 1 109 ? -22.391 8.781 1.287 1 96.88 109 GLU B CA 1
ATOM 2494 C C . GLU B 1 109 ? -23.094 10.094 0.928 1 96.88 109 GLU B C 1
ATOM 2496 O O . GLU B 1 109 ? -22.703 11.156 1.406 1 96.88 109 GLU B O 1
ATOM 2501 N N . ALA B 1 110 ? -24.156 9.992 0.075 1 95.81 110 ALA B N 1
ATOM 2502 C CA . ALA B 1 110 ? -24.812 11.172 -0.476 1 95.81 110 ALA B CA 1
ATOM 2503 C C . ALA B 1 110 ? -25.891 11.688 0.469 1 95.81 110 ALA B C 1
ATOM 2505 O O . ALA B 1 110 ? -26.141 12.898 0.536 1 95.81 110 ALA B O 1
ATOM 2506 N N . ASP B 1 111 ? -26.547 10.797 1.167 1 97.69 111 ASP B N 1
ATOM 2507 C CA . ASP B 1 111 ? -27.594 11.18 2.104 1 97.69 111 ASP B CA 1
ATOM 2508 C C . ASP B 1 111 ? -27 11.773 3.381 1 97.69 111 ASP B C 1
ATOM 2510 O O . ASP B 1 111 ? -26.281 11.094 4.109 1 97.69 111 ASP B O 1
ATOM 2514 N N . PRO B 1 112 ? -27.391 12.992 3.633 1 96.25 112 PRO B N 1
ATOM 2515 C CA . PRO B 1 112 ? -26.781 13.664 4.781 1 96.25 112 PRO B CA 1
ATOM 2516 C C . PRO B 1 112 ? -27.047 12.945 6.098 1 96.25 112 PRO B C 1
ATOM 2518 O O . PRO B 1 112 ? -26.156 12.875 6.957 1 96.25 112 PRO B O 1
ATOM 2521 N N . ALA B 1 113 ? -28.203 12.445 6.223 1 97.62 113 ALA B N 1
ATOM 2522 C CA . ALA B 1 113 ? -28.531 11.742 7.457 1 97.62 113 ALA B CA 1
ATOM 2523 C C . ALA B 1 113 ? -27.734 10.445 7.57 1 97.62 113 ALA B C 1
ATOM 2525 O O . ALA B 1 113 ? -27.219 10.117 8.641 1 97.62 113 ALA B O 1
ATOM 2526 N N . ALA B 1 114 ? -27.672 9.734 6.531 1 97.75 114 ALA B N 1
ATOM 2527 C CA . ALA B 1 114 ? -26.891 8.492 6.504 1 97.75 114 ALA B CA 1
ATOM 2528 C C . ALA B 1 114 ? -25.406 8.781 6.707 1 97.75 114 ALA B C 1
ATOM 2530 O O . ALA B 1 114 ? -24.703 8.023 7.387 1 97.75 114 ALA B O 1
ATOM 2531 N N . LYS B 1 115 ? -24.953 9.852 6.152 1 97.69 115 LYS B N 1
ATOM 2532 C CA . LYS B 1 115 ? -23.562 10.266 6.312 1 97.69 115 LYS B CA 1
ATOM 2533 C C . LYS B 1 115 ? -23.25 10.555 7.773 1 97.69 115 LYS B C 1
ATOM 2535 O O . LYS B 1 115 ? -22.203 10.133 8.281 1 97.69 115 LYS B O 1
ATOM 2540 N N . ARG B 1 116 ? -24.062 11.273 8.375 1 97.31 116 ARG B N 1
ATOM 2541 C CA . ARG B 1 116 ? -23.891 11.586 9.789 1 97.31 116 ARG B CA 1
ATOM 2542 C C . ARG B 1 116 ? -23.859 10.312 10.633 1 97.31 116 ARG B C 1
ATOM 2544 O O . ARG B 1 116 ? -23.031 10.172 11.531 1 97.31 116 ARG B O 1
ATOM 2551 N N . GLU B 1 117 ? -24.719 9.414 10.305 1 97.88 117 GLU B N 1
ATOM 2552 C CA . GLU B 1 117 ? -24.781 8.156 11.039 1 97.88 117 GLU B CA 1
ATOM 2553 C C . GLU B 1 117 ? -23.5 7.348 10.859 1 97.88 117 GLU B C 1
ATOM 2555 O O . GLU B 1 117 ? -22.953 6.809 11.828 1 97.88 117 GLU B O 1
ATOM 2560 N N . LEU B 1 118 ? -23.047 7.297 9.656 1 97.69 118 LEU B N 1
ATOM 2561 C CA . LEU B 1 118 ? -21.797 6.586 9.367 1 97.69 118 LEU B CA 1
ATOM 2562 C C . LEU B 1 118 ? -20.625 7.242 10.078 1 97.69 118 LEU B C 1
ATOM 2564 O O . LEU B 1 118 ? -19.781 6.551 10.656 1 97.69 118 LEU B O 1
ATOM 2568 N N . THR B 1 119 ? -20.609 8.516 10.055 1 97.75 119 THR B N 1
ATOM 2569 C CA . THR B 1 119 ? -19.516 9.258 10.672 1 97.75 119 THR B CA 1
ATOM 2570 C C . THR B 1 119 ? -19.5 9.039 12.188 1 97.75 119 THR B C 1
ATOM 2572 O O . THR B 1 119 ? -18.453 8.805 12.773 1 97.75 119 THR B O 1
ATOM 2575 N N . ASN B 1 120 ? -20.641 9.062 12.766 1 97.5 120 ASN B N 1
ATOM 2576 C CA . ASN B 1 120 ? -20.75 8.836 14.203 1 97.5 120 ASN B CA 1
ATOM 2577 C C . ASN B 1 120 ? -20.328 7.422 14.586 1 97.5 120 ASN B C 1
ATOM 2579 O O . ASN B 1 120 ? -19.672 7.223 15.602 1 97.5 120 ASN B O 1
ATOM 2583 N N . ALA B 1 121 ? -20.766 6.523 13.805 1 97.75 121 ALA B N 1
ATOM 2584 C CA . ALA B 1 121 ? -20.391 5.133 14.055 1 97.75 121 ALA B CA 1
ATOM 2585 C C . ALA B 1 121 ? -18.875 4.949 13.977 1 97.75 121 ALA B C 1
ATOM 2587 O O . ALA B 1 121 ? -18.297 4.23 14.789 1 97.75 121 ALA B O 1
ATOM 2588 N N . LEU B 1 122 ? -18.25 5.574 13.023 1 97.75 122 LEU B N 1
ATOM 2589 C CA . LEU B 1 122 ? -16.797 5.527 12.867 1 97.75 122 LEU B CA 1
ATOM 2590 C C . LEU B 1 122 ? -16.094 6.148 14.078 1 97.75 122 LEU B C 1
ATOM 2592 O O . LEU B 1 122 ? -15.102 5.621 14.562 1 97.75 122 LEU B O 1
ATOM 2596 N N . ALA B 1 123 ? -16.625 7.242 14.516 1 97.69 123 ALA B N 1
ATOM 2597 C CA . ALA B 1 123 ? -16.016 8.008 15.602 1 97.69 123 ALA B CA 1
ATOM 2598 C C . ALA B 1 123 ? -16.141 7.273 16.938 1 97.69 123 ALA B C 1
ATOM 2600 O O . ALA B 1 123 ? -15.359 7.5 17.844 1 97.69 123 ALA B O 1
ATOM 2601 N N . ALA B 1 124 ? -17.062 6.391 17.031 1 97.31 124 ALA B N 1
ATOM 2602 C CA . ALA B 1 124 ? -17.359 5.703 18.297 1 97.31 124 ALA B CA 1
ATOM 2603 C C . ALA B 1 124 ? -16.297 4.664 18.625 1 97.31 124 ALA B C 1
ATOM 2605 O O . ALA B 1 124 ? -15.852 4.555 19.766 1 97.31 124 ALA B O 1
ATOM 2606 N N . LYS B 1 125 ? -15.906 3.934 17.609 1 96.19 125 LYS B N 1
ATOM 2607 C CA . LYS B 1 125 ? -15 2.867 18.016 1 96.19 125 LYS B CA 1
ATOM 2608 C C . LYS B 1 125 ? -13.93 2.617 16.953 1 96.19 125 LYS B C 1
ATOM 2610 O O . LYS B 1 125 ? -12.734 2.697 17.25 1 96.19 125 LYS B O 1
ATOM 2615 N N . PRO B 1 126 ? -14.281 2.359 15.695 1 97.5 126 PRO B N 1
ATOM 2616 C CA . PRO B 1 126 ? -13.266 1.918 14.742 1 97.5 126 PRO B CA 1
ATOM 2617 C C . PRO B 1 126 ? -12.133 2.934 14.562 1 97.5 126 PRO B C 1
ATOM 2619 O O . PRO B 1 126 ? -10.961 2.555 14.492 1 97.5 126 PRO B O 1
ATOM 2622 N N . LEU B 1 127 ? -12.539 4.164 14.445 1 98.25 127 LEU B N 1
ATOM 2623 C CA . LEU B 1 127 ? -11.523 5.18 14.188 1 98.25 127 LEU B CA 1
ATOM 2624 C C . LEU B 1 127 ? -10.648 5.398 15.414 1 98.25 127 LEU B C 1
ATOM 2626 O O . LEU B 1 127 ? -9.422 5.379 15.32 1 98.25 127 LEU B O 1
ATOM 2630 N N . PRO B 1 128 ? -11.195 5.559 16.625 1 98.5 128 PRO B N 1
ATOM 2631 C CA . PRO B 1 128 ? -10.359 5.656 17.828 1 98.5 128 PRO B CA 1
ATOM 2632 C C . PRO B 1 128 ? -9.469 4.438 18.031 1 98.5 128 PRO B C 1
ATOM 2634 O O . PRO B 1 128 ? -8.312 4.574 18.453 1 98.5 128 PRO B O 1
ATOM 2637 N N . ASP B 1 129 ? -9.969 3.248 17.734 1 98.56 129 ASP B N 1
ATOM 2638 C CA . ASP B 1 129 ? -9.156 2.043 17.844 1 98.56 129 ASP B CA 1
ATOM 2639 C C . ASP B 1 129 ? -7.934 2.129 16.922 1 98.56 129 ASP B C 1
ATOM 2641 O O . ASP B 1 129 ? -6.816 1.812 17.344 1 98.56 129 ASP B O 1
ATOM 2645 N N . LYS B 1 130 ? -8.148 2.562 15.703 1 98.75 130 LYS B N 1
ATOM 2646 C CA . LYS B 1 130 ? -7.055 2.678 14.742 1 98.75 130 LYS B CA 1
ATOM 2647 C C . LYS B 1 130 ? -6.074 3.77 15.164 1 98.75 130 LYS B C 1
ATOM 2649 O O . LYS B 1 130 ? -4.859 3.586 15.07 1 98.75 130 LYS B O 1
ATOM 2654 N N . LEU B 1 131 ? -6.574 4.883 15.586 1 98.81 131 LEU B N 1
ATOM 2655 C CA . LEU B 1 131 ? -5.715 5.988 16 1 98.81 131 LEU B CA 1
ATOM 2656 C C . LEU B 1 131 ? -4.902 5.613 17.234 1 98.81 131 LEU B C 1
ATOM 2658 O O . LEU B 1 131 ? -3.746 6.02 17.359 1 98.81 131 LEU B O 1
ATOM 2662 N N . ALA B 1 132 ? -5.488 4.836 18.109 1 98.81 132 ALA B N 1
ATOM 2663 C CA . ALA B 1 132 ? -4.777 4.363 19.297 1 98.81 132 ALA B CA 1
ATOM 2664 C C . ALA B 1 132 ? -3.631 3.428 18.906 1 98.81 132 ALA B C 1
ATOM 2666 O O . ALA B 1 132 ? -2.553 3.48 19.5 1 98.81 132 ALA B O 1
ATOM 2667 N N . LEU B 1 133 ? -3.885 2.578 17.969 1 98.81 133 LEU B N 1
ATOM 2668 C CA . LEU B 1 133 ? -2.84 1.687 17.484 1 98.81 133 LEU B CA 1
ATOM 2669 C C . LEU B 1 133 ? -1.695 2.479 16.859 1 98.81 133 LEU B C 1
ATOM 2671 O O . LEU B 1 133 ? -0.524 2.168 17.078 1 98.81 133 LEU B O 1
ATOM 2675 N N . LEU B 1 134 ? -2.037 3.502 16.078 1 98.81 134 LEU B N 1
ATOM 2676 C CA . LEU B 1 134 ? -1.019 4.367 15.492 1 98.81 134 LEU B CA 1
ATOM 2677 C C . LEU B 1 134 ? -0.191 5.043 16.578 1 98.81 134 LEU B C 1
ATOM 2679 O O . LEU B 1 134 ? 1.041 5.023 16.531 1 98.81 134 LEU B O 1
ATOM 2683 N N . GLU B 1 135 ? -0.859 5.59 17.531 1 98.5 135 GLU B N 1
ATOM 2684 C CA . GLU B 1 135 ? -0.214 6.266 18.656 1 98.5 135 GLU B CA 1
ATOM 2685 C C . GLU B 1 135 ? 0.744 5.332 19.391 1 98.5 135 GLU B C 1
ATOM 2687 O O . GLU B 1 135 ? 1.872 5.715 19.703 1 98.5 135 GLU B O 1
ATOM 2692 N N . ALA B 1 136 ? 0.303 4.148 19.656 1 97.94 136 ALA B N 1
ATOM 2693 C CA . ALA B 1 136 ? 1.114 3.16 20.359 1 97.94 136 ALA B CA 1
ATOM 2694 C C . ALA B 1 136 ? 2.352 2.785 19.547 1 97.94 136 ALA B C 1
ATOM 2696 O O . ALA B 1 136 ? 3.439 2.621 20.109 1 97.94 136 ALA B O 1
ATOM 2697 N N . ARG B 1 137 ? 2.182 2.645 18.281 1 97.88 137 ARG B N 1
ATOM 2698 C CA . ARG B 1 137 ? 3.305 2.273 17.422 1 97.88 137 ARG B CA 1
ATOM 2699 C C . ARG B 1 137 ? 4.348 3.387 17.375 1 97.88 137 ARG B C 1
ATOM 2701 O O . ARG B 1 137 ? 5.551 3.121 17.422 1 97.88 137 ARG B O 1
ATOM 2708 N N . LEU B 1 138 ? 3.883 4.594 17.266 1 96.75 138 LEU B N 1
ATOM 2709 C CA . LEU B 1 138 ? 4.781 5.746 17.281 1 96.75 138 LEU B CA 1
ATOM 2710 C C . LEU B 1 138 ? 5.547 5.82 18.594 1 96.75 138 LEU B C 1
ATOM 2712 O O . LEU B 1 138 ? 6.75 6.094 18.609 1 96.75 138 LEU B O 1
ATOM 2716 N N . ALA B 1 139 ? 4.891 5.57 19.672 1 94.19 139 ALA B N 1
ATOM 2717 C CA . ALA B 1 139 ? 5.523 5.578 20.984 1 94.19 139 ALA B CA 1
ATOM 2718 C C . ALA B 1 139 ? 6.602 4.504 21.094 1 94.19 139 ALA B C 1
ATOM 2720 O O . ALA B 1 139 ? 7.707 4.762 21.562 1 94.19 139 ALA B O 1
ATOM 2721 N N . ALA B 1 140 ? 6.297 3.348 20.609 1 93.38 140 ALA B N 1
ATOM 2722 C CA . ALA B 1 140 ? 7.242 2.232 20.656 1 93.38 140 ALA B CA 1
ATOM 2723 C C . ALA B 1 140 ? 8.477 2.525 19.797 1 93.38 140 ALA B C 1
ATOM 2725 O O . ALA B 1 140 ? 9.594 2.193 20.188 1 93.38 140 ALA B O 1
ATOM 2726 N N . THR B 1 141 ? 8.219 3.109 18.672 1 91.62 141 THR B N 1
ATOM 2727 C CA . THR B 1 141 ? 9.312 3.432 17.75 1 91.62 141 THR B CA 1
ATOM 2728 C C . THR B 1 141 ? 10.211 4.516 18.344 1 91.62 141 THR B C 1
ATOM 2730 O O . THR B 1 141 ? 11.438 4.438 18.25 1 91.62 141 THR B O 1
ATOM 2733 N N . SER B 1 142 ? 9.641 5.5 18.922 1 85.06 142 SER B N 1
ATOM 2734 C CA . SER B 1 142 ? 10.383 6.578 19.562 1 85.06 142 SER B CA 1
ATOM 2735 C C . SER B 1 142 ? 11.242 6.059 20.719 1 85.06 142 SER B C 1
ATOM 2737 O O . SER B 1 142 ? 12.383 6.477 20.891 1 85.06 142 SER B O 1
ATOM 2739 N N . ALA B 1 143 ? 10.758 5.129 21.438 1 80.94 143 ALA B N 1
ATOM 2740 C CA . ALA B 1 143 ? 11.469 4.562 22.594 1 80.94 143 ALA B CA 1
ATOM 2741 C C . ALA B 1 143 ? 12.68 3.762 22.141 1 80.94 143 ALA B C 1
ATOM 2743 O O . ALA B 1 143 ? 13.688 3.695 22.844 1 80.94 143 ALA B O 1
ATOM 2744 N N . ALA B 1 144 ? 12.594 3.154 21.016 1 77.56 144 ALA B N 1
ATOM 2745 C CA . ALA B 1 144 ? 13.672 2.322 20.484 1 77.56 144 ALA B CA 1
ATOM 2746 C C . ALA B 1 144 ? 14.766 3.182 19.859 1 77.56 144 ALA B C 1
ATOM 2748 O O . ALA B 1 144 ? 15.906 2.734 19.719 1 77.56 144 ALA B O 1
ATOM 2749 N N . LYS B 1 145 ? 14.328 4.215 19.344 1 72.12 145 LYS B N 1
ATOM 2750 C CA . LYS B 1 145 ? 15.281 5.145 18.75 1 72.12 145 LYS B CA 1
ATOM 2751 C C . LYS B 1 145 ? 16.281 5.641 19.781 1 72.12 145 LYS B C 1
ATOM 2753 O O . LYS B 1 145 ? 15.906 5.957 20.922 1 72.12 145 LYS B O 1
ATOM 2758 N N . LYS B 1 146 ? 17.453 4.684 19.797 1 52.75 146 LYS B N 1
ATOM 2759 C CA . LYS B 1 146 ? 18.516 5.133 20.688 1 52.75 146 LYS B CA 1
ATOM 2760 C C . LYS B 1 146 ? 18.719 6.641 20.594 1 52.75 146 LYS B C 1
ATOM 2762 O O . LYS B 1 146 ? 19.344 7.25 21.469 1 52.75 146 LYS B O 1
ATOM 2767 N N . SER B 1 147 ? 18.875 6.996 19.297 1 45.47 147 SER B N 1
ATOM 2768 C CA . SER B 1 147 ? 19.5 8.289 19 1 45.47 147 SER B CA 1
ATOM 2769 C C . SER B 1 147 ? 18.562 9.438 19.375 1 45.47 147 SER B C 1
ATOM 2771 O O . SER B 1 147 ? 17.344 9.266 19.453 1 45.47 147 SER B O 1
ATOM 2773 N N . HIS B 1 148 ? 19.234 10.5 19.594 1 45.25 148 HIS B N 1
ATOM 2774 C CA . HIS B 1 148 ? 19.219 11.867 20.109 1 45.25 148 HIS B CA 1
ATOM 2775 C C . HIS B 1 148 ? 18.25 12.742 19.297 1 45.25 148 HIS B C 1
ATOM 2777 O O . HIS B 1 148 ? 18.234 13.961 19.469 1 45.25 148 HIS B O 1
ATOM 2783 N N . GLY B 1 149 ? 17.891 12.359 18.016 1 53.09 149 GLY B N 1
ATOM 2784 C CA . GLY B 1 149 ? 17.438 13.641 17.5 1 53.09 149 GLY B CA 1
ATOM 2785 C C . GLY B 1 149 ? 16.125 14.102 18.125 1 53.09 149 GLY B C 1
ATOM 2786 O O . GLY B 1 149 ? 15.336 13.281 18.609 1 53.09 149 GLY B O 1
ATOM 2787 N N . ASP B 1 150 ? 16.016 15.156 18.734 1 61.12 150 ASP B N 1
ATOM 2788 C CA . ASP B 1 150 ? 15.008 15.883 19.5 1 61.12 150 ASP B CA 1
ATOM 2789 C C . ASP B 1 150 ? 13.758 16.141 18.672 1 61.12 150 ASP B C 1
ATOM 2791 O O . ASP B 1 150 ? 12.82 16.797 19.125 1 61.12 150 ASP B O 1
ATOM 2795 N N . GLY B 1 151 ? 13.648 15.484 17.469 1 78.31 151 GLY B N 1
ATOM 2796 C CA . GLY B 1 151 ? 12.508 15.969 16.703 1 78.31 151 GLY B CA 1
ATOM 2797 C C . GLY B 1 151 ? 11.305 15.047 16.797 1 78.31 151 GLY B C 1
ATOM 2798 O O . GLY B 1 151 ? 11.375 13.977 17.391 1 78.31 151 GLY B O 1
ATOM 2799 N N . PRO B 1 152 ? 10.211 15.453 16.406 1 91.38 152 PRO B N 1
ATOM 2800 C CA . PRO B 1 152 ? 8.922 14.758 16.5 1 91.38 152 PRO B CA 1
ATOM 2801 C C . PRO B 1 152 ? 8.758 13.672 15.445 1 91.38 152 PRO B C 1
ATOM 2803 O O . PRO B 1 152 ? 7.727 12.992 15.398 1 91.38 152 PRO B O 1
ATOM 2806 N N . TRP B 1 153 ? 9.805 13.492 14.664 1 95.19 153 TRP B N 1
ATOM 2807 C CA . TRP B 1 153 ? 9.656 12.664 13.469 1 95.19 153 TRP B CA 1
ATOM 2808 C C . TRP B 1 153 ? 9.711 11.18 13.82 1 95.19 153 TRP B C 1
ATOM 2810 O O . TRP B 1 153 ? 10.289 10.797 14.828 1 95.19 153 TRP B O 1
ATOM 2820 N N . LEU B 1 154 ? 9.07 10.328 12.969 1 95.31 154 LEU B N 1
ATOM 2821 C CA . LEU B 1 154 ? 9.148 8.883 13.125 1 95.31 154 LEU B CA 1
ATOM 2822 C C . LEU B 1 154 ? 10.602 8.422 13.164 1 95.31 154 LEU B C 1
ATOM 2824 O O . LEU B 1 154 ? 10.984 7.629 14.031 1 95.31 154 LEU B O 1
ATOM 2828 N N . LEU B 1 155 ? 11.359 8.875 12.148 1 94.5 155 LEU B N 1
ATOM 2829 C CA . LEU B 1 155 ? 12.7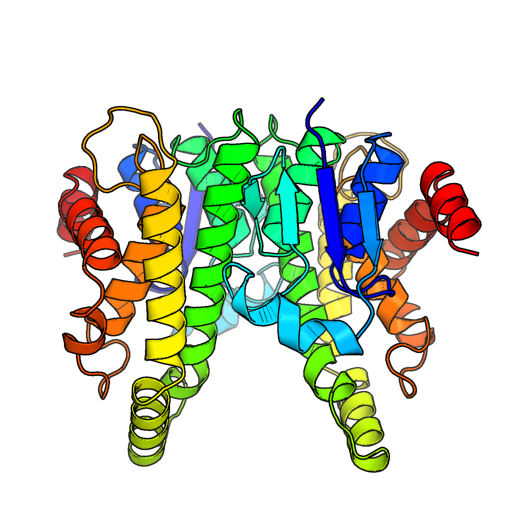89 8.609 12.078 1 94.5 155 LEU B CA 1
ATOM 2830 C C . LEU B 1 155 ? 13.594 9.766 12.664 1 94.5 155 LEU B C 1
ATOM 2832 O O . LEU B 1 155 ? 13.062 10.562 13.445 1 94.5 155 LEU B O 1
ATOM 2836 N N . ASP B 1 156 ? 14.898 9.828 12.359 1 92.06 156 ASP B N 1
ATOM 2837 C CA . ASP B 1 156 ? 15.734 10.922 12.836 1 92.06 156 ASP B CA 1
ATOM 2838 C C . ASP B 1 156 ? 15.422 12.219 12.086 1 92.06 156 ASP B C 1
ATOM 2840 O O . ASP B 1 156 ? 15.688 13.312 12.586 1 92.06 156 ASP B O 1
ATOM 2844 N N . ALA B 1 157 ? 14.883 12.086 10.914 1 93.44 157 ALA B N 1
ATOM 2845 C CA . ALA B 1 157 ? 14.453 13.203 10.078 1 93.44 157 ALA B CA 1
ATOM 2846 C C . ALA B 1 157 ? 13.07 12.938 9.477 1 93.44 157 ALA B C 1
ATOM 2848 O O . ALA B 1 157 ? 12.586 11.805 9.5 1 93.44 157 ALA B O 1
ATOM 2849 N N . MET B 1 158 ? 12.477 14.008 8.984 1 96.88 158 MET B N 1
ATOM 2850 C CA . MET B 1 158 ? 11.164 13.906 8.359 1 96.88 158 MET B CA 1
ATOM 2851 C C . MET B 1 158 ? 11.172 12.898 7.215 1 96.88 158 MET B C 1
ATOM 2853 O O . MET B 1 158 ? 12.125 12.852 6.434 1 96.88 158 MET B O 1
ATOM 2857 N N . SER B 1 159 ? 10.133 12.125 7.094 1 98.25 159 SER B N 1
ATOM 2858 C CA . SER B 1 159 ? 9.969 11.156 6.012 1 98.25 159 SER B CA 1
ATOM 2859 C C . SER B 1 159 ? 8.531 11.141 5.5 1 98.25 159 SER B C 1
ATOM 2861 O O . SER B 1 159 ? 7.684 11.891 5.988 1 98.25 159 SER B O 1
ATOM 2863 N N . LEU B 1 160 ? 8.234 10.305 4.547 1 98.81 160 LEU B N 1
ATOM 2864 C CA . LEU B 1 160 ? 6.902 10.117 3.99 1 98.81 160 LEU B CA 1
ATOM 2865 C C . LEU B 1 160 ? 5.91 9.711 5.074 1 98.81 160 LEU B C 1
ATOM 2867 O O . LEU B 1 160 ? 4.727 10.047 4.996 1 98.81 160 LEU B O 1
ATOM 2871 N N . ALA B 1 161 ? 6.395 8.945 6.055 1 98.75 161 ALA B N 1
ATOM 2872 C CA . ALA B 1 161 ? 5.512 8.523 7.141 1 98.75 161 ALA B CA 1
ATOM 2873 C C . ALA B 1 161 ? 4.91 9.727 7.859 1 98.75 161 ALA B C 1
ATOM 2875 O O . ALA B 1 161 ? 3.723 9.734 8.188 1 98.75 161 ALA B O 1
ATOM 2876 N N . ASP B 1 162 ? 5.699 10.734 8.062 1 98.69 162 ASP B N 1
ATOM 2877 C CA . ASP B 1 162 ? 5.238 11.938 8.75 1 98.69 162 ASP B CA 1
ATOM 2878 C C . ASP B 1 162 ? 4.227 12.703 7.906 1 98.69 162 ASP B C 1
ATOM 2880 O O . ASP B 1 162 ? 3.248 13.234 8.43 1 98.69 162 ASP B O 1
ATOM 2884 N N . LEU B 1 163 ? 4.473 12.734 6.629 1 98.88 163 LEU B N 1
ATOM 2885 C CA . LEU B 1 163 ? 3.537 13.398 5.727 1 98.88 163 LEU B CA 1
ATOM 2886 C C . LEU B 1 163 ? 2.209 12.648 5.672 1 98.88 163 LEU B C 1
ATOM 2888 O O . LEU B 1 163 ? 1.148 13.266 5.559 1 98.88 163 LEU B O 1
ATOM 2892 N N . ALA B 1 164 ? 2.281 11.32 5.691 1 98.75 164 ALA B N 1
ATOM 2893 C CA . ALA B 1 164 ? 1.062 10.516 5.719 1 98.75 164 ALA B CA 1
ATOM 2894 C C . ALA B 1 164 ? 0.246 10.805 6.977 1 98.75 164 ALA B C 1
ATOM 2896 O O . ALA B 1 164 ? -0.979 10.938 6.914 1 98.75 164 ALA B O 1
ATOM 2897 N N . ILE B 1 165 ? 0.936 10.883 8.086 1 98.75 165 ILE B N 1
ATOM 2898 C CA . ILE B 1 165 ? 0.279 11.188 9.352 1 98.75 165 ILE B CA 1
ATOM 2899 C C . ILE B 1 165 ? -0.359 12.578 9.273 1 98.75 165 ILE B C 1
ATOM 2901 O O . ILE B 1 165 ? -1.514 12.758 9.672 1 98.75 165 ILE B O 1
ATOM 2905 N N . HIS B 1 166 ? 0.383 13.523 8.75 1 98.69 166 HIS B N 1
ATOM 2906 C CA . HIS B 1 166 ? -0.161 14.859 8.539 1 98.69 166 HIS B CA 1
ATOM 2907 C C . HIS B 1 166 ? -1.446 14.805 7.719 1 98.69 166 HIS B C 1
ATOM 2909 O O . HIS B 1 166 ? -2.424 15.484 8.047 1 98.69 166 HIS B O 1
ATOM 2915 N N . GLY B 1 167 ? -1.449 14.047 6.676 1 97.69 167 GLY B N 1
ATOM 2916 C CA . GLY B 1 167 ? -2.602 13.93 5.797 1 97.69 167 GLY B CA 1
ATOM 2917 C C . GLY B 1 167 ? -3.838 13.398 6.496 1 97.69 167 GLY B C 1
ATOM 2918 O O . GLY B 1 167 ? -4.938 13.922 6.312 1 97.69 167 GLY B O 1
ATOM 2919 N N . ILE B 1 168 ? -3.678 12.344 7.312 1 98.12 168 ILE B N 1
ATOM 2920 C CA . ILE B 1 168 ? -4.809 11.727 8 1 98.12 168 ILE B CA 1
ATOM 2921 C C . ILE B 1 168 ? -5.387 12.711 9.016 1 98.12 168 ILE B C 1
ATOM 2923 O O . ILE B 1 168 ? -6.605 12.891 9.094 1 98.12 168 ILE B O 1
ATOM 2927 N N . VAL B 1 169 ? -4.512 13.352 9.773 1 98.44 169 VAL B N 1
ATOM 2928 C CA . VAL B 1 169 ? -4.969 14.312 10.773 1 98.44 169 VAL B CA 1
ATOM 2929 C C . VAL B 1 169 ? -5.68 15.477 10.094 1 98.44 169 VAL B C 1
ATOM 2931 O O . VAL B 1 169 ? -6.73 15.93 10.555 1 98.44 169 VAL B O 1
ATOM 2934 N N . ASP B 1 170 ? -5.137 15.953 9.016 1 97.06 170 ASP B N 1
ATOM 2935 C CA . ASP B 1 170 ? -5.762 17.047 8.266 1 97.06 170 ASP B CA 1
ATOM 2936 C C . ASP B 1 170 ? -7.172 16.656 7.824 1 97.06 170 ASP B C 1
ATOM 2938 O O . ASP B 1 170 ? -8.102 17.453 7.953 1 97.06 170 ASP B O 1
ATOM 2942 N N . ARG B 1 171 ? -7.379 15.469 7.34 1 96.62 171 ARG B N 1
ATOM 2943 C CA . ARG B 1 171 ? -8.688 15 6.902 1 96.62 171 ARG B CA 1
ATOM 2944 C C . ARG B 1 171 ? -9.672 14.961 8.07 1 96.62 171 ARG B C 1
ATOM 2946 O O . ARG B 1 171 ? -10.852 15.297 7.902 1 96.62 171 ARG B O 1
ATOM 2953 N N . LEU B 1 172 ? -9.172 14.602 9.203 1 97.75 172 LEU B N 1
ATOM 2954 C CA . LEU B 1 172 ? -10.031 14.406 10.367 1 97.75 172 LEU B CA 1
ATOM 2955 C C . LEU B 1 172 ? -10.391 15.742 11.008 1 97.75 172 LEU B C 1
ATOM 2957 O O . LEU B 1 172 ? -11.375 15.836 11.734 1 97.75 172 LEU B O 1
ATOM 2961 N N . THR B 1 173 ? -9.602 16.812 10.711 1 97.44 173 THR B N 1
ATOM 2962 C CA . THR B 1 173 ? -9.758 18.047 11.484 1 97.44 173 THR B CA 1
ATOM 2963 C C . THR B 1 173 ? -10.188 19.203 10.578 1 97.44 173 THR B C 1
ATOM 2965 O O . THR B 1 173 ? -10.586 20.25 11.062 1 97.44 173 THR B O 1
ATOM 2968 N N . SER B 1 174 ? -10.195 19.031 9.273 1 94.62 174 SER B N 1
ATOM 2969 C CA . SER B 1 174 ? -10.375 20.125 8.328 1 94.62 174 SER B CA 1
ATOM 2970 C C . SER B 1 174 ? -11.844 20.281 7.941 1 94.62 174 SER B C 1
ATOM 2972 O O . SER B 1 174 ? -12.211 21.234 7.246 1 94.62 174 SER B O 1
ATOM 2974 N N . GLY B 1 175 ? -12.734 19.328 8.242 1 93.62 175 GLY B N 1
ATOM 2975 C CA . GLY B 1 175 ? -14.117 19.344 7.785 1 93.62 175 GLY B CA 1
ATOM 2976 C C . GLY B 1 175 ? -14.344 18.5 6.547 1 93.62 175 GLY B C 1
ATOM 2977 O O . GLY B 1 175 ? -15.445 18.5 5.984 1 93.62 175 GLY B O 1
ATOM 2978 N N . TRP B 1 176 ? -13.32 17.797 6.133 1 93.5 176 TRP B N 1
ATOM 2979 C CA . TRP B 1 176 ? -13.445 16.875 5.012 1 93.5 176 TRP B CA 1
ATOM 2980 C C . TRP B 1 176 ? -14.594 15.898 5.234 1 93.5 176 TRP B C 1
ATOM 2982 O O . TRP B 1 176 ? -15.305 15.539 4.293 1 93.5 176 TRP B O 1
ATOM 2992 N N . LEU B 1 177 ? -14.742 15.508 6.41 1 94.88 177 LEU B N 1
ATOM 2993 C CA . LEU B 1 177 ? -15.93 14.82 6.895 1 94.88 177 LEU B CA 1
ATOM 2994 C C . LEU B 1 177 ? -16.734 15.711 7.832 1 94.88 177 LEU B C 1
ATOM 2996 O O . LEU B 1 177 ? -16.359 15.914 8.984 1 94.88 177 LEU B O 1
ATOM 3000 N N . PRO B 1 178 ? -17.812 16.281 7.367 1 93.25 178 PRO B N 1
ATOM 3001 C CA . PRO B 1 178 ? -18.484 17.391 8.047 1 93.25 178 PRO B CA 1
ATOM 3002 C C . PRO B 1 178 ? -18.891 17.047 9.477 1 93.25 178 PRO B C 1
ATOM 3004 O O . PRO B 1 178 ? -18.844 17.906 10.359 1 93.25 178 PRO B O 1
ATOM 3007 N N . ASP B 1 179 ? -19.328 15.859 9.797 1 94.38 179 ASP B N 1
ATOM 3008 C CA . ASP B 1 179 ? -19.859 15.531 11.117 1 94.38 179 ASP B CA 1
ATOM 3009 C C . ASP B 1 179 ? -18.781 14.953 12.023 1 94.38 179 ASP B C 1
ATOM 3011 O O . ASP B 1 179 ? -19.062 14.531 13.148 1 94.38 179 ASP B O 1
ATOM 3015 N N . MET B 1 180 ? -17.594 15 11.586 1 97.5 180 MET B N 1
ATOM 3016 C CA . MET B 1 180 ? -16.469 14.547 12.398 1 97.5 180 MET B CA 1
ATOM 3017 C C . MET B 1 180 ? -15.984 15.664 13.32 1 97.5 180 MET B C 1
ATOM 3019 O O . MET B 1 180 ? -15.648 16.75 12.852 1 97.5 180 MET B O 1
ATOM 3023 N N . SER B 1 181 ? -15.945 15.398 14.578 1 97.38 181 SER B N 1
ATOM 3024 C CA . SER B 1 181 ? -15.383 16.375 15.516 1 97.38 181 SER B CA 1
ATOM 3025 C C . SER B 1 181 ? -13.867 16.438 15.398 1 97.38 181 SER B C 1
ATOM 3027 O O . SER B 1 181 ? -13.18 15.422 15.516 1 97.38 181 SER B O 1
ATOM 3029 N N . PRO B 1 182 ? -13.305 17.641 15.227 1 97.38 182 PRO B N 1
ATOM 3030 C CA . PRO B 1 182 ? -11.844 17.766 15.172 1 97.38 182 PRO B CA 1
ATOM 3031 C C . PRO B 1 182 ? -11.164 17.328 16.469 1 97.38 182 PRO B C 1
ATOM 3033 O O . PRO B 1 182 ? -9.961 17.062 16.469 1 97.38 182 PRO B O 1
ATOM 3036 N N . ALA B 1 183 ? -11.867 17.203 17.531 1 97.81 183 ALA B N 1
ATOM 3037 C CA . ALA B 1 183 ? -11.32 16.812 18.828 1 97.81 183 ALA B CA 1
ATOM 3038 C C . ALA B 1 183 ? -10.961 15.328 18.844 1 97.81 183 ALA B C 1
ATOM 3040 O O . ALA B 1 183 ? -10.312 14.852 19.781 1 97.81 183 ALA B O 1
ATOM 3041 N N . ILE B 1 184 ? -11.328 14.57 17.781 1 98.38 184 ILE B N 1
ATOM 3042 C CA . ILE B 1 184 ? -11.133 13.125 17.719 1 98.38 184 ILE B CA 1
ATOM 3043 C C . ILE B 1 184 ? -9.648 12.797 17.812 1 98.38 184 ILE B C 1
ATOM 3045 O O . ILE B 1 184 ? -9.273 11.688 18.203 1 98.38 184 ILE B O 1
ATOM 3049 N N . VAL B 1 185 ? -8.797 13.805 17.469 1 98.56 185 VAL B N 1
ATOM 3050 C CA . VAL B 1 185 ? -7.367 13.547 17.406 1 98.56 185 VAL B CA 1
ATOM 3051 C C . VAL B 1 185 ? -6.695 14 18.703 1 98.56 185 VAL B C 1
ATOM 3053 O O . VAL B 1 185 ? -5.508 13.75 18.906 1 98.56 185 VAL B O 1
ATOM 3056 N N . ASP B 1 186 ? -7.352 14.57 19.641 1 98.25 186 ASP B N 1
ATOM 3057 C CA . ASP B 1 186 ? -6.805 15.18 20.844 1 98.25 186 ASP B CA 1
ATOM 3058 C C . ASP B 1 186 ? -6.121 14.141 21.719 1 98.25 186 ASP B C 1
ATOM 3060 O O . ASP B 1 186 ? -5.09 14.422 22.344 1 98.25 186 ASP B O 1
ATOM 3064 N N . PRO B 1 187 ? -6.633 12.898 21.812 1 98.56 187 PRO B N 1
ATOM 3065 C CA . PRO B 1 187 ? -6.055 11.914 22.734 1 98.56 187 PRO B CA 1
ATOM 3066 C C . PRO B 1 187 ? -4.738 11.328 22.234 1 98.56 187 PRO B C 1
ATOM 3068 O O . PRO B 1 187 ? -4.188 10.422 22.859 1 98.56 187 PRO B O 1
ATOM 3071 N N . TYR B 1 188 ? -4.234 11.844 21.188 1 98.62 188 TYR B N 1
ATOM 3072 C CA . TYR B 1 188 ? -3.08 11.211 20.562 1 98.62 188 TYR B CA 1
ATOM 3073 C C . TYR B 1 188 ? -1.939 12.203 20.391 1 98.62 188 TYR B C 1
ATOM 3075 O O . TYR B 1 188 ? -1.646 12.625 19.266 1 98.62 188 TYR B O 1
ATOM 3083 N N . PRO B 1 189 ? -1.198 12.477 21.438 1 97.62 189 PRO B N 1
ATOM 3084 C CA . PRO B 1 189 ? -0.228 13.578 21.453 1 97.62 189 PRO B CA 1
ATOM 3085 C C . PRO B 1 189 ? 0.957 13.328 20.531 1 97.62 189 PRO B C 1
ATOM 3087 O O . PRO B 1 189 ? 1.514 14.273 19.953 1 97.62 189 PRO B O 1
ATOM 3090 N N . ARG B 1 190 ? 1.457 12.102 20.391 1 96.69 190 ARG B N 1
ATOM 3091 C CA . ARG B 1 190 ? 2.578 11.852 19.484 1 96.69 190 ARG B CA 1
ATOM 3092 C C . ARG B 1 190 ? 2.174 12.078 18.031 1 96.69 190 ARG B C 1
ATOM 3094 O O . ARG B 1 190 ? 2.922 12.688 17.266 1 96.69 190 ARG B O 1
ATOM 3101 N N . THR B 1 191 ? 1.014 11.57 17.719 1 98.31 191 THR B N 1
ATOM 3102 C CA . THR B 1 191 ? 0.455 11.805 16.391 1 98.31 191 THR B CA 1
ATOM 3103 C C . THR B 1 191 ? 0.325 13.297 16.109 1 98.31 191 THR B C 1
ATOM 3105 O O . THR B 1 191 ? 0.75 13.773 15.055 1 98.31 191 THR B O 1
ATOM 3108 N N . MET B 1 192 ? -0.175 14.008 17.047 1 98.31 192 MET B N 1
ATOM 3109 C CA . MET B 1 192 ? -0.406 15.438 16.875 1 98.31 192 MET B CA 1
ATOM 3110 C C . MET B 1 192 ? 0.914 16.203 16.828 1 98.31 192 MET B C 1
ATOM 3112 O O . MET B 1 192 ? 1.029 17.203 16.125 1 98.31 192 MET B O 1
ATOM 3116 N N . SER B 1 193 ? 1.905 15.719 17.547 1 97.44 193 SER B N 1
ATOM 3117 C CA . SER B 1 193 ? 3.223 16.344 17.5 1 97.44 193 SER B CA 1
ATOM 3118 C C . SER B 1 193 ? 3.799 16.297 16.078 1 97.44 193 SER B C 1
ATOM 3120 O O . SER B 1 193 ? 4.344 17.281 15.594 1 97.44 193 SER B O 1
ATOM 3122 N N . ILE B 1 194 ? 3.67 15.195 15.445 1 98.12 194 ILE B N 1
ATOM 3123 C CA . ILE B 1 194 ? 4.137 15.047 14.07 1 98.12 194 ILE B CA 1
ATOM 3124 C C . ILE B 1 194 ? 3.324 15.953 13.148 1 98.12 194 ILE B C 1
ATOM 3126 O O . ILE B 1 194 ? 3.883 16.641 12.297 1 98.12 194 ILE B O 1
ATOM 3130 N N . TYR B 1 195 ? 2.025 15.969 13.359 1 98.38 195 TYR B N 1
ATOM 3131 C CA . TYR B 1 195 ? 1.153 16.812 12.539 1 98.38 195 TYR B CA 1
ATOM 3132 C C . TYR B 1 195 ? 1.583 18.266 12.609 1 98.38 195 TYR B C 1
ATOM 3134 O O . TYR B 1 195 ? 1.772 18.922 11.57 1 98.38 195 TYR B O 1
ATOM 3142 N N . HIS B 1 196 ? 1.748 18.75 13.758 1 97.88 196 HIS B N 1
ATOM 3143 C CA . HIS B 1 196 ? 2.094 20.156 13.945 1 97.88 196 HIS B CA 1
ATOM 3144 C C . HIS B 1 196 ? 3.48 20.469 13.391 1 97.88 196 HIS B C 1
ATOM 3146 O O . HIS B 1 196 ? 3.701 21.531 12.812 1 97.88 196 HIS B O 1
ATOM 3152 N N . ALA B 1 197 ? 4.383 19.562 13.625 1 97.56 197 ALA B N 1
ATOM 3153 C CA . ALA B 1 197 ? 5.734 19.766 13.102 1 97.56 197 ALA B CA 1
ATOM 3154 C C . ALA B 1 197 ? 5.723 19.891 11.578 1 97.56 197 ALA B C 1
ATOM 3156 O O . ALA B 1 197 ? 6.391 20.766 11.023 1 97.56 197 ALA B O 1
ATOM 3157 N N . VAL B 1 198 ? 5 19.016 10.914 1 98.25 198 VAL B N 1
ATOM 3158 C CA . VAL B 1 198 ? 4.906 19.094 9.461 1 98.25 198 VAL B CA 1
ATOM 3159 C C . VAL B 1 198 ? 4.262 20.406 9.055 1 98.25 198 VAL B C 1
ATOM 3161 O O . VAL B 1 198 ? 4.762 21.094 8.156 1 98.25 198 VAL B O 1
ATOM 3164 N N . ARG B 1 199 ? 3.195 20.766 9.703 1 97.06 199 ARG B N 1
ATOM 3165 C CA . ARG B 1 199 ? 2.428 21.953 9.367 1 97.06 199 ARG B CA 1
ATOM 3166 C C . ARG B 1 199 ? 3.277 23.203 9.516 1 97.06 199 ARG B C 1
ATOM 3168 O O . ARG B 1 199 ? 3.092 24.172 8.773 1 97.06 199 ARG B O 1
ATOM 3175 N N . MET B 1 200 ? 4.191 23.141 10.398 1 96.69 200 MET B N 1
ATOM 3176 C CA . MET B 1 200 ? 4.992 24.328 10.711 1 96.69 200 MET B CA 1
ATOM 3177 C C . MET B 1 200 ? 6.281 24.344 9.898 1 96.69 200 MET B C 1
ATOM 3179 O O . MET B 1 200 ? 7.027 25.312 9.922 1 96.69 200 MET B O 1
ATOM 3183 N N . HIS B 1 201 ? 6.594 23.25 9.281 1 97 201 HIS B N 1
ATOM 3184 C CA . HIS B 1 201 ? 7.781 23.234 8.43 1 97 201 HIS B CA 1
ATOM 3185 C C . HIS B 1 201 ? 7.758 24.375 7.426 1 97 201 HIS B C 1
ATOM 3187 O O . HIS B 1 201 ? 6.758 24.578 6.73 1 97 201 HIS B O 1
ATOM 3193 N N . PRO B 1 202 ? 8.797 25.141 7.297 1 97.62 202 PRO B N 1
ATOM 3194 C CA . PRO B 1 202 ? 8.789 26.344 6.48 1 97.62 202 PRO B CA 1
ATOM 3195 C C . PRO B 1 202 ? 8.367 26.094 5.035 1 97.62 202 PRO B C 1
ATOM 3197 O O . PRO B 1 202 ? 7.621 26.875 4.453 1 97.62 202 PRO B O 1
ATOM 3200 N N . LYS B 1 203 ? 8.828 25.062 4.441 1 97.62 203 LYS B N 1
ATOM 3201 C CA . LYS B 1 203 ? 8.492 24.766 3.053 1 97.62 203 LYS B CA 1
ATOM 3202 C C . LYS B 1 203 ? 7.039 24.328 2.916 1 97.62 203 LYS B C 1
ATOM 3204 O O . LYS B 1 203 ? 6.434 24.5 1.856 1 97.62 203 LYS B O 1
ATOM 3209 N N . VAL B 1 204 ? 6.48 23.719 3.938 1 98 204 VAL B N 1
ATOM 3210 C CA . VAL B 1 204 ? 5.07 23.344 3.938 1 98 204 VAL B CA 1
ATOM 3211 C C . VAL B 1 204 ? 4.203 24.594 4.098 1 98 204 VAL B C 1
ATOM 3213 O O . VAL B 1 204 ? 3.203 24.75 3.395 1 98 204 VAL B O 1
ATOM 3216 N N . VAL B 1 205 ? 4.57 25.438 4.992 1 97.88 205 VAL B N 1
ATOM 3217 C CA . VAL B 1 205 ? 3.875 26.719 5.172 1 97.88 205 VAL B CA 1
ATOM 3218 C C . VAL B 1 205 ? 3.85 27.484 3.85 1 97.88 205 VAL B C 1
ATOM 3220 O O . VAL B 1 205 ? 2.801 27.969 3.434 1 97.88 205 VAL B O 1
ATOM 3223 N N . ALA B 1 206 ? 5.004 27.547 3.205 1 97.69 206 ALA B N 1
ATOM 3224 C CA . ALA B 1 206 ? 5.105 28.25 1.925 1 97.69 206 ALA B CA 1
ATOM 3225 C C . ALA B 1 206 ? 4.191 27.609 0.88 1 97.69 206 ALA B C 1
ATOM 3227 O O . ALA B 1 206 ? 3.566 28.297 0.082 1 97.69 206 ALA B O 1
ATOM 3228 N N . TRP B 1 207 ? 4.141 26.281 0.873 1 97.44 207 TRP B N 1
ATOM 3229 C CA . TRP B 1 207 ? 3.305 25.547 -0.075 1 97.44 207 TRP B CA 1
ATOM 3230 C C . TRP B 1 207 ? 1.838 25.938 0.085 1 97.44 207 TRP B C 1
ATOM 3232 O O . TRP B 1 207 ? 1.158 26.234 -0.897 1 97.44 207 TRP B O 1
ATOM 3242 N N . TYR B 1 208 ? 1.347 25.953 1.311 1 95.31 208 TYR B N 1
ATOM 3243 C CA . TYR B 1 208 ? -0.066 26.234 1.556 1 95.31 208 TYR B CA 1
ATOM 3244 C C . TYR B 1 208 ? -0.376 27.703 1.377 1 95.31 208 TYR B C 1
ATOM 3246 O O . TYR B 1 208 ? -1.513 28.078 1.072 1 95.31 208 TYR B O 1
ATOM 3254 N N . ALA B 1 209 ? 0.645 28.562 1.523 1 94.38 209 ALA B N 1
ATOM 3255 C CA . ALA B 1 209 ? 0.466 29.984 1.295 1 94.38 209 ALA B CA 1
ATOM 3256 C C . ALA B 1 209 ? 0.348 30.297 -0.195 1 94.38 209 ALA B C 1
ATOM 3258 O O . ALA B 1 209 ? -0.309 31.266 -0.586 1 94.38 209 ALA B O 1
ATOM 3259 N N . SER B 1 210 ? 1.065 29.469 -1.001 1 87.81 210 SER B N 1
ATOM 3260 C CA . SER B 1 210 ? 1.069 29.688 -2.443 1 87.81 210 SER B CA 1
ATOM 3261 C C . SER B 1 210 ? -0.25 29.266 -3.072 1 87.81 210 SER B C 1
ATOM 3263 O O . SER B 1 210 ? -0.574 29.672 -4.191 1 87.81 210 SER B O 1
ATOM 3265 N N . LYS B 1 211 ? -0.972 28.344 -2.549 1 72.5 211 LYS B N 1
ATOM 3266 C CA . LYS B 1 211 ? -2.236 27.828 -3.066 1 72.5 211 LYS B CA 1
ATOM 3267 C C . LYS B 1 211 ? -3.381 28.797 -2.791 1 72.5 211 LYS B C 1
ATOM 3269 O O . LYS B 1 211 ? -4.484 28.625 -3.307 1 72.5 211 LYS B O 1
ATOM 3274 N N . LYS B 1 212 ? -3.104 29.734 -1.897 1 54.34 212 LYS B N 1
ATOM 3275 C CA . LYS B 1 212 ? -4.07 30.797 -1.631 1 54.34 212 LYS B CA 1
ATOM 3276 C C . LYS B 1 212 ? -3.975 31.906 -2.68 1 54.34 212 LYS B C 1
ATOM 3278 O O . LYS B 1 212 ? -2.895 32.188 -3.213 1 54.34 212 LYS B O 1
#